Protein AF-0000000073174068 (afdb_homodimer)

Organism: Brettanomyces naardenensis (NCBI:txid13370)

Foldseek 3Di:
DFWAWEWEAAPLDLLRQLVVLLCVLLVGNYYYHHLPPPVNVVLDVVSDPGKIATPVGDIGDDSVGVVVVSCVSCVPDPAAQQDDDDVSNVQLVVLVCLCPPQQSVLLCCLVPVQDDPVSNVVSVVSNVVSVVVVLVCLVPEVESRHPDDHNSLSSNLSCLLSSVPPNAPVNVVVRVSVVVSSQCCCCPPSRRVVPRPCSNVD/DFWAWEWEAAPLDLLRQLVVLLCVLLVGNYYYHHLPPPVNVVLDVVSDPGKIATPVGDIGDDSVGVVVVSVVSCVPDPAAQQDDDDVSNVQLVVLVCLCPPQQSVLLCCLPPVQDDPVSNVVSVVSNVVSVVVVLVCLVPEVESRHPDDHNSLSSNLSCLLSSVPPNAPVNVVVRVSVVVSSQCCCCPPSRRVVPRPCSNVD

Structure (mmCIF, N/CA/C/O backbone):
data_AF-0000000073174068-model_v1
#
loop_
_entity.id
_entity.type
_entity.pdbx_description
1 polymer DEKNAAC101394
#
loop_
_atom_site.group_PDB
_atom_site.id
_atom_site.type_symbol
_atom_site.label_atom_id
_atom_site.label_alt_id
_atom_site.label_comp_id
_atom_site.label_asym_id
_atom_site.label_entity_id
_atom_site.label_seq_id
_atom_site.pdbx_PDB_ins_code
_atom_site.Cartn_x
_atom_site.Cartn_y
_atom_site.Cartn_z
_atom_site.occupancy
_atom_site.B_iso_or_equiv
_atom_site.auth_seq_id
_atom_site.auth_comp_id
_atom_site.auth_asym_id
_atom_site.auth_atom_id
_atom_site.pdbx_PDB_model_num
ATOM 1 N N . MET A 1 1 ? -21.906 7.762 -16.938 1 58.53 1 MET A N 1
ATOM 2 C CA . MET A 1 1 ? -22.75 7.707 -15.742 1 58.53 1 MET A CA 1
ATOM 3 C C . MET A 1 1 ? -21.906 7.715 -14.477 1 58.53 1 MET A C 1
ATOM 5 O O . MET A 1 1 ? -20.781 7.207 -14.477 1 58.53 1 MET A O 1
ATOM 9 N N . SER A 1 2 ? -22.234 8.461 -13.414 1 84.38 2 SER A N 1
ATOM 10 C CA . SER A 1 2 ? -21.469 8.664 -12.188 1 84.38 2 SER A CA 1
ATOM 11 C C . SER A 1 2 ? -21.438 7.402 -11.336 1 84.38 2 SER A C 1
ATOM 13 O O . SER A 1 2 ? -22.406 6.645 -11.305 1 84.38 2 SER A O 1
ATOM 15 N N . GLU A 1 3 ? -20.312 6.879 -10.906 1 90.19 3 GLU A N 1
ATOM 16 C CA . GLU A 1 3 ? -20.172 5.727 -10.023 1 90.19 3 GLU A CA 1
ATOM 17 C C . GLU A 1 3 ? -21.047 5.875 -8.773 1 90.19 3 GLU A C 1
ATOM 19 O O . GLU A 1 3 ? -21.016 6.918 -8.109 1 90.19 3 GLU A O 1
ATOM 24 N N . GLU A 1 4 ? -21.953 4.934 -8.625 1 96.69 4 GLU A N 1
ATOM 25 C CA . GLU A 1 4 ? -22.766 4.891 -7.418 1 96.69 4 GLU A CA 1
ATOM 26 C C . GLU A 1 4 ? -22.375 3.713 -6.527 1 96.69 4 GLU A C 1
ATOM 28 O O . GLU A 1 4 ? -22.016 2.643 -7.027 1 96.69 4 GLU A O 1
ATOM 33 N N . GLY A 1 5 ? -22.484 3.934 -5.168 1 97.56 5 GLY A N 1
ATOM 34 C CA . GLY A 1 5 ? -22.172 2.859 -4.238 1 97.56 5 GLY A CA 1
ATOM 35 C C . GLY A 1 5 ? -22.016 3.332 -2.807 1 97.56 5 GLY A C 1
ATOM 36 O O . GLY A 1 5 ? -22.578 4.367 -2.428 1 97.56 5 GLY A O 1
ATOM 37 N N . THR A 1 6 ? -21.391 2.453 -2.018 1 98.06 6 THR A N 1
ATOM 38 C CA . THR A 1 6 ? -21.234 2.725 -0.593 1 98.06 6 THR A CA 1
ATOM 39 C C . THR A 1 6 ? -19.797 2.418 -0.14 1 98.06 6 THR A C 1
ATOM 41 O O . THR A 1 6 ? -19.234 1.392 -0.517 1 98.06 6 THR A O 1
ATOM 44 N N . ILE A 1 7 ? -19.234 3.354 0.553 1 98.25 7 ILE A N 1
ATOM 45 C CA . ILE A 1 7 ? -17.984 3.086 1.275 1 98.25 7 ILE A CA 1
ATOM 46 C C . ILE A 1 7 ? -18.297 2.779 2.738 1 98.25 7 ILE A C 1
ATOM 48 O O . ILE A 1 7 ? -19.016 3.533 3.398 1 98.25 7 ILE A O 1
ATOM 52 N N . TYR A 1 8 ? -17.828 1.646 3.197 1 98 8 TYR A N 1
ATOM 53 C CA . TYR A 1 8 ? -17.922 1.289 4.609 1 98 8 TYR A CA 1
ATOM 54 C C . TYR A 1 8 ? -16.641 1.655 5.352 1 98 8 TYR A C 1
ATOM 56 O O . TYR A 1 8 ? -15.547 1.259 4.941 1 98 8 TYR A O 1
ATOM 64 N N . ILE A 1 9 ? -16.75 2.426 6.398 1 96.75 9 ILE A N 1
ATOM 65 C CA . ILE A 1 9 ? -15.578 2.9 7.133 1 96.75 9 ILE A CA 1
ATOM 66 C C . ILE A 1 9 ? -15.648 2.428 8.578 1 96.75 9 ILE A C 1
ATOM 68 O O . ILE A 1 9 ? -16.688 1.95 9.031 1 96.75 9 ILE A O 1
ATOM 72 N N . TYR A 1 10 ? -14.578 2.379 9.258 1 92.31 10 TYR A N 1
ATOM 73 C CA . TYR A 1 10 ? -14.477 2.221 10.703 1 92.31 10 TYR A CA 1
ATOM 74 C C . TYR A 1 10 ? -14.297 3.572 11.391 1 92.31 10 TYR A C 1
ATOM 76 O O . TYR A 1 10 ? -13.211 4.156 11.344 1 92.31 10 TYR A O 1
ATOM 84 N N . PRO A 1 11 ? -15.375 3.939 12.055 1 84 11 PRO A N 1
ATOM 85 C CA . PRO A 1 11 ? -15.273 5.258 12.688 1 84 11 PRO A CA 1
ATOM 86 C C . PRO A 1 11 ? -14.102 5.359 13.664 1 84 11 PRO A C 1
ATOM 88 O O . PRO A 1 11 ? -13.898 4.457 14.484 1 84 11 PRO A O 1
ATOM 91 N N . GLY A 1 12 ? -13.312 6.398 13.578 1 82.25 12 GLY A N 1
ATOM 92 C CA . GLY A 1 12 ? -12.164 6.609 14.445 1 82.25 12 GLY A CA 1
ATOM 93 C C . GLY A 1 12 ? -10.875 6.055 13.883 1 82.25 12 GLY A C 1
ATOM 94 O O . GLY A 1 12 ? -9.789 6.336 14.398 1 82.25 12 GLY A O 1
ATOM 95 N N . SER A 1 13 ? -10.977 5.219 12.898 1 88.19 13 SER A N 1
ATOM 96 C CA . SER A 1 13 ? -9.773 4.672 12.281 1 88.19 13 SER A CA 1
ATOM 97 C C . SER A 1 13 ? -9.102 5.699 11.367 1 88.19 13 SER A C 1
ATOM 99 O O . SER A 1 13 ? -9.742 6.254 10.477 1 88.19 13 SER A O 1
ATOM 101 N N . PRO A 1 14 ? -7.867 5.895 11.641 1 89.5 14 PRO A N 1
ATOM 102 C CA . PRO A 1 14 ? -7.148 6.824 10.766 1 89.5 14 PRO A CA 1
ATOM 103 C C . PRO A 1 14 ? -7.141 6.379 9.312 1 89.5 14 PRO A C 1
ATOM 105 O O . PRO A 1 14 ? -7.051 7.215 8.406 1 89.5 14 PRO A O 1
ATOM 108 N N . ARG A 1 15 ? -7.27 5.109 8.977 1 91.69 15 ARG A N 1
ATOM 109 C CA . ARG A 1 15 ? -7.277 4.605 7.605 1 91.69 15 ARG A CA 1
ATOM 110 C C . ARG A 1 15 ? -8.539 5.047 6.867 1 91.69 15 ARG A C 1
ATOM 112 O O . ARG A 1 15 ? -8.531 5.184 5.645 1 91.69 15 ARG A O 1
ATOM 119 N N . SER A 1 16 ? -9.539 5.309 7.613 1 93.31 16 SER A N 1
ATOM 120 C CA . SER A 1 16 ? -10.844 5.594 7.016 1 93.31 16 SER A CA 1
ATOM 121 C C . SER A 1 16 ? -11.117 7.094 6.977 1 93.31 16 SER A C 1
ATOM 123 O O . SER A 1 16 ? -11.992 7.551 6.242 1 93.31 16 SER A O 1
ATOM 125 N N . ALA A 1 17 ? -10.43 7.824 7.734 1 91.69 17 ALA A N 1
ATOM 126 C CA . ALA A 1 17 ? -10.828 9.18 8.094 1 91.69 17 ALA A CA 1
ATOM 127 C C . ALA A 1 17 ? -10.812 10.102 6.875 1 91.69 17 ALA A C 1
ATOM 129 O O . ALA A 1 17 ? -11.57 11.07 6.809 1 91.69 17 ALA A O 1
ATOM 130 N N . LEU A 1 18 ? -10.008 9.789 5.902 1 95.81 18 LEU A N 1
ATOM 131 C CA . LEU A 1 18 ? -9.875 10.664 4.738 1 95.81 18 LEU A CA 1
ATOM 132 C C . LEU A 1 18 ? -11.031 10.445 3.762 1 95.81 18 LEU A C 1
ATOM 134 O O . LEU A 1 18 ? -11.289 11.289 2.9 1 95.81 18 LEU A O 1
ATOM 138 N N . LEU A 1 19 ? -11.719 9.367 3.824 1 97.38 19 LEU A N 1
ATOM 139 C CA . LEU A 1 19 ? -12.633 8.953 2.768 1 97.38 19 LEU A CA 1
ATOM 140 C C . LEU A 1 19 ? -13.852 9.867 2.709 1 97.38 19 LEU A C 1
ATOM 142 O O . LEU A 1 19 ? -14.273 10.273 1.625 1 97.38 19 LEU A O 1
ATOM 146 N N . GLU A 1 20 ? -14.375 10.258 3.863 1 96.12 20 GLU A N 1
ATOM 147 C CA . GLU A 1 20 ? -15.57 11.094 3.877 1 96.12 20 GLU A CA 1
ATOM 148 C C . GLU A 1 20 ? -15.281 12.477 3.295 1 96.12 20 GLU A C 1
ATOM 150 O O . GLU A 1 20 ? -15.969 12.93 2.377 1 96.12 20 GLU A O 1
ATOM 155 N N . PRO A 1 21 ? -14.273 13.203 3.801 1 96.81 21 PRO A N 1
ATOM 156 C CA . PRO A 1 21 ? -14 14.508 3.201 1 96.81 21 PRO A CA 1
ATOM 157 C C . PRO A 1 21 ? -13.617 14.414 1.727 1 96.81 21 PRO A C 1
ATOM 159 O O . PRO A 1 21 ? -13.914 15.32 0.947 1 96.81 21 PRO A O 1
ATOM 162 N N . LEU A 1 22 ? -12.977 13.352 1.272 1 97.94 22 LEU A N 1
ATOM 163 C CA . LEU A 1 22 ? -12.594 13.18 -0.126 1 97.94 22 LEU A CA 1
ATOM 164 C C . LEU A 1 22 ? -13.82 12.992 -1.007 1 97.94 22 LEU A C 1
ATOM 166 O O . LEU A 1 22 ? -13.93 13.609 -2.07 1 97.94 22 LEU A O 1
ATOM 170 N N . VAL A 1 23 ? -14.766 12.148 -0.569 1 98 23 VAL A N 1
ATOM 171 C CA . VAL A 1 23 ? -16 11.914 -1.303 1 98 23 VAL A CA 1
ATOM 172 C C . VAL A 1 23 ? -16.781 13.227 -1.444 1 98 23 VAL A C 1
ATOM 174 O O . VAL A 1 23 ? -17.297 13.531 -2.52 1 98 23 VAL A O 1
ATOM 177 N N . LYS A 1 24 ? -16.828 14 -0.391 1 97.62 24 LYS A N 1
ATOM 178 C CA . LYS A 1 24 ? -17.516 15.281 -0.4 1 97.62 24 LYS A CA 1
ATOM 179 C C . LYS A 1 24 ? -16.844 16.266 -1.354 1 97.62 24 LYS A C 1
ATOM 181 O O . LYS A 1 24 ? -17.5 16.891 -2.178 1 97.62 24 LYS A O 1
ATOM 186 N N . TYR A 1 25 ? -15.555 16.375 -1.271 1 98.06 25 TYR A N 1
ATOM 187 C CA . TYR A 1 25 ? -14.805 17.297 -2.117 1 98.06 25 TYR A CA 1
ATOM 188 C C . TYR A 1 25 ? -15.008 16.969 -3.592 1 98.06 25 TYR A C 1
ATOM 190 O O . TYR A 1 25 ? -15.195 17.875 -4.414 1 98.06 25 TYR A O 1
ATOM 198 N N . LEU A 1 26 ? -14.953 15.672 -3.912 1 97.75 26 LEU A N 1
ATOM 199 C CA . LEU A 1 26 ? -15.055 15.227 -5.297 1 97.75 26 LEU A CA 1
ATOM 200 C C . LEU A 1 26 ? -16.5 15.195 -5.758 1 97.75 26 LEU A C 1
ATOM 202 O O . LEU A 1 26 ? -16.781 14.93 -6.93 1 97.75 26 LEU A O 1
ATOM 206 N N . ASN A 1 27 ? -17.422 15.391 -4.816 1 97.06 27 ASN A N 1
ATOM 207 C CA . ASN A 1 27 ? -18.859 15.391 -5.102 1 97.06 27 ASN A CA 1
ATOM 208 C C . ASN A 1 27 ? -19.297 14.086 -5.758 1 97.06 27 ASN A C 1
ATOM 210 O O . ASN A 1 27 ? -19.922 14.094 -6.816 1 97.06 27 ASN A O 1
ATOM 214 N N . LEU A 1 28 ? -18.906 13.016 -5.18 1 97.62 28 LEU A N 1
ATOM 215 C CA . LEU A 1 28 ? -19.234 11.695 -5.707 1 97.62 28 LEU A CA 1
ATOM 216 C C . LEU A 1 28 ? -20.578 11.219 -5.188 1 97.62 28 LEU A C 1
ATOM 218 O O . LEU A 1 28 ? -20.953 11.523 -4.051 1 97.62 28 LEU A O 1
ATOM 222 N N . ASP A 1 29 ? -21.266 10.492 -5.984 1 97.19 29 ASP A N 1
ATOM 223 C CA . ASP A 1 29 ? -22.516 9.859 -5.582 1 97.19 29 ASP A CA 1
ATOM 224 C C . ASP A 1 29 ? -22.266 8.555 -4.832 1 97.19 29 ASP A C 1
ATOM 226 O O . ASP A 1 29 ? -22.734 7.496 -5.242 1 97.19 29 ASP A O 1
ATOM 230 N N . ILE A 1 30 ? -21.547 8.602 -3.777 1 98 30 ILE A N 1
ATOM 231 C CA . ILE A 1 30 ? -21.141 7.473 -2.939 1 98 30 ILE A CA 1
ATOM 232 C C . ILE A 1 30 ? -21.516 7.754 -1.486 1 98 30 ILE A C 1
ATOM 234 O O . ILE A 1 30 ? -21.219 8.828 -0.96 1 98 30 ILE A O 1
ATOM 238 N N . GLU A 1 31 ? -22.203 6.891 -0.864 1 97.38 31 GLU A N 1
ATOM 239 C CA . GLU A 1 31 ? -22.531 7.008 0.553 1 97.38 31 GLU A CA 1
ATOM 240 C C . GLU A 1 31 ? -21.406 6.473 1.428 1 97.38 31 GLU A C 1
ATOM 242 O O . GLU A 1 31 ? -20.734 5.496 1.07 1 97.38 31 GLU A O 1
ATOM 247 N N . VAL A 1 32 ? -21.188 7.094 2.5 1 97.06 32 VAL A N 1
ATOM 248 C CA . VAL A 1 32 ? -20.234 6.621 3.492 1 97.06 32 VAL A CA 1
ATOM 249 C C . VAL A 1 32 ? -20.969 6.156 4.746 1 97.06 32 VAL A C 1
ATOM 251 O O . VAL A 1 32 ? -21.656 6.945 5.395 1 97.06 32 VAL A O 1
ATOM 254 N N . LEU A 1 33 ? -20.828 4.848 5.016 1 96.38 33 LEU A N 1
ATOM 255 C CA . LEU A 1 33 ? -21.516 4.262 6.152 1 96.38 33 LEU A CA 1
ATOM 256 C C . LEU A 1 33 ? -20.547 3.59 7.109 1 96.38 33 LEU A C 1
ATOM 258 O O . LEU A 1 33 ? -19.391 3.344 6.746 1 96.38 33 LEU A O 1
ATOM 262 N N . ASP A 1 34 ? -21.062 3.375 8.305 1 93.12 34 ASP A N 1
ATOM 263 C CA . ASP A 1 34 ? -20.312 2.646 9.312 1 93.12 34 ASP A CA 1
ATOM 264 C C . ASP A 1 34 ? -20.219 1.163 8.969 1 93.12 34 ASP A C 1
ATOM 266 O O . ASP A 1 34 ? -21.141 0.59 8.406 1 93.12 34 ASP A O 1
ATOM 270 N N . LYS A 1 35 ? -19.109 0.526 9.359 1 87.56 35 LYS A N 1
ATOM 271 C CA . LYS A 1 35 ? -18.875 -0.883 9.047 1 87.56 35 LYS A CA 1
ATOM 272 C C . LYS A 1 35 ? -19.891 -1.772 9.758 1 87.56 35 LYS A C 1
ATOM 274 O O . LYS A 1 35 ? -19.969 -2.975 9.484 1 87.56 35 LYS A O 1
ATOM 279 N N . ASN A 1 36 ? -20.656 -1.237 10.656 1 88.44 36 ASN A N 1
ATOM 280 C CA . ASN A 1 36 ? -21.672 -2.004 11.367 1 88.44 36 ASN A CA 1
ATOM 281 C C . ASN A 1 36 ? -22.906 -2.262 10.492 1 88.44 36 ASN A C 1
ATOM 283 O O . ASN A 1 36 ? -23.781 -3.037 10.867 1 88.44 36 ASN A O 1
ATOM 287 N N . ASP A 1 37 ? -22.891 -1.671 9.352 1 90.06 37 ASP A N 1
ATOM 288 C CA . ASP A 1 37 ? -23.953 -1.95 8.398 1 90.06 37 ASP A CA 1
ATOM 289 C C . ASP A 1 37 ? -23.984 -3.43 8.023 1 90.06 37 ASP A C 1
ATOM 291 O O . ASP A 1 37 ? -22.953 -4.012 7.691 1 90.06 37 ASP A O 1
ATOM 295 N N . PRO A 1 38 ? -25.141 -4.07 8.086 1 90.5 38 PRO A N 1
ATOM 296 C CA . PRO A 1 38 ? -25.25 -5.504 7.816 1 90.5 38 PRO A CA 1
ATOM 297 C C . PRO A 1 38 ? -24.766 -5.879 6.414 1 90.5 38 PRO A C 1
ATOM 299 O O . PRO A 1 38 ? -24.297 -6.996 6.199 1 90.5 38 PRO A O 1
ATOM 302 N N . ASN A 1 39 ? -24.938 -5.027 5.508 1 92.25 39 ASN A N 1
ATOM 303 C CA . ASN A 1 39 ? -24.484 -5.312 4.148 1 92.25 39 ASN A CA 1
ATOM 304 C C . ASN A 1 39 ? -22.969 -5.418 4.066 1 92.25 39 ASN A C 1
ATOM 306 O O . ASN A 1 39 ? -22.438 -6.094 3.188 1 92.25 39 ASN A O 1
ATOM 310 N N . PHE A 1 40 ? -22.25 -4.754 4.98 1 94.5 40 PHE A N 1
ATOM 311 C CA . PHE A 1 40 ? -20.781 -4.777 5 1 94.5 40 PHE A CA 1
ATOM 312 C C . PHE A 1 40 ? -20.266 -6.184 5.277 1 94.5 40 PHE A C 1
ATOM 314 O O . PHE A 1 40 ? -19.438 -6.707 4.523 1 94.5 40 PHE A O 1
ATOM 321 N N . LEU A 1 41 ? -20.812 -6.789 6.273 1 90.38 41 LEU A N 1
ATOM 322 C CA . LEU A 1 41 ? -20.344 -8.102 6.691 1 90.38 41 LEU A CA 1
ATOM 323 C C . LEU A 1 41 ? -20.609 -9.148 5.613 1 90.38 41 LEU A C 1
ATOM 325 O O . LEU A 1 41 ? -19.781 -10.039 5.387 1 90.38 41 LEU A O 1
ATOM 329 N N . LYS A 1 42 ? -21.719 -9.008 4.984 1 91.19 42 LYS A N 1
ATOM 330 C CA . LYS A 1 42 ? -22.094 -9.938 3.928 1 91.19 42 LYS A CA 1
ATOM 331 C C . LYS A 1 42 ? -21.203 -9.758 2.695 1 91.19 42 LYS A C 1
ATOM 333 O O . LYS A 1 42 ? -20.797 -10.742 2.064 1 91.19 42 LYS A O 1
ATOM 338 N N . ALA A 1 43 ? -20.875 -8.523 2.404 1 93.88 43 ALA A N 1
ATOM 339 C CA . ALA A 1 43 ? -20.172 -8.195 1.166 1 93.88 43 ALA A CA 1
ATOM 340 C C . ALA A 1 43 ? -18.672 -8.445 1.302 1 93.88 43 ALA A C 1
ATOM 342 O O . ALA A 1 43 ? -18 -8.773 0.321 1 93.88 43 ALA A O 1
ATOM 343 N N . PHE A 1 44 ? -18.156 -8.328 2.512 1 95.12 44 PHE A N 1
ATOM 344 C CA . PHE A 1 44 ? -16.719 -8.383 2.703 1 95.12 44 PHE A CA 1
ATOM 345 C C . PHE A 1 44 ? -16.344 -9.383 3.793 1 95.12 44 PHE A C 1
ATOM 347 O O . PHE A 1 44 ? -16.219 -9.016 4.965 1 95.12 44 PHE A O 1
ATOM 354 N N . PRO A 1 45 ? -15.984 -10.516 3.424 1 90.5 45 PRO A N 1
ATOM 355 C CA . PRO A 1 45 ? -15.727 -11.594 4.379 1 90.5 45 PRO A CA 1
ATOM 356 C C . PRO A 1 45 ? -14.531 -11.305 5.289 1 90.5 45 PRO A C 1
ATOM 358 O O . PRO A 1 45 ? -14.461 -11.828 6.406 1 90.5 45 PRO A O 1
ATOM 361 N N . LEU A 1 46 ? -13.57 -10.492 4.836 1 92.19 46 LEU A N 1
ATOM 362 C CA . LEU A 1 46 ? -12.422 -10.133 5.66 1 92.19 46 LEU A CA 1
ATOM 363 C C . LEU A 1 46 ? -12.836 -9.172 6.773 1 92.19 46 LEU A C 1
ATOM 365 O O . LEU A 1 46 ? -12.086 -8.977 7.734 1 92.19 46 LEU A O 1
ATOM 369 N N . HIS A 1 47 ? -13.961 -8.5 6.527 1 91.75 47 HIS A N 1
ATOM 370 C CA . HIS A 1 47 ? -14.492 -7.52 7.465 1 91.75 47 HIS A CA 1
ATOM 371 C C . HIS A 1 47 ? -13.492 -6.395 7.715 1 91.75 47 HIS A C 1
ATOM 373 O O . HIS A 1 47 ? -13.328 -5.945 8.852 1 91.75 47 HIS A O 1
ATOM 379 N N . LYS A 1 48 ? -12.828 -6.07 6.66 1 91.69 48 LYS A N 1
ATOM 380 C CA . LYS A 1 48 ? -11.875 -4.965 6.742 1 91.69 48 LYS A CA 1
ATOM 381 C C . LYS A 1 48 ? -12.477 -3.68 6.18 1 91.69 48 LYS A C 1
ATOM 383 O O . LYS A 1 48 ? -13.102 -3.693 5.117 1 91.69 48 LYS A O 1
ATOM 388 N N . ALA A 1 49 ? -12.367 -2.607 6.848 1 94.5 49 ALA A N 1
ATOM 389 C CA . ALA A 1 49 ? -12.727 -1.264 6.398 1 94.5 49 ALA A CA 1
ATOM 390 C C . ALA A 1 49 ? -11.492 -0.369 6.305 1 94.5 49 ALA A C 1
ATOM 392 O O . ALA A 1 49 ? -10.539 -0.537 7.07 1 94.5 49 ALA A O 1
ATOM 393 N N . PRO A 1 50 ? -11.406 0.51 5.324 1 96.88 50 PRO A N 1
ATOM 394 C CA . PRO A 1 50 ? -12.523 0.865 4.449 1 96.88 50 PRO A CA 1
ATOM 395 C C . PRO A 1 50 ? -12.695 -0.104 3.281 1 96.88 50 PRO A C 1
ATOM 397 O O . PRO A 1 50 ? -11.719 -0.728 2.848 1 96.88 50 PRO A O 1
ATOM 400 N N . SER A 1 51 ? -13.906 -0.24 2.814 1 98.06 51 SER A N 1
ATOM 401 C CA . SER A 1 51 ? -14.266 -1.04 1.648 1 98.06 51 SER A CA 1
ATOM 402 C C . SER A 1 51 ? -15.375 -0.37 0.841 1 98.06 51 SER A C 1
ATOM 404 O O . SER A 1 51 ? -16.234 0.317 1.401 1 98.06 51 SER A O 1
ATOM 406 N N . PHE A 1 52 ? -15.312 -0.508 -0.429 1 98.31 52 PHE A N 1
ATOM 407 C CA . PHE A 1 52 ? -16.281 0.089 -1.335 1 98.31 52 PHE A CA 1
ATOM 408 C C . PHE A 1 52 ? -17.125 -0.987 -2.02 1 98.31 52 PHE A C 1
ATOM 410 O O . PHE A 1 52 ? -16.578 -1.982 -2.506 1 98.31 52 PHE A O 1
ATOM 417 N N . LEU A 1 53 ? -18.406 -0.831 -1.975 1 97.94 53 LEU A N 1
ATOM 418 C CA . LEU A 1 53 ? -19.375 -1.664 -2.691 1 97.94 53 LEU A CA 1
ATOM 419 C C . LEU A 1 53 ? -20.141 -0.843 -3.719 1 97.94 53 LEU A C 1
ATOM 421 O O . LEU A 1 53 ? -20.922 0.045 -3.357 1 97.94 53 LEU A O 1
ATOM 425 N N . SER A 1 54 ? -19.922 -1.126 -5.008 1 97.81 54 SER A N 1
ATOM 426 C CA . SER A 1 54 ? -20.641 -0.415 -6.059 1 97.81 54 SER A CA 1
ATOM 427 C C . SER A 1 54 ? -22.094 -0.886 -6.148 1 97.81 54 SER A C 1
ATOM 429 O O . SER A 1 54 ? -22.422 -1.959 -5.648 1 97.81 54 SER A O 1
ATOM 431 N N . LYS A 1 55 ? -22.875 -0.116 -6.773 1 96.69 55 LYS A N 1
ATOM 432 C CA . LYS A 1 55 ? -24.281 -0.455 -6.945 1 96.69 55 LYS A CA 1
ATOM 433 C C . LYS A 1 55 ? -24.453 -1.745 -7.746 1 96.69 55 LYS A C 1
ATOM 435 O O . LYS A 1 55 ? -25.359 -2.527 -7.488 1 96.69 55 LYS A O 1
ATOM 440 N N . ASP A 1 56 ? -23.594 -1.991 -8.641 1 96.69 56 ASP A N 1
ATOM 441 C CA . ASP A 1 56 ? -23.719 -3.168 -9.5 1 96.69 56 ASP A CA 1
ATOM 442 C C . ASP A 1 56 ? -23.031 -4.375 -8.867 1 96.69 56 ASP A C 1
ATOM 444 O O . ASP A 1 56 ? -22.812 -5.395 -9.523 1 96.69 56 ASP A O 1
ATOM 448 N N . GLY A 1 57 ? -22.5 -4.246 -7.664 1 96.38 57 GLY A N 1
ATOM 449 C CA . GLY A 1 57 ? -22.031 -5.387 -6.898 1 96.38 57 GLY A CA 1
ATOM 450 C C . GLY A 1 57 ? -20.516 -5.535 -6.922 1 96.38 57 GLY A C 1
ATOM 451 O O . GLY A 1 57 ? -19.969 -6.449 -6.297 1 96.38 57 GLY A O 1
ATOM 452 N N . TRP A 1 58 ? -19.859 -4.641 -7.609 1 96.75 58 TRP A N 1
ATOM 453 C CA . TRP A 1 58 ? -18.391 -4.66 -7.625 1 96.75 58 TRP A CA 1
ATOM 454 C C . TRP A 1 58 ? -17.828 -4.25 -6.266 1 96.75 58 TRP A C 1
ATOM 456 O O . TRP A 1 58 ? -18.328 -3.299 -5.648 1 96.75 58 TRP A O 1
ATOM 466 N N . LYS A 1 59 ? -16.828 -5.012 -5.801 1 97.5 59 LYS A N 1
ATOM 467 C CA . LYS A 1 59 ? -16.297 -4.828 -4.461 1 97.5 59 LYS A CA 1
ATOM 468 C C . LYS A 1 59 ? -14.82 -4.422 -4.512 1 97.5 59 LYS A C 1
ATOM 470 O O . LYS A 1 59 ? -14.07 -4.914 -5.355 1 97.5 59 LYS A O 1
ATOM 475 N N . LEU A 1 60 ? -14.477 -3.559 -3.641 1 98.19 60 LEU A N 1
ATOM 476 C CA . LEU A 1 60 ? -13.109 -3.07 -3.512 1 98.19 60 LEU A CA 1
ATOM 477 C C . LEU A 1 60 ? -12.75 -2.83 -2.049 1 98.19 60 LEU A C 1
ATOM 479 O O . LEU A 1 60 ? -13.523 -2.205 -1.313 1 98.19 60 LEU A O 1
ATOM 483 N N . HIS A 1 61 ? -11.602 -3.443 -1.65 1 97.25 61 HIS A N 1
ATOM 484 C CA . HIS A 1 61 ? -11.109 -3.168 -0.304 1 97.25 61 HIS A CA 1
ATOM 485 C C . HIS A 1 61 ? -9.664 -2.684 -0.33 1 97.25 61 HIS A C 1
ATOM 487 O O . HIS A 1 61 ? -9.102 -2.453 -1.403 1 97.25 61 HIS A O 1
ATOM 493 N N . GLU A 1 62 ? -9.055 -2.424 0.83 1 97.62 62 GLU A N 1
ATOM 494 C CA . GLU A 1 62 ? -7.75 -1.793 1.002 1 97.62 62 GLU A CA 1
ATOM 495 C C . GLU A 1 62 ? -7.836 -0.284 0.795 1 97.62 62 GLU A C 1
ATOM 497 O O . GLU A 1 62 ? -8.258 0.18 -0.265 1 97.62 62 GLU A O 1
ATOM 502 N N . VAL A 1 63 ? -7.32 0.442 1.706 1 97.62 63 VAL A N 1
ATOM 503 C CA . VAL A 1 63 ? -7.496 1.891 1.705 1 97.62 63 VAL A CA 1
ATOM 504 C C . VAL A 1 63 ? -6.773 2.498 0.505 1 97.62 63 VAL A C 1
ATOM 506 O O . VAL A 1 63 ? -7.289 3.418 -0.136 1 97.62 63 VAL A O 1
ATOM 509 N N . LEU A 1 64 ? -5.621 2.002 0.104 1 98 64 LEU A N 1
ATOM 510 C CA . LEU A 1 64 ? -4.879 2.562 -1.021 1 98 64 LEU A CA 1
ATOM 511 C C . LEU A 1 64 ? -5.648 2.381 -2.324 1 98 64 LEU A C 1
ATOM 513 O O . LEU A 1 64 ? -5.66 3.275 -3.174 1 98 64 LEU A O 1
ATOM 517 N N . ALA A 1 65 ? -6.27 1.235 -2.49 1 98.56 65 ALA A N 1
ATOM 518 C CA . ALA A 1 65 ? -7.066 0.951 -3.682 1 98.56 65 ALA A CA 1
ATOM 519 C C . ALA A 1 65 ? -8.305 1.837 -3.74 1 98.56 65 ALA A C 1
ATOM 521 O O . ALA A 1 65 ? -8.641 2.375 -4.797 1 98.56 65 ALA A O 1
ATOM 522 N N . VAL A 1 66 ? -8.961 1.977 -2.598 1 98.62 66 VAL A N 1
ATOM 523 C CA . VAL A 1 66 ? -10.18 2.775 -2.533 1 98.62 66 VAL A CA 1
ATOM 524 C C . VAL A 1 66 ? -9.859 4.234 -2.852 1 98.62 66 VAL A C 1
ATOM 526 O O . VAL A 1 66 ? -10.57 4.875 -3.629 1 98.62 66 VAL A O 1
ATOM 529 N N . LEU A 1 67 ? -8.766 4.734 -2.273 1 98.25 67 LEU A N 1
ATOM 530 C CA . LEU A 1 67 ? -8.352 6.105 -2.539 1 98.25 67 LEU A CA 1
ATOM 531 C C . LEU A 1 67 ? -8.016 6.297 -4.016 1 98.25 67 LEU A C 1
ATOM 533 O O . LEU A 1 67 ? -8.461 7.266 -4.637 1 98.25 67 LEU A O 1
ATOM 537 N N . GLU A 1 68 ? -7.223 5.379 -4.547 1 97.69 68 GLU A N 1
ATOM 538 C CA . GLU A 1 68 ? -6.863 5.43 -5.961 1 97.69 68 GLU A CA 1
ATOM 539 C C . GLU A 1 68 ? -8.109 5.457 -6.844 1 97.69 68 GLU A C 1
ATOM 541 O O . GLU A 1 68 ? -8.156 6.195 -7.832 1 97.69 68 GLU A O 1
ATOM 546 N N . TYR A 1 69 ? -9.07 4.707 -6.52 1 98.56 69 TYR A N 1
ATOM 547 C CA . TYR A 1 69 ? -10.289 4.598 -7.312 1 98.56 69 TYR A CA 1
ATOM 548 C C . TYR A 1 69 ? -11.094 5.891 -7.254 1 98.56 69 TYR A C 1
ATOM 550 O O . TYR A 1 69 ? -11.516 6.418 -8.289 1 98.56 69 TYR A O 1
ATOM 558 N N . LEU A 1 70 ? -11.312 6.414 -6.07 1 98.31 70 LEU A N 1
ATOM 559 C CA . LEU A 1 70 ? -12.133 7.609 -5.895 1 98.31 70 LEU A CA 1
ATOM 560 C C . LEU A 1 70 ? -11.555 8.781 -6.688 1 98.31 70 LEU A C 1
ATOM 562 O O . LEU A 1 70 ? -12.289 9.469 -7.402 1 98.31 70 LEU A O 1
ATOM 566 N N . VAL A 1 71 ? -10.273 8.938 -6.543 1 97.69 71 VAL A N 1
ATOM 567 C CA . VAL A 1 71 ? -9.602 10.031 -7.23 1 97.69 71 VAL A CA 1
ATOM 568 C C . VAL A 1 71 ? -9.711 9.836 -8.742 1 97.69 71 VAL A C 1
ATOM 570 O O . VAL A 1 71 ? -9.852 10.797 -9.492 1 97.69 71 VAL A O 1
ATOM 573 N N . SER A 1 72 ? -9.656 8.609 -9.227 1 97.44 72 SER A N 1
ATOM 574 C CA . SER A 1 72 ? -9.688 8.297 -10.656 1 97.44 72 SER A CA 1
ATOM 575 C C . SER A 1 72 ? -11.039 8.648 -11.266 1 97.44 72 SER A C 1
ATOM 577 O O . SER A 1 72 ? -11.156 8.773 -12.484 1 97.44 72 SER A O 1
ATOM 579 N N . LEU A 1 73 ? -12.055 8.812 -10.484 1 97.56 73 LEU A N 1
ATOM 580 C CA . LEU A 1 73 ? -13.398 9.102 -10.961 1 97.56 73 LEU A CA 1
ATOM 581 C C . LEU A 1 73 ? -13.516 10.555 -11.406 1 97.56 73 LEU A C 1
ATOM 583 O O . LEU A 1 73 ? -14.469 10.922 -12.094 1 97.56 73 LEU A O 1
ATOM 587 N N . LYS A 1 74 ? -12.516 11.375 -10.977 1 96 74 LYS A N 1
ATOM 588 C CA . LYS A 1 74 ? -12.469 12.781 -11.359 1 96 74 LYS A CA 1
ATOM 589 C C . LYS A 1 74 ? -11.109 13.141 -11.953 1 96 74 LYS A C 1
ATOM 591 O O . LYS A 1 74 ? -10.383 13.961 -11.383 1 96 74 LYS A O 1
ATOM 596 N N . PRO A 1 75 ? -10.867 12.648 -13.141 1 89.31 75 PRO A N 1
ATOM 597 C CA . PRO A 1 75 ? -9.531 12.805 -13.711 1 89.31 75 PRO A CA 1
ATOM 598 C C . PRO A 1 75 ? -9.195 14.258 -14.039 1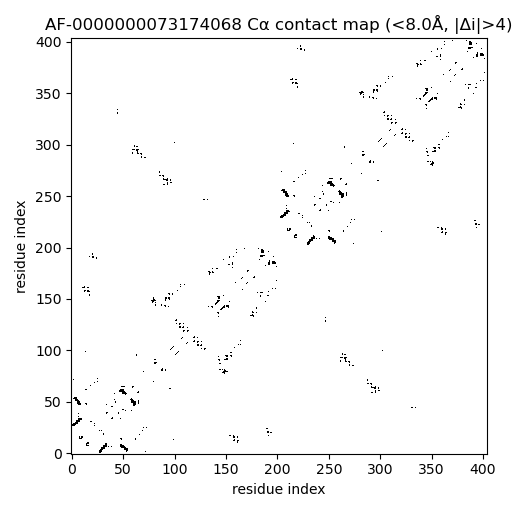 89.31 75 PRO A C 1
ATOM 600 O O . PRO A 1 75 ? -8.023 14.625 -14.125 1 89.31 75 PRO A O 1
ATOM 603 N N . ASP A 1 76 ? -10.172 15.086 -14.172 1 92.19 76 ASP A N 1
ATOM 604 C CA . ASP A 1 76 ? -9.938 16.469 -14.586 1 92.19 76 ASP A CA 1
ATOM 605 C C . ASP A 1 76 ? -9.961 17.406 -13.383 1 92.19 76 ASP A C 1
ATOM 607 O O . ASP A 1 76 ? -10.016 18.625 -13.547 1 92.19 76 ASP A O 1
ATOM 611 N N . ASP A 1 77 ? -9.898 16.875 -12.25 1 92.69 77 ASP A N 1
ATOM 612 C CA . ASP A 1 77 ? -9.867 17.719 -11.062 1 92.69 77 ASP A CA 1
ATOM 613 C C . ASP A 1 77 ? -8.578 18.531 -11.008 1 92.69 77 ASP A C 1
ATOM 615 O O . ASP A 1 77 ? -7.531 18.094 -11.484 1 92.69 77 ASP A O 1
ATOM 619 N N . LYS A 1 78 ? -8.68 19.75 -10.461 1 94.19 78 LYS A N 1
ATOM 620 C CA . LYS A 1 78 ? -7.535 20.656 -10.367 1 94.19 78 LYS A CA 1
ATOM 621 C C . LYS A 1 78 ? -6.535 20.156 -9.328 1 94.19 78 LYS A C 1
ATOM 623 O O . LYS A 1 78 ? -5.344 20.484 -9.406 1 94.19 78 LYS A O 1
ATOM 628 N N . TYR A 1 79 ? -7.074 19.5 -8.344 1 97.19 79 TYR A N 1
ATOM 629 C CA . TYR A 1 79 ? -6.191 18.938 -7.328 1 97.19 79 TYR A CA 1
ATOM 630 C C . TYR A 1 79 ? -5.301 17.844 -7.926 1 97.19 79 TYR A C 1
ATOM 632 O O . TYR A 1 79 ? -5.797 16.812 -8.391 1 97.19 79 TYR A O 1
ATOM 640 N N . LYS A 1 80 ? -4.043 18.031 -7.969 1 96.56 80 LYS A N 1
ATOM 641 C CA . LYS A 1 80 ? -3.105 17.062 -8.516 1 96.56 80 LYS A CA 1
ATOM 642 C C . LYS A 1 80 ? -2.803 15.961 -7.504 1 96.56 80 LYS A C 1
ATOM 644 O O . LYS A 1 80 ? -1.672 15.836 -7.027 1 96.56 80 LYS A O 1
ATOM 649 N N . PHE A 1 81 ? -3.717 15.102 -7.336 1 98.38 81 PHE A N 1
ATOM 650 C CA . PHE A 1 81 ? -3.695 14.102 -6.27 1 98.38 81 PHE A CA 1
ATOM 651 C C . PHE A 1 81 ? -2.443 13.242 -6.363 1 98.38 81 PHE A C 1
ATOM 653 O O . PHE A 1 81 ? -1.936 12.758 -5.348 1 98.38 81 PHE A O 1
ATOM 660 N N . PHE A 1 82 ? -1.964 12.984 -7.594 1 97.69 82 PHE A N 1
ATOM 661 C CA . PHE A 1 82 ? -0.831 12.078 -7.766 1 97.69 82 PHE A CA 1
ATOM 662 C C . PHE A 1 82 ? 0.403 12.844 -8.234 1 97.69 82 PHE A C 1
ATOM 664 O O . PHE A 1 82 ? 1.352 12.25 -8.75 1 97.69 82 PHE A O 1
ATOM 671 N N . GLY A 1 83 ? 0.406 14.164 -8.047 1 96.88 83 GLY A N 1
ATOM 672 C CA . GLY A 1 83 ? 1.532 14.984 -8.477 1 96.88 83 GLY A CA 1
ATOM 673 C C . GLY A 1 83 ? 1.688 15.047 -9.984 1 96.88 83 GLY A C 1
ATOM 674 O O . GLY A 1 83 ? 0.712 14.891 -10.719 1 96.88 83 GLY A O 1
ATOM 675 N N . GLU A 1 84 ? 2.895 15.492 -10.375 1 95.19 84 GLU A N 1
ATOM 676 C CA . GLU A 1 84 ? 3.203 15.648 -11.789 1 95.19 84 GLU A CA 1
ATOM 677 C C . GLU A 1 84 ? 4.309 14.68 -12.219 1 95.19 84 GLU A C 1
ATOM 679 O O . GLU A 1 84 ? 5.383 14.648 -11.617 1 95.19 84 GLU A O 1
ATOM 684 N N . GLY A 1 85 ? 3.988 13.875 -13.203 1 95.62 85 GLY A N 1
ATOM 685 C CA . GLY A 1 85 ? 5.012 13.008 -13.773 1 95.62 85 GLY A CA 1
ATOM 686 C C . GLY A 1 85 ? 5.16 11.695 -13.023 1 95.62 85 GLY A C 1
ATOM 687 O O . GLY A 1 85 ? 4.516 11.484 -12 1 95.62 85 GLY A O 1
ATOM 688 N N . LYS A 1 86 ? 6 10.844 -13.586 1 97.25 86 LYS A N 1
ATOM 689 C CA . LYS A 1 86 ? 6.168 9.469 -13.109 1 97.25 86 LYS A CA 1
ATOM 690 C C . LYS A 1 86 ? 6.82 9.445 -11.727 1 97.25 86 LYS A C 1
ATOM 692 O O . LYS A 1 86 ? 6.422 8.672 -10.859 1 97.25 86 LYS A O 1
ATOM 697 N N . ARG A 1 87 ? 7.836 10.32 -11.523 1 98 87 ARG A N 1
ATOM 698 C CA . ARG A 1 87 ? 8.562 10.32 -10.258 1 98 87 ARG A CA 1
ATOM 699 C C . ARG A 1 87 ? 7.668 10.797 -9.109 1 98 87 ARG A C 1
ATOM 701 O O . ARG A 1 87 ? 7.629 10.18 -8.047 1 98 87 ARG A O 1
ATOM 708 N N . GLU A 1 88 ? 6.91 11.867 -9.312 1 98.31 88 GLU A N 1
ATOM 709 C CA . GLU A 1 88 ? 6.039 12.359 -8.25 1 98.31 88 GLU A CA 1
ATOM 710 C C . GLU A 1 88 ? 4.93 11.359 -7.934 1 98.31 88 GLU A C 1
ATOM 712 O O . GLU A 1 88 ? 4.59 11.148 -6.766 1 98.31 88 GLU A O 1
ATOM 717 N N . ARG A 1 89 ? 4.395 10.766 -8.961 1 98.06 89 ARG A N 1
ATOM 718 C CA . ARG A 1 89 ? 3.373 9.75 -8.734 1 98.06 89 ARG A CA 1
ATOM 719 C C . ARG A 1 89 ? 3.922 8.609 -7.887 1 98.06 89 ARG A C 1
ATOM 721 O O . ARG A 1 89 ? 3.27 8.156 -6.941 1 98.06 89 ARG A O 1
ATOM 728 N N . ALA A 1 90 ? 5.078 8.164 -8.219 1 98.5 90 ALA A N 1
ATOM 729 C CA . ALA A 1 90 ? 5.711 7.094 -7.449 1 98.5 90 ALA A CA 1
ATOM 730 C C . ALA A 1 90 ? 5.941 7.52 -6.004 1 98.5 90 ALA A C 1
ATOM 732 O O . ALA A 1 90 ? 5.73 6.73 -5.078 1 98.5 90 ALA A O 1
ATOM 733 N N . GLN A 1 91 ? 6.332 8.727 -5.785 1 98.56 91 GLN A N 1
ATOM 734 C CA . GLN A 1 91 ? 6.562 9.227 -4.43 1 98.56 91 GLN A CA 1
ATOM 735 C C . GLN A 1 91 ? 5.258 9.312 -3.646 1 98.56 91 GLN A C 1
ATOM 737 O O . GLN A 1 91 ? 5.238 9.094 -2.434 1 98.56 91 GLN A O 1
ATOM 742 N N . VAL A 1 92 ? 4.223 9.703 -4.336 1 98.75 92 VAL A N 1
ATOM 743 C CA . VAL A 1 92 ? 2.926 9.703 -3.668 1 98.75 92 VAL A CA 1
ATOM 744 C C . VAL A 1 92 ? 2.621 8.305 -3.129 1 98.75 92 VAL A C 1
ATOM 746 O O . VAL A 1 92 ? 2.264 8.148 -1.96 1 98.75 92 VAL A O 1
ATOM 749 N N . PHE A 1 93 ? 2.842 7.309 -3.943 1 98.56 93 PHE A N 1
ATOM 750 C CA . PHE A 1 93 ? 2.564 5.945 -3.512 1 98.56 93 PHE A CA 1
ATOM 751 C C . PHE A 1 93 ? 3.543 5.512 -2.428 1 98.56 93 PHE A C 1
ATOM 753 O O . PHE A 1 93 ? 3.184 4.746 -1.529 1 98.56 93 PHE A O 1
ATOM 760 N N . GLN A 1 94 ? 4.766 6.043 -2.471 1 98.62 94 GLN A N 1
ATOM 761 C CA . GLN A 1 94 ? 5.711 5.789 -1.388 1 98.62 94 GLN A CA 1
ATOM 762 C C . GLN A 1 94 ? 5.145 6.242 -0.045 1 98.62 94 GLN A C 1
ATOM 764 O O . GLN A 1 94 ? 5.117 5.469 0.915 1 98.62 94 GLN A O 1
ATOM 769 N N . TRP A 1 95 ? 4.676 7.41 0.004 1 98.69 95 TRP A N 1
ATOM 770 C CA . TRP A 1 95 ? 4.211 7.977 1.267 1 98.69 95 TRP A CA 1
ATOM 771 C C . TRP A 1 95 ? 2.891 7.348 1.694 1 98.69 95 TRP A C 1
ATOM 773 O O . TRP A 1 95 ? 2.645 7.156 2.889 1 98.69 95 TRP A O 1
ATOM 783 N N . LEU A 1 96 ? 2.018 7.059 0.68 1 98.44 96 LEU A N 1
ATOM 784 C CA . LEU A 1 96 ? 0.792 6.336 1 1 98.44 96 LEU A CA 1
ATOM 785 C C . LEU A 1 96 ? 1.108 4.984 1.633 1 98.44 96 LEU A C 1
ATOM 787 O O . LEU A 1 96 ? 0.557 4.641 2.682 1 98.44 96 LEU A O 1
ATOM 791 N N . SER A 1 97 ? 1.978 4.266 0.987 1 98.19 97 SER A N 1
ATOM 792 C CA . SER A 1 97 ? 2.355 2.939 1.468 1 98.19 97 SER A CA 1
ATOM 793 C C . SER A 1 97 ? 3.045 3.02 2.824 1 98.19 97 SER A C 1
ATOM 795 O O . SER A 1 97 ? 2.699 2.277 3.748 1 98.19 97 SER A O 1
ATOM 797 N N . PHE A 1 98 ? 4.008 3.943 2.986 1 98 98 PHE A N 1
ATOM 798 C CA . PHE A 1 98 ? 4.758 4.113 4.227 1 98 98 PHE A CA 1
ATOM 799 C C . PHE A 1 98 ? 3.822 4.465 5.379 1 98 98 PHE A C 1
ATOM 801 O O . PHE A 1 98 ? 3.934 3.902 6.469 1 98 98 PHE A O 1
ATOM 808 N N . THR A 1 99 ? 2.924 5.387 5.133 1 97.69 99 THR A N 1
ATOM 809 C CA . THR A 1 99 ? 1.971 5.805 6.156 1 97.69 99 THR A CA 1
ATOM 810 C C . THR A 1 99 ? 1.072 4.641 6.562 1 97.69 99 THR A C 1
ATOM 812 O O . THR A 1 99 ? 0.877 4.387 7.754 1 97.69 99 THR A O 1
ATOM 815 N N . ASN A 1 100 ? 0.625 3.91 5.598 1 96.56 100 ASN A N 1
ATOM 816 C CA . ASN A 1 100 ? -0.329 2.83 5.828 1 96.56 100 ASN A CA 1
ATOM 817 C C . ASN A 1 100 ? 0.34 1.621 6.48 1 96.56 100 ASN A C 1
ATOM 819 O O . ASN A 1 100 ? -0.188 1.056 7.438 1 96.56 100 ASN A O 1
ATOM 823 N N . THR A 1 101 ? 1.49 1.239 6.012 1 94.44 101 THR A N 1
ATOM 824 C CA . THR A 1 101 ? 2.062 -0.055 6.367 1 94.44 101 THR A CA 1
ATOM 825 C C . THR A 1 101 ? 3.02 0.081 7.547 1 94.44 101 THR A C 1
ATOM 827 O O . THR A 1 101 ? 3.098 -0.809 8.398 1 94.44 101 THR A O 1
ATOM 830 N N . ASP A 1 102 ? 3.777 1.139 7.617 1 94.75 102 ASP A N 1
ATOM 831 C CA . ASP A 1 102 ? 4.797 1.295 8.656 1 94.75 102 ASP A CA 1
ATOM 832 C C . ASP A 1 102 ? 4.301 2.199 9.781 1 94.75 102 ASP A C 1
ATOM 834 O O . ASP A 1 102 ? 4.293 1.799 10.945 1 94.75 102 ASP A O 1
ATOM 838 N N . PHE A 1 103 ? 3.881 3.342 9.406 1 95.38 103 PHE A N 1
ATOM 839 C CA . PHE A 1 103 ? 3.584 4.371 10.391 1 95.38 103 PHE A CA 1
ATOM 840 C C . PHE A 1 103 ? 2.365 3.986 11.227 1 95.38 103 PHE A C 1
ATOM 842 O O . PHE A 1 103 ? 2.418 4 12.453 1 95.38 103 PHE A O 1
ATOM 849 N N . LEU A 1 104 ? 1.305 3.625 10.547 1 92.38 104 LEU A N 1
ATOM 850 C CA . LEU A 1 104 ? 0.074 3.273 11.25 1 92.38 104 LEU A CA 1
ATOM 851 C C . LEU A 1 104 ? 0.275 2.033 12.109 1 92.38 104 LEU A C 1
ATOM 853 O O . LEU A 1 104 ? -0.211 1.974 13.242 1 92.38 104 LEU A O 1
ATOM 857 N N . THR A 1 105 ? 0.928 1.078 11.578 1 90.56 105 THR A N 1
ATOM 858 C CA . THR A 1 105 ? 1.167 -0.155 12.32 1 90.56 105 THR A CA 1
ATOM 859 C C . THR A 1 105 ? 1.997 0.118 13.57 1 90.56 105 THR A C 1
ATOM 861 O O . THR A 1 105 ? 1.673 -0.37 14.656 1 90.56 105 THR A O 1
ATOM 864 N N . ALA A 1 106 ? 3.076 0.9 13.438 1 93.62 106 ALA A N 1
ATOM 865 C CA . ALA A 1 106 ? 3.926 1.243 14.578 1 93.62 106 ALA A CA 1
ATOM 866 C C . ALA A 1 106 ? 3.141 2.016 15.633 1 93.62 106 ALA A C 1
ATOM 868 O O . ALA A 1 106 ? 3.26 1.74 16.828 1 93.62 106 ALA A O 1
ATOM 869 N N . THR A 1 107 ? 2.365 2.92 15.227 1 94.31 107 THR A N 1
ATOM 870 C CA . THR A 1 107 ? 1.576 3.732 16.141 1 94.31 107 THR A CA 1
ATOM 871 C C . THR A 1 107 ? 0.502 2.891 16.828 1 94.31 107 THR A C 1
ATOM 873 O O . THR A 1 107 ? 0.228 3.068 18.016 1 94.31 107 THR A O 1
ATOM 876 N N . GLY A 1 108 ? -0.131 1.987 16.047 1 91.38 108 GLY A N 1
ATOM 877 C CA . GLY A 1 108 ? -1.091 1.065 16.641 1 91.38 108 GLY A CA 1
ATOM 878 C C . GLY A 1 108 ? -0.481 0.158 17.688 1 91.38 108 GLY A C 1
ATOM 879 O O . GLY A 1 108 ? -1.097 -0.099 18.719 1 91.38 108 GLY A O 1
ATOM 880 N N . THR A 1 109 ? 0.704 -0.348 17.375 1 92 109 THR A N 1
ATOM 881 C CA . THR A 1 109 ? 1.416 -1.18 18.328 1 92 109 THR A CA 1
ATOM 882 C C . THR A 1 109 ? 1.683 -0.407 19.625 1 92 109 THR A C 1
ATOM 884 O O . THR A 1 109 ? 1.438 -0.914 20.719 1 92 109 THR A O 1
ATOM 887 N N . TYR A 1 110 ? 2.123 0.808 19.516 1 94.12 110 TYR A N 1
ATOM 888 C CA . TYR A 1 110 ? 2.395 1.663 20.656 1 94.12 110 TYR A CA 1
ATOM 889 C C . TYR A 1 110 ? 1.128 1.904 21.469 1 94.12 110 TYR A C 1
ATOM 891 O O . TYR A 1 110 ? 1.131 1.757 22.688 1 94.12 110 TYR A O 1
ATOM 899 N N . ALA A 1 111 ? 0.083 2.125 20.812 1 91.62 111 ALA A N 1
ATOM 900 C CA . ALA A 1 111 ? -1.139 2.584 21.469 1 91.62 111 ALA A CA 1
ATOM 901 C C . ALA A 1 111 ? -1.933 1.411 22.031 1 91.62 111 ALA A C 1
ATOM 903 O O . ALA A 1 111 ? -2.557 1.527 23.094 1 91.62 111 ALA A O 1
ATOM 904 N N . PHE A 1 112 ? -1.899 0.211 21.344 1 89.44 112 PHE A N 1
ATOM 905 C CA . PHE A 1 112 ? -2.908 -0.785 21.688 1 89.44 112 PHE A CA 1
ATOM 906 C C . PHE A 1 112 ? -2.264 -2.141 21.953 1 89.44 112 PHE A C 1
ATOM 908 O O . PHE A 1 112 ? -2.887 -3.025 22.531 1 89.44 112 PHE A O 1
ATOM 915 N N . ARG A 1 113 ? -1.035 -2.402 21.547 1 88.06 113 ARG A N 1
ATOM 916 C CA . ARG A 1 113 ? -0.516 -3.766 21.562 1 88.06 113 ARG A CA 1
ATOM 917 C C . ARG A 1 113 ? 0.717 -3.871 22.453 1 88.06 113 ARG A C 1
ATOM 919 O O . ARG A 1 113 ? 1.471 -4.844 22.359 1 88.06 113 ARG A O 1
ATOM 926 N N . SER A 1 114 ? 1.052 -2.857 23.109 1 92 114 SER A N 1
ATOM 927 C CA . SER A 1 114 ? 2.193 -2.852 24.016 1 92 114 SER A CA 1
ATOM 928 C C . SER A 1 114 ? 1.738 -2.822 25.469 1 92 114 SER A C 1
ATOM 930 O O . SER A 1 114 ? 1.492 -1.75 26.031 1 92 114 SER A O 1
ATOM 932 N N . PRO A 1 115 ? 1.841 -3.945 26.125 1 91.31 115 PRO A N 1
ATOM 933 C CA . PRO A 1 115 ? 1.213 -4.055 27.438 1 91.31 115 PRO A CA 1
ATOM 934 C C . PRO A 1 115 ? 2.135 -3.611 28.578 1 91.31 115 PRO A C 1
ATOM 936 O O . PRO A 1 115 ? 1.67 -3.342 29.688 1 91.31 115 PRO A O 1
ATOM 939 N N . THR A 1 116 ? 3.402 -3.613 28.375 1 95.31 116 THR A N 1
ATOM 940 C CA . THR A 1 116 ? 4.348 -3.236 29.422 1 95.31 116 THR A CA 1
ATOM 941 C C . THR A 1 116 ? 5.02 -1.907 29.078 1 95.31 116 THR A C 1
ATOM 943 O O . THR A 1 116 ? 5.066 -1.503 27.922 1 95.31 116 THR A O 1
ATOM 946 N N . PRO A 1 117 ? 5.453 -1.296 30.094 1 95.5 117 PRO A N 1
ATOM 947 C CA . PRO A 1 117 ? 6.199 -0.06 29.844 1 95.5 117 PRO A CA 1
ATOM 948 C C . PRO A 1 117 ? 7.395 -0.271 28.922 1 95.5 117 PRO A C 1
ATOM 950 O O . PRO A 1 117 ? 7.695 0.587 28.094 1 95.5 117 PRO A O 1
ATOM 953 N N . GLU A 1 118 ? 8.047 -1.34 29.078 1 96.12 118 GLU A N 1
ATOM 954 C CA . GLU A 1 118 ? 9.203 -1.656 28.25 1 96.12 118 GLU A CA 1
ATOM 955 C C . GLU A 1 118 ? 8.789 -1.839 26.781 1 96.12 118 GLU A C 1
ATOM 957 O O . GLU A 1 118 ? 9.453 -1.338 25.875 1 96.12 118 GLU A O 1
ATOM 962 N N . ALA A 1 119 ? 7.695 -2.551 26.609 1 93.69 119 ALA A N 1
ATOM 963 C CA . ALA A 1 119 ? 7.176 -2.76 25.25 1 93.69 119 ALA A CA 1
ATOM 964 C C . ALA A 1 119 ? 6.723 -1.442 24.625 1 93.69 119 ALA A C 1
ATOM 966 O O . ALA A 1 119 ? 6.922 -1.21 23.438 1 93.69 119 ALA A O 1
ATOM 967 N N . LYS A 1 120 ? 6.141 -0.62 25.406 1 95.19 120 LYS A N 1
ATOM 968 C CA . LYS A 1 120 ? 5.684 0.683 24.938 1 95.19 120 LYS A CA 1
ATOM 969 C C . LYS A 1 120 ? 6.863 1.563 24.531 1 95.19 120 LYS A C 1
ATOM 971 O O . LYS A 1 120 ? 6.812 2.238 23.5 1 95.19 120 LYS A O 1
ATOM 976 N N . ALA A 1 121 ? 7.855 1.564 25.375 1 96.19 121 ALA A N 1
ATOM 977 C CA . ALA A 1 121 ? 9.055 2.338 25.062 1 96.19 121 ALA A CA 1
ATOM 978 C C . ALA A 1 121 ? 9.695 1.865 23.75 1 96.19 121 ALA A C 1
ATOM 980 O O . ALA A 1 121 ? 10.133 2.68 22.938 1 96.19 121 ALA A O 1
ATOM 981 N N . ALA A 1 122 ? 9.734 0.583 23.578 1 95.69 122 ALA A N 1
ATOM 982 C CA . ALA A 1 122 ? 10.289 0.02 22.359 1 95.69 122 ALA A CA 1
ATOM 983 C C . ALA A 1 122 ? 9.453 0.405 21.141 1 95.69 122 ALA A C 1
ATOM 985 O O . ALA A 1 122 ? 9.992 0.743 20.094 1 95.69 122 ALA A O 1
ATOM 986 N N . ALA A 1 123 ? 8.18 0.369 21.312 1 94.75 123 ALA A N 1
ATOM 987 C CA . ALA A 1 123 ? 7.27 0.739 20.234 1 94.75 123 ALA A CA 1
ATOM 988 C C . ALA A 1 123 ? 7.398 2.219 19.891 1 94.75 123 ALA A C 1
ATOM 990 O O . ALA A 1 123 ? 7.324 2.6 18.719 1 94.75 123 ALA A O 1
ATOM 991 N N . LEU A 1 124 ? 7.566 3.006 20.859 1 95.75 124 LEU A N 1
ATOM 992 C CA . LEU A 1 124 ? 7.688 4.445 20.656 1 95.75 124 LEU A CA 1
ATOM 993 C C . LEU A 1 124 ? 8.93 4.777 19.844 1 95.75 124 LEU A C 1
ATOM 995 O O . LEU A 1 124 ? 8.922 5.707 19.047 1 95.75 124 LEU A O 1
ATOM 999 N N . VAL A 1 125 ? 9.992 4.066 20.031 1 96.38 125 VAL A N 1
ATOM 1000 C CA . VAL A 1 125 ? 11.227 4.266 19.281 1 96.38 125 VAL A CA 1
ATOM 1001 C C . VAL A 1 125 ? 10.961 4.074 17.797 1 96.38 125 VAL A C 1
ATOM 1003 O O . VAL A 1 125 ? 11.453 4.84 16.969 1 96.38 125 VAL A O 1
ATOM 1006 N N . VAL A 1 126 ? 10.125 3.107 17.484 1 95.44 126 VAL A N 1
ATOM 1007 C CA . VAL A 1 126 ? 9.797 2.824 16.094 1 95.44 126 VAL A CA 1
ATOM 1008 C C . VAL A 1 126 ? 8.922 3.939 15.531 1 95.44 126 VAL A C 1
ATOM 1010 O O . VAL A 1 126 ? 9.133 4.398 14.406 1 95.44 126 VAL A O 1
ATOM 1013 N N . VAL A 1 127 ? 7.992 4.363 16.312 1 95.94 127 VAL A N 1
ATOM 1014 C CA . VAL A 1 127 ? 7.125 5.465 15.906 1 95.94 127 VAL A CA 1
ATOM 1015 C C . VAL A 1 127 ? 7.973 6.703 15.609 1 95.94 127 VAL A C 1
ATOM 1017 O O . VAL A 1 127 ? 7.805 7.344 14.57 1 95.94 127 VAL A O 1
ATOM 1020 N N . GLU A 1 128 ? 8.883 6.984 16.484 1 95.5 128 GLU A N 1
ATOM 1021 C CA . GLU A 1 128 ? 9.719 8.18 16.344 1 95.5 128 GLU A CA 1
ATOM 1022 C C . GLU A 1 128 ? 10.609 8.094 15.109 1 95.5 128 GLU A C 1
ATOM 1024 O O . GLU A 1 128 ? 10.828 9.094 14.43 1 95.5 128 GLU A O 1
ATOM 1029 N N . ARG A 1 129 ? 11.117 6.953 14.867 1 95.81 129 ARG A N 1
ATOM 1030 C CA . ARG A 1 129 ? 11.914 6.75 13.664 1 95.81 129 ARG A CA 1
ATOM 1031 C C . ARG A 1 129 ? 11.094 7.031 12.406 1 95.81 129 ARG A C 1
ATOM 1033 O O . ARG A 1 129 ? 11.578 7.684 11.477 1 95.81 129 ARG A O 1
ATOM 1040 N N . ASN A 1 130 ? 9.898 6.523 12.391 1 96.25 130 ASN A N 1
ATOM 1041 C CA . ASN A 1 130 ? 9.023 6.754 11.242 1 96.25 130 ASN A CA 1
ATOM 1042 C C . ASN A 1 130 ? 8.656 8.227 11.109 1 96.25 130 ASN A C 1
ATOM 1044 O O . ASN A 1 130 ? 8.609 8.758 9.992 1 96.25 130 ASN A O 1
ATOM 1048 N N . VAL A 1 131 ? 8.43 8.898 12.234 1 96.25 131 VAL A N 1
ATOM 1049 C CA . VAL A 1 131 ? 8.086 10.32 12.227 1 96.25 131 VAL A CA 1
ATOM 1050 C C . VAL A 1 131 ? 9.266 11.133 11.703 1 96.25 131 VAL A C 1
ATOM 1052 O O . VAL A 1 131 ? 9.078 12.125 10.992 1 96.25 131 VAL A O 1
ATOM 1055 N N . ASP A 1 132 ? 10.398 10.703 12.055 1 96.38 132 ASP A N 1
ATOM 1056 C CA . ASP A 1 132 ? 11.602 11.398 11.602 1 96.38 132 ASP A CA 1
ATOM 1057 C C . ASP A 1 132 ? 11.703 11.391 10.078 1 96.38 132 ASP A C 1
ATOM 1059 O O . ASP A 1 132 ? 12.211 12.336 9.477 1 96.38 132 ASP A O 1
ATOM 1063 N N . GLU A 1 133 ? 11.227 10.352 9.438 1 96.5 133 GLU A N 1
ATOM 1064 C CA . GLU A 1 133 ? 11.203 10.289 7.977 1 96.5 133 GLU A CA 1
ATOM 1065 C C . GLU A 1 133 ? 10.344 11.406 7.391 1 96.5 133 GLU A C 1
ATOM 1067 O O . GLU A 1 133 ? 10.734 12.047 6.418 1 96.5 133 GLU A O 1
ATOM 1072 N N . PHE A 1 134 ? 9.203 11.672 7.988 1 97.69 134 PHE A N 1
ATOM 1073 C CA . PHE A 1 134 ? 8.344 12.766 7.562 1 97.69 134 PHE A CA 1
ATOM 1074 C C . PHE A 1 134 ? 9.016 14.109 7.797 1 97.69 134 PHE A C 1
ATOM 1076 O O . PHE A 1 134 ? 9.047 14.961 6.902 1 97.69 134 PHE A O 1
ATOM 1083 N N . GLU A 1 135 ? 9.555 14.242 9 1 97.94 135 GLU A N 1
ATOM 1084 C CA . GLU A 1 135 ? 10.188 15.5 9.391 1 97.94 135 GLU A CA 1
ATOM 1085 C C . GLU A 1 135 ? 11.32 15.859 8.438 1 97.94 135 GLU A C 1
ATOM 1087 O O . GLU A 1 135 ? 11.422 17 7.992 1 97.94 135 GLU A O 1
ATOM 1092 N N . GLN A 1 136 ? 12.133 14.891 8.148 1 96.88 136 GLN A N 1
ATOM 1093 C CA . GLN A 1 136 ? 13.281 15.141 7.289 1 96.88 136 GLN A CA 1
ATOM 1094 C C . GLN A 1 136 ? 12.844 15.492 5.871 1 96.88 136 GLN A C 1
ATOM 1096 O O . GLN A 1 136 ? 13.438 16.359 5.23 1 96.88 136 GLN A O 1
ATOM 1101 N N . GLN A 1 137 ? 11.828 14.852 5.352 1 97.56 137 GLN A N 1
ATOM 1102 C CA . GLN A 1 137 ? 11.305 15.18 4.031 1 97.56 137 GLN A CA 1
ATOM 1103 C C . GLN A 1 137 ? 10.734 16.594 4 1 97.56 137 GLN A C 1
ATOM 1105 O O . GLN A 1 137 ? 10.969 17.344 3.051 1 97.56 137 GLN A O 1
ATOM 1110 N N . LEU A 1 138 ? 10.062 16.969 5.031 1 98.25 138 LEU A N 1
ATOM 1111 C CA . LEU A 1 138 ? 9.344 18.234 5.078 1 98.25 138 LEU A CA 1
ATOM 1112 C C . LEU A 1 138 ? 10.297 19.391 5.352 1 98.25 138 LEU A C 1
ATOM 1114 O O . LEU A 1 138 ? 9.914 20.562 5.219 1 98.25 138 LEU A O 1
ATOM 1118 N N . LYS A 1 139 ? 11.508 19.078 5.684 1 97.38 139 LYS A N 1
ATOM 1119 C CA . LYS A 1 139 ? 12.555 20.094 5.727 1 97.38 139 LYS A CA 1
ATOM 1120 C C . LYS A 1 139 ? 13.062 20.422 4.324 1 97.38 139 LYS A C 1
ATOM 1122 O O . LYS A 1 139 ? 13.648 21.484 4.105 1 97.38 139 LYS A O 1
ATOM 1127 N N . LYS A 1 140 ? 12.82 19.531 3.389 1 96.06 140 LYS A N 1
ATOM 1128 C CA . LYS A 1 140 ? 13.359 19.672 2.039 1 96.06 140 LYS A CA 1
ATOM 1129 C C . LYS A 1 140 ? 12.32 20.25 1.085 1 96.06 140 LYS A C 1
ATOM 1131 O O . LYS A 1 140 ? 12.664 20.984 0.157 1 96.06 140 LYS A O 1
ATOM 1136 N N . THR A 1 141 ? 11.117 19.875 1.208 1 96.88 141 THR A N 1
ATOM 1137 C CA . THR A 1 141 ? 10.023 20.281 0.329 1 96.88 141 THR A CA 1
ATOM 1138 C C . THR A 1 141 ? 8.828 20.766 1.143 1 96.88 141 THR A C 1
ATOM 1140 O O . THR A 1 141 ? 8.602 20.297 2.262 1 96.88 141 THR A O 1
ATOM 1143 N N . PRO A 1 142 ? 8.055 21.656 0.619 1 97.31 142 PRO A N 1
ATOM 1144 C CA . PRO A 1 142 ? 6.91 22.188 1.361 1 97.31 142 PRO A CA 1
ATOM 1145 C C . PRO A 1 142 ? 5.844 21.141 1.642 1 97.31 142 PRO A C 1
ATOM 1147 O O . PRO A 1 142 ? 5.09 21.266 2.611 1 97.31 142 PRO A O 1
ATOM 1150 N N . TYR A 1 143 ? 5.742 20.141 0.762 1 98.62 143 TYR A N 1
ATOM 1151 C CA . TYR A 1 143 ? 4.852 19 0.935 1 98.62 143 TYR A CA 1
ATOM 1152 C C . TYR A 1 143 ? 5.613 17.688 0.796 1 98.62 143 TYR A C 1
ATOM 1154 O O . TYR A 1 143 ? 6.816 17.688 0.518 1 98.62 143 TYR A O 1
ATOM 1162 N N . LEU A 1 144 ? 4.934 16.625 1.047 1 98.56 144 LEU A N 1
ATOM 1163 C CA . LEU A 1 144 ? 5.613 15.328 1.056 1 98.56 144 LEU A CA 1
ATOM 1164 C C . LEU A 1 144 ? 6.145 14.984 -0.332 1 98.56 144 LEU A C 1
ATOM 1166 O O . LEU A 1 144 ? 7.152 14.281 -0.459 1 98.56 144 LEU A O 1
ATOM 1170 N N . VAL A 1 145 ? 5.301 15.422 -1.332 1 97.69 145 VAL A N 1
ATOM 1171 C CA . VAL A 1 145 ? 5.711 15.18 -2.711 1 97.69 145 VAL A CA 1
ATOM 1172 C C . VAL A 1 145 ? 5.812 16.516 -3.461 1 97.69 145 VAL A C 1
ATOM 1174 O O . VAL A 1 145 ? 4.793 17.109 -3.807 1 97.69 145 VAL A O 1
ATOM 1177 N N . GLY A 1 146 ? 6.852 17.172 -3.49 1 92 146 GLY A N 1
ATOM 1178 C CA . GLY A 1 146 ? 7.078 18.344 -4.324 1 92 146 GLY A CA 1
ATOM 1179 C C . GLY A 1 146 ? 6.535 19.625 -3.713 1 92 146 GLY A C 1
ATOM 1180 O O . GLY A 1 146 ? 6.629 19.828 -2.502 1 92 146 GLY A O 1
ATOM 1181 N N . SER A 1 147 ? 5.918 20.5 -4.605 1 96 147 SER A N 1
ATOM 1182 C CA . SER A 1 147 ? 5.621 21.875 -4.195 1 96 147 SER A CA 1
ATOM 1183 C C . SER A 1 147 ? 4.129 22.062 -3.955 1 96 147 SER A C 1
ATOM 1185 O O . SER A 1 147 ? 3.693 23.141 -3.555 1 96 147 SER A O 1
ATOM 1187 N N . GLN A 1 148 ? 3.363 21.031 -4.172 1 96.62 148 GLN A N 1
ATOM 1188 C CA . GLN A 1 148 ? 1.925 21.078 -3.928 1 96.62 148 GLN A CA 1
ATOM 1189 C C . GLN A 1 148 ? 1.459 19.859 -3.143 1 96.62 148 GLN A C 1
ATOM 1191 O O . GLN A 1 148 ? 2.109 18.812 -3.168 1 96.62 148 GLN A O 1
ATOM 1196 N N . ALA A 1 149 ? 0.316 20.062 -2.471 1 98.25 149 ALA A N 1
ATOM 1197 C CA . ALA A 1 149 ? -0.243 18.938 -1.723 1 98.25 149 ALA A CA 1
ATOM 1198 C C . ALA A 1 149 ? -0.74 17.844 -2.664 1 98.25 149 ALA A C 1
ATOM 1200 O O . ALA A 1 149 ? -1.299 18.141 -3.725 1 98.25 149 ALA A O 1
ATOM 1201 N N . THR A 1 150 ? -0.521 16.688 -2.318 1 98.5 150 THR A N 1
ATOM 1202 C CA . THR A 1 150 ? -1.006 15.516 -3.043 1 98.5 150 THR A CA 1
ATOM 1203 C C . THR A 1 150 ? -1.795 14.594 -2.117 1 98.5 150 THR A C 1
ATOM 1205 O O . THR A 1 150 ? -2.016 14.922 -0.949 1 98.5 150 THR A O 1
ATOM 1208 N N . LEU A 1 151 ? -2.201 13.492 -2.584 1 98.56 151 LEU A N 1
ATOM 1209 C CA . LEU A 1 151 ? -2.898 12.477 -1.797 1 98.56 151 LEU A CA 1
ATOM 1210 C C . LEU A 1 151 ? -2.033 12 -0.637 1 98.56 151 LEU A C 1
ATOM 1212 O O . LEU A 1 151 ? -2.553 11.609 0.412 1 98.56 151 LEU A O 1
ATOM 1216 N N . ALA A 1 152 ? -0.671 12.016 -0.826 1 98.69 152 ALA A N 1
ATOM 1217 C CA . ALA A 1 152 ? 0.267 11.664 0.234 1 98.69 152 ALA A CA 1
ATOM 1218 C C . ALA A 1 152 ? 0.077 12.555 1.459 1 98.69 152 ALA A C 1
ATOM 1220 O O . ALA A 1 152 ? 0.024 12.062 2.59 1 98.69 152 ALA A O 1
ATOM 1221 N N . ASP A 1 153 ? -0.055 13.828 1.205 1 98.62 153 ASP A N 1
ATOM 1222 C CA . ASP A 1 153 ? -0.223 14.797 2.287 1 98.62 153 ASP A CA 1
ATOM 1223 C C . ASP A 1 153 ? -1.572 14.617 2.979 1 98.62 153 ASP A C 1
ATOM 1225 O O . ASP A 1 153 ? -1.654 14.648 4.207 1 98.62 153 ASP A O 1
ATOM 1229 N N . LEU A 1 154 ? -2.576 14.445 2.188 1 98.19 154 LEU A N 1
ATOM 1230 C CA . LEU A 1 154 ? -3.918 14.289 2.736 1 98.19 154 LEU A CA 1
ATOM 1231 C C . LEU A 1 154 ? -3.992 13.078 3.658 1 98.19 154 LEU A C 1
ATOM 1233 O O . LEU A 1 154 ? -4.504 13.172 4.777 1 98.19 154 LEU A O 1
ATOM 1237 N N . PHE A 1 155 ? -3.482 11.992 3.225 1 98 155 PHE A N 1
ATOM 1238 C CA . PHE A 1 155 ? -3.57 10.742 3.971 1 98 155 PHE A CA 1
ATOM 1239 C C . PHE A 1 155 ? -2.748 10.82 5.254 1 98 155 PHE A C 1
ATOM 1241 O O . PHE A 1 155 ? -3.23 10.461 6.328 1 98 155 PHE A O 1
ATOM 1248 N N . ALA A 1 156 ? -1.521 11.328 5.141 1 97.19 156 ALA A N 1
ATOM 1249 C CA . ALA A 1 156 ? -0.637 11.43 6.301 1 97.19 156 ALA A CA 1
ATOM 1250 C C . ALA A 1 156 ? -1.183 12.422 7.32 1 97.19 156 ALA A C 1
ATOM 1252 O O . ALA A 1 156 ? -1.195 12.141 8.523 1 97.19 156 ALA A O 1
ATOM 1253 N N . ALA A 1 157 ? -1.633 13.578 6.859 1 95.38 157 ALA A N 1
ATOM 1254 C CA . ALA A 1 157 ? -2.156 14.594 7.77 1 95.38 157 ALA A CA 1
ATOM 1255 C C . ALA A 1 157 ? -3.375 14.078 8.523 1 95.38 157 ALA A C 1
ATOM 1257 O O . ALA A 1 157 ? -3.527 14.344 9.719 1 95.38 157 ALA A O 1
ATOM 1258 N N . ASN A 1 158 ? -4.145 13.398 7.812 1 92.62 158 ASN A N 1
ATOM 1259 C CA . ASN A 1 158 ? -5.312 12.805 8.453 1 92.62 158 ASN A CA 1
ATOM 1260 C C . ASN A 1 158 ? -4.914 11.812 9.539 1 92.62 158 ASN A C 1
ATOM 1262 O O . ASN A 1 158 ? -5.57 11.727 10.578 1 92.62 158 ASN A O 1
ATOM 1266 N N . PHE A 1 159 ? -3.945 11.047 9.312 1 91.94 159 PHE A N 1
ATOM 1267 C CA . PHE A 1 159 ? -3.443 10.117 10.312 1 91.94 159 PHE A CA 1
ATOM 1268 C C . PHE A 1 159 ? -2.98 10.867 11.562 1 91.94 159 PHE A C 1
ATOM 1270 O O . PHE A 1 159 ? -3.361 10.516 12.68 1 91.94 159 PHE A O 1
ATOM 1277 N N . PHE A 1 160 ? -2.164 11.914 11.383 1 92.56 160 PHE A N 1
ATOM 1278 C CA . PHE A 1 160 ? -1.664 12.688 12.516 1 92.56 160 PHE A CA 1
ATOM 1279 C C . PHE A 1 160 ? -2.814 13.312 13.297 1 92.56 160 PHE A C 1
ATOM 1281 O O . PHE A 1 160 ? -2.742 13.445 14.516 1 92.56 160 PHE A O 1
ATOM 1288 N N . ALA A 1 161 ? -3.844 13.633 12.609 1 90.12 161 ALA A N 1
ATOM 1289 C CA . ALA A 1 161 ? -4.996 14.266 13.25 1 90.12 161 ALA A CA 1
ATOM 1290 C C . ALA A 1 161 ? -5.793 13.25 14.07 1 90.12 161 ALA A C 1
ATOM 1292 O O . ALA A 1 161 ? -6.352 13.594 15.117 1 90.12 161 ALA A O 1
ATOM 1293 N N . LYS A 1 162 ? -5.824 12.023 13.641 1 84.56 162 LYS A N 1
ATOM 1294 C CA . LYS A 1 162 ? -6.738 11.047 14.219 1 84.56 162 LYS A CA 1
ATOM 1295 C C . LYS A 1 162 ? -6.012 10.117 15.188 1 84.56 162 LYS A C 1
ATOM 1297 O O . LYS A 1 162 ? -6.637 9.508 16.062 1 84.56 162 LYS A O 1
ATOM 1302 N N . ALA A 1 163 ? -4.668 10.078 14.938 1 78.81 163 ALA A N 1
ATOM 1303 C CA . ALA A 1 163 ? -3.891 9.281 15.883 1 78.81 163 ALA A CA 1
ATOM 1304 C C . ALA A 1 163 ? -3.695 10.016 17.203 1 78.81 163 ALA A C 1
ATOM 1306 O O . ALA A 1 163 ? -3.371 11.203 17.219 1 78.81 163 ALA A O 1
ATOM 1307 N N . ARG A 1 164 ? -4.273 9.797 18.297 1 69.81 164 ARG A N 1
ATOM 1308 C CA . ARG A 1 164 ? -4.273 10.477 19.594 1 69.81 164 ARG A CA 1
ATOM 1309 C C . ARG A 1 164 ? -2.9 10.398 20.25 1 69.81 164 ARG A C 1
ATOM 1311 O O . ARG A 1 164 ? -2.348 11.414 20.672 1 69.81 164 ARG A O 1
ATOM 1318 N N . ALA A 1 165 ? -2.369 9.344 20.5 1 75.62 165 ALA A N 1
ATOM 1319 C CA . ALA A 1 165 ? -1.061 9.18 21.125 1 75.62 165 ALA A CA 1
ATOM 1320 C C . ALA A 1 165 ? -0.044 8.625 20.141 1 75.62 165 ALA A C 1
ATOM 1322 O O . ALA A 1 165 ? -0.37 7.762 19.312 1 75.62 165 ALA A O 1
ATOM 1323 N N . PRO A 1 166 ? 1.035 9.273 20.188 1 79.44 166 PRO A N 1
ATOM 1324 C CA . PRO A 1 166 ? 1.617 10.234 21.125 1 79.44 166 PRO A CA 1
ATOM 1325 C C . PRO A 1 166 ? 1.629 11.664 20.594 1 79.44 166 PRO A C 1
ATOM 1327 O O . PRO A 1 166 ? 2.328 12.523 21.125 1 79.44 166 PRO A O 1
ATOM 1330 N N . PHE A 1 167 ? 0.857 11.906 19.594 1 86.69 167 PHE A N 1
ATOM 1331 C CA . PHE A 1 167 ? 0.998 13.141 18.828 1 86.69 167 PHE A CA 1
ATOM 1332 C C . PHE A 1 167 ? 0.225 14.281 19.469 1 86.69 167 PHE A C 1
ATOM 1334 O O . PHE A 1 167 ? -0.761 14.766 18.922 1 86.69 167 PHE A O 1
ATOM 1341 N N . ASP A 1 168 ? 0.789 14.828 20.578 1 86.62 168 ASP A N 1
ATOM 1342 C CA . ASP A 1 168 ? 0.201 15.977 21.25 1 86.62 168 ASP A CA 1
ATOM 1343 C C . ASP A 1 168 ? 0.994 17.25 20.953 1 86.62 168 ASP A C 1
ATOM 1345 O O . ASP A 1 168 ? 1.929 17.234 20.141 1 86.62 168 ASP A O 1
ATOM 1349 N N . LYS A 1 169 ? 0.559 18.328 21.547 1 86.94 169 LYS A N 1
ATOM 1350 C CA . LYS A 1 169 ? 1.173 19.625 21.297 1 86.94 169 LYS A CA 1
ATOM 1351 C C . LYS A 1 169 ? 2.666 19.594 21.609 1 86.94 169 LYS A C 1
ATOM 1353 O O . LYS A 1 169 ? 3.477 20.125 20.844 1 86.94 169 LYS A O 1
ATOM 1358 N N . ALA A 1 170 ? 2.984 19.031 22.688 1 88.69 170 ALA A N 1
ATOM 1359 C CA . ALA A 1 170 ? 4.383 18.953 23.109 1 88.69 170 ALA A CA 1
ATOM 1360 C C . ALA A 1 170 ? 5.203 18.125 22.125 1 88.69 170 ALA A C 1
ATOM 1362 O O . ALA A 1 170 ? 6.363 18.438 21.844 1 88.69 170 ALA A O 1
ATOM 1363 N N . TRP A 1 171 ? 4.559 17.094 21.609 1 89.94 171 TRP A N 1
ATOM 1364 C CA . TRP A 1 171 ? 5.23 16.25 20.641 1 89.94 171 TRP A CA 1
ATOM 1365 C C . TRP A 1 171 ? 5.508 17.016 19.344 1 89.94 171 TRP A C 1
ATOM 1367 O O . TRP A 1 171 ? 6.617 16.953 18.812 1 89.94 171 TRP A O 1
ATOM 1377 N N . PHE A 1 172 ? 4.516 17.781 18.859 1 91.25 172 PHE A N 1
ATOM 1378 C CA . PHE A 1 172 ? 4.66 18.547 17.625 1 91.25 172 PHE A CA 1
ATOM 1379 C C . PHE A 1 172 ? 5.734 19.609 17.781 1 91.25 172 PHE A C 1
ATOM 1381 O O . PHE A 1 172 ? 6.461 19.906 16.828 1 91.25 172 PHE A O 1
ATOM 1388 N N . ALA A 1 173 ? 5.883 20.188 18.953 1 92.31 173 ALA A N 1
ATOM 1389 C CA . ALA A 1 173 ? 6.875 21.234 19.203 1 92.31 173 ALA A CA 1
ATOM 1390 C C . ALA A 1 173 ? 8.289 20.719 18.953 1 92.31 173 ALA A C 1
ATOM 1392 O O . ALA A 1 173 ? 9.18 21.484 18.594 1 92.31 173 ALA A O 1
ATOM 1393 N N . LYS A 1 174 ? 8.445 19.438 19.031 1 94.5 174 LYS A N 1
ATOM 1394 C CA . LYS A 1 174 ? 9.742 18.812 18.812 1 94.5 174 LYS A CA 1
ATOM 1395 C C . LYS A 1 174 ? 9.953 18.469 17.328 1 94.5 174 LYS A C 1
ATOM 1397 O O . LYS A 1 174 ? 11.039 18.031 16.938 1 94.5 174 LYS A O 1
ATOM 1402 N N . HIS A 1 175 ? 8.945 18.672 16.516 1 96.06 175 HIS A N 1
ATOM 1403 C CA . HIS A 1 175 ? 8.961 18.391 15.078 1 96.06 175 HIS A CA 1
ATOM 1404 C C . HIS A 1 175 ? 8.414 19.562 14.281 1 96.06 175 HIS A C 1
ATOM 1406 O O . HIS A 1 175 ? 7.375 19.453 13.633 1 96.06 175 HIS A O 1
ATOM 1412 N N . PRO A 1 176 ? 9.188 20.609 14.188 1 97.12 176 PRO A N 1
ATOM 1413 C CA . PRO A 1 176 ? 8.672 21.891 13.711 1 97.12 176 PRO A CA 1
ATOM 1414 C C . PRO A 1 176 ? 8.273 21.859 12.234 1 97.12 176 PRO A C 1
ATOM 1416 O O . PRO A 1 176 ? 7.312 22.516 11.836 1 97.12 176 PRO A O 1
ATOM 1419 N N . ALA A 1 177 ? 9.078 21.141 11.422 1 97.88 177 ALA A N 1
ATOM 1420 C CA . ALA A 1 177 ? 8.703 21.062 10.016 1 97.88 177 ALA A CA 1
ATOM 1421 C C . ALA A 1 177 ? 7.367 20.344 9.836 1 97.88 177 ALA A C 1
ATOM 1423 O O . ALA A 1 177 ? 6.527 20.766 9.039 1 97.88 177 ALA A O 1
ATOM 1424 N N . LEU A 1 178 ? 7.234 19.328 10.586 1 96.88 178 LEU A N 1
ATOM 1425 C CA . LEU A 1 178 ? 5.988 18.578 10.555 1 96.88 178 LEU A CA 1
ATOM 1426 C C . LEU A 1 178 ? 4.824 19.422 11.062 1 96.88 178 LEU A C 1
ATOM 1428 O O . LEU A 1 178 ? 3.734 19.391 10.492 1 96.88 178 LEU A O 1
ATOM 1432 N N . GLU A 1 179 ? 5.07 20.094 12.148 1 95.5 179 GLU A N 1
ATOM 1433 C CA . GLU A 1 179 ? 4.031 20.953 12.711 1 95.5 179 GLU A CA 1
ATOM 1434 C C . GLU A 1 179 ? 3.572 22 11.703 1 95.5 179 GLU A C 1
ATOM 1436 O O . GLU A 1 179 ? 2.371 22.188 11.5 1 95.5 179 GLU A O 1
ATOM 1441 N N . LYS A 1 180 ? 4.516 22.672 11.102 1 96.44 180 LYS A N 1
ATOM 1442 C CA . LYS A 1 180 ? 4.211 23.703 10.117 1 96.44 180 LYS A CA 1
ATOM 1443 C C . LYS A 1 180 ? 3.41 23.125 8.953 1 96.44 180 LYS A C 1
ATOM 1445 O O . LYS A 1 180 ? 2.406 23.703 8.531 1 96.44 180 LYS A O 1
ATOM 1450 N N . TRP A 1 181 ? 3.857 21.984 8.445 1 97.31 181 TRP A N 1
ATOM 1451 C CA . TRP A 1 181 ? 3.193 21.297 7.348 1 97.31 181 TRP A CA 1
ATOM 1452 C C . TRP A 1 181 ? 1.768 20.906 7.73 1 97.31 181 TRP A C 1
ATOM 1454 O O . TRP A 1 181 ? 0.826 21.172 6.977 1 97.31 181 TRP A O 1
ATOM 1464 N N . PHE A 1 182 ? 1.618 20.328 8.906 1 95.94 182 PHE A N 1
ATOM 1465 C CA . PHE A 1 182 ? 0.314 19.859 9.359 1 95.94 182 PHE A CA 1
ATOM 1466 C C . PHE A 1 182 ? -0.658 21.031 9.5 1 95.94 182 PHE A C 1
ATOM 1468 O O . PHE A 1 182 ? -1.794 20.953 9.023 1 95.94 182 PHE A O 1
ATOM 1475 N N . LYS A 1 183 ? -0.222 22.062 10.109 1 94.5 183 LYS A N 1
ATOM 1476 C CA . LYS A 1 183 ? -1.06 23.25 10.281 1 94.5 183 LYS A CA 1
ATOM 1477 C C . LYS A 1 183 ? -1.496 23.828 8.938 1 94.5 183 LYS A C 1
ATOM 1479 O O . LYS A 1 183 ? -2.656 24.203 8.766 1 94.5 183 LYS A O 1
ATOM 1484 N N . LYS A 1 184 ? -0.553 23.906 8.039 1 95.44 184 LYS A N 1
ATOM 1485 C CA . LYS A 1 184 ? -0.865 24.406 6.699 1 95.44 184 LYS A CA 1
ATOM 1486 C C . LYS A 1 184 ? -1.952 23.562 6.039 1 95.44 184 LYS A C 1
ATOM 1488 O O . LYS A 1 184 ? -2.91 24.109 5.48 1 95.44 184 LYS A O 1
ATOM 1493 N N . ILE A 1 185 ? -1.816 22.281 6.074 1 96.31 185 ILE A N 1
ATOM 1494 C CA . ILE A 1 185 ? -2.789 21.375 5.469 1 96.31 185 ILE A CA 1
ATOM 1495 C C . ILE A 1 185 ? -4.137 21.531 6.172 1 96.31 185 ILE A C 1
ATOM 1497 O O . ILE A 1 185 ? -5.172 21.672 5.516 1 96.31 185 ILE A O 1
ATOM 1501 N N . ALA A 1 186 ? -4.109 21.516 7.5 1 94.38 186 ALA A N 1
ATOM 1502 C CA . ALA A 1 186 ? -5.332 21.578 8.297 1 94.38 186 ALA A CA 1
ATOM 1503 C C . ALA A 1 186 ? -6.082 22.891 8.062 1 94.38 186 ALA A C 1
ATOM 1505 O O . ALA A 1 186 ? -7.312 22.906 8.039 1 94.38 186 ALA A O 1
ATOM 1506 N N . ASP A 1 187 ? -5.391 23.906 7.809 1 93.88 187 ASP A N 1
ATOM 1507 C CA . ASP A 1 187 ? -6 25.234 7.777 1 93.88 187 ASP A CA 1
ATOM 1508 C C . ASP A 1 187 ? -6.414 25.609 6.355 1 93.88 187 ASP A C 1
ATOM 1510 O O . ASP A 1 187 ? -7.375 26.359 6.16 1 93.88 187 ASP A O 1
ATOM 1514 N N . THR A 1 188 ? -5.746 25.062 5.352 1 95.06 188 THR A N 1
ATOM 1515 C CA . THR A 1 188 ? -5.918 25.703 4.055 1 95.06 188 THR A CA 1
ATOM 1516 C C . THR A 1 188 ? -6.324 24.688 2.996 1 95.06 188 THR A C 1
ATOM 1518 O O . THR A 1 188 ? -6.848 25.062 1.94 1 95.06 188 THR A O 1
ATOM 1521 N N . ASP A 1 189 ? -6.027 23.422 3.129 1 97 189 ASP A N 1
ATOM 1522 C CA . ASP A 1 189 ? -6.27 22.438 2.08 1 97 189 ASP A CA 1
ATOM 1523 C C . ASP A 1 189 ? -7.766 22.281 1.81 1 97 189 ASP A C 1
ATOM 1525 O O . ASP A 1 189 ? -8.555 22.125 2.742 1 97 189 ASP A O 1
ATOM 1529 N N . PRO A 1 190 ? -8.156 22.312 0.623 1 97.38 190 PRO A N 1
ATOM 1530 C CA . PRO A 1 190 ? -9.586 22.328 0.328 1 97.38 190 PRO A CA 1
ATOM 1531 C C . PRO A 1 190 ? -10.289 21.016 0.69 1 97.38 190 PRO A C 1
ATOM 1533 O O . PRO A 1 190 ? -11.508 21 0.87 1 97.38 190 PRO A O 1
ATOM 1536 N N . VAL A 1 191 ? -9.578 19.938 0.792 1 97.62 191 VAL A N 1
ATOM 1537 C CA . VAL A 1 191 ? -10.18 18.641 1.109 1 97.62 191 VAL A CA 1
ATOM 1538 C C . VAL A 1 191 ? -10.297 18.484 2.623 1 97.62 191 VAL A C 1
ATOM 1540 O O . VAL A 1 191 ? -11.336 18.047 3.133 1 97.62 191 VAL A O 1
ATOM 1543 N N . LEU A 1 192 ? -9.25 18.906 3.33 1 96.62 192 LEU A N 1
ATOM 1544 C CA . LEU A 1 192 ? -9.156 18.516 4.73 1 96.62 192 LEU A CA 1
ATOM 1545 C C . LEU A 1 192 ? -9.508 19.688 5.648 1 96.62 192 LEU A C 1
ATOM 1547 O O . LEU A 1 192 ? -9.906 19.484 6.797 1 96.62 192 LEU A O 1
ATOM 1551 N N . SER A 1 193 ? -9.359 20.906 5.277 1 95.38 193 SER A N 1
ATOM 1552 C CA . SER A 1 193 ? -9.586 22.062 6.145 1 95.38 193 SER A CA 1
ATOM 1553 C C . SER A 1 193 ? -11 22.062 6.707 1 95.38 193 SER A C 1
ATOM 1555 O O . SER A 1 193 ? -11.219 22.453 7.855 1 95.38 193 SER A O 1
ATOM 1557 N N . PRO A 1 194 ? -11.969 21.625 5.969 1 94.31 194 PRO A N 1
ATOM 1558 C CA . PRO A 1 194 ? -13.328 21.625 6.508 1 94.31 194 PRO A CA 1
ATOM 1559 C C . PRO A 1 194 ? -13.484 20.703 7.719 1 94.31 194 PRO A C 1
ATOM 1561 O O . PRO A 1 194 ? -14.383 20.906 8.539 1 94.31 194 PRO A O 1
ATOM 1564 N N . VAL A 1 195 ? -12.641 19.688 7.863 1 92.31 195 VAL A N 1
ATOM 1565 C CA . VAL A 1 195 ? -12.852 18.719 8.938 1 92.31 195 VAL A CA 1
ATOM 1566 C C . VAL A 1 195 ? -11.727 18.828 9.961 1 92.31 195 VAL A C 1
ATOM 1568 O O . VAL A 1 195 ? -11.836 18.297 11.07 1 92.31 195 VAL A O 1
ATOM 1571 N N . LEU A 1 196 ? -10.648 19.453 9.609 1 90.62 196 LEU A N 1
ATOM 1572 C CA . LEU A 1 196 ? -9.508 19.484 10.516 1 90.62 196 LEU A CA 1
ATOM 1573 C C . LEU A 1 196 ? -9.312 20.891 11.094 1 90.62 196 LEU A C 1
ATOM 1575 O O . LEU A 1 196 ? -8.508 21.078 12.008 1 90.62 196 LEU A O 1
ATOM 1579 N N . LYS A 1 197 ? -9.992 21.734 10.562 1 85.38 197 LYS A N 1
ATOM 1580 C CA . LYS A 1 197 ? -9.797 23.094 11.062 1 85.38 197 LYS A CA 1
ATOM 1581 C C . LYS A 1 197 ? -10.008 23.172 12.57 1 85.38 197 LYS A C 1
ATOM 1583 O O . LYS A 1 197 ? -10.977 22.625 13.094 1 85.38 197 LYS A O 1
ATOM 1588 N N . GLY A 1 198 ? -9.07 23.688 13.312 1 73.56 198 GLY A N 1
ATOM 1589 C CA . GLY A 1 198 ? -9.141 23.891 14.75 1 73.56 198 GLY A CA 1
ATOM 1590 C C . GLY A 1 198 ? -8.578 22.734 15.547 1 73.56 198 GLY A C 1
ATOM 1591 O O . GLY A 1 198 ? -8.5 22.781 16.781 1 73.56 198 GLY A O 1
ATOM 1592 N N . THR A 1 199 ? -8.281 21.547 14.914 1 67.5 199 THR A N 1
ATOM 1593 C CA . THR A 1 199 ? -7.734 20.375 15.594 1 67.5 199 THR A CA 1
ATOM 1594 C C . THR A 1 199 ? -6.473 20.734 16.375 1 67.5 199 THR A C 1
ATOM 1596 O O . THR A 1 199 ? -6.199 20.156 17.422 1 67.5 199 THR A O 1
ATOM 1599 N N . PHE A 1 200 ? -5.531 21.5 15.969 1 63.75 200 PHE A N 1
ATOM 1600 C CA . PHE A 1 200 ? -4.293 21.828 16.672 1 63.75 200 PHE A CA 1
ATOM 1601 C C . PHE A 1 200 ? -4.539 22.906 17.734 1 63.75 200 PHE A C 1
ATOM 1603 O O . PHE A 1 200 ? -3.672 23.172 18.562 1 63.75 200 PHE A O 1
ATOM 1610 N N . GLN A 1 201 ? -5.602 23.625 17.719 1 53.75 201 GLN A N 1
ATOM 1611 C CA . GLN A 1 201 ? -5.812 24.688 18.672 1 53.75 201 GLN A CA 1
ATOM 1612 C C . GLN A 1 201 ? -6.027 24.141 20.078 1 53.75 201 GLN A C 1
ATOM 1614 O O . GLN A 1 201 ? -5.785 24.828 21.078 1 53.75 201 GLN A O 1
ATOM 1619 N N . ASN A 1 202 ? -6.383 22.812 20.156 1 45.59 202 ASN A N 1
ATOM 1620 C CA . ASN A 1 202 ? -6.691 22.391 21.531 1 45.59 202 ASN A CA 1
ATOM 1621 C C . ASN A 1 202 ? -5.555 21.578 22.125 1 45.59 202 ASN A C 1
ATOM 1623 O O . ASN A 1 202 ? -4.934 20.766 21.438 1 45.59 202 ASN A O 1
ATOM 1627 N N . MET B 1 1 ? 15.625 10.039 -22.328 1 58.72 1 MET B N 1
ATOM 1628 C CA . MET B 1 1 ? 16.766 9.289 -21.812 1 58.72 1 MET B CA 1
ATOM 1629 C C . MET B 1 1 ? 16.312 8.227 -20.812 1 58.72 1 MET B C 1
ATOM 1631 O O . MET B 1 1 ? 15.312 8.406 -20.125 1 58.72 1 MET B O 1
ATOM 1635 N N . SER B 1 2 ? 16.828 6.988 -20.844 1 84.69 2 SER B N 1
ATOM 1636 C CA . SER B 1 2 ? 16.422 5.84 -20.047 1 84.69 2 SER B CA 1
ATOM 1637 C C . SER B 1 2 ? 16.797 6.016 -18.578 1 84.69 2 SER B C 1
ATOM 1639 O O . SER B 1 2 ? 17.828 6.609 -18.266 1 84.69 2 SER B O 1
ATOM 1641 N N . GLU B 1 3 ? 15.914 5.898 -17.609 1 90.38 3 GLU B N 1
ATOM 1642 C CA . GLU B 1 3 ? 16.188 5.969 -16.172 1 90.38 3 GLU B CA 1
ATOM 1643 C C . GLU B 1 3 ? 17.328 5.047 -15.781 1 90.38 3 GLU B C 1
ATOM 1645 O O . GLU B 1 3 ? 17.359 3.877 -16.156 1 90.38 3 GLU B O 1
ATOM 1650 N N . GLU B 1 4 ? 18.359 5.664 -15.219 1 96.69 4 GLU B N 1
ATOM 1651 C CA . GLU B 1 4 ? 19.469 4.891 -14.68 1 96.69 4 GLU B CA 1
ATOM 1652 C C . GLU B 1 4 ? 19.5 4.945 -13.156 1 96.69 4 GLU B C 1
ATOM 1654 O O . GLU B 1 4 ? 19.156 5.969 -12.562 1 96.69 4 GLU B O 1
ATOM 1659 N N . GLY B 1 5 ? 19.953 3.799 -12.531 1 97.56 5 GLY B N 1
ATOM 1660 C CA . GLY B 1 5 ? 20.062 3.768 -11.078 1 97.56 5 GLY B CA 1
ATOM 1661 C C . GLY B 1 5 ? 20.25 2.369 -10.523 1 97.56 5 GLY B C 1
ATOM 1662 O O . GLY B 1 5 ? 20.734 1.479 -11.219 1 97.56 5 GLY B O 1
ATOM 1663 N N . THR B 1 6 ? 19.969 2.281 -9.211 1 98.06 6 THR B N 1
ATOM 1664 C CA . THR B 1 6 ? 20.172 1.021 -8.508 1 98.06 6 THR B CA 1
ATOM 1665 C C . THR B 1 6 ? 18.984 0.703 -7.605 1 98.06 6 THR B C 1
ATOM 1667 O O . THR B 1 6 ? 18.469 1.582 -6.91 1 98.06 6 THR B O 1
ATOM 1670 N N . ILE B 1 7 ? 18.516 -0.499 -7.727 1 98.31 7 ILE B N 1
ATOM 1671 C CA . ILE B 1 7 ? 17.562 -1.022 -6.746 1 98.31 7 ILE B CA 1
ATOM 1672 C C . ILE B 1 7 ? 18.312 -1.87 -5.715 1 98.31 7 ILE B C 1
ATOM 1674 O O . ILE B 1 7 ? 19.078 -2.764 -6.074 1 98.31 7 ILE B O 1
ATOM 1678 N N . TYR B 1 8 ? 18.141 -1.519 -4.461 1 98.06 8 TYR B N 1
ATOM 1679 C CA . TYR B 1 8 ? 18.672 -2.322 -3.361 1 98.06 8 TYR B CA 1
ATOM 1680 C C . TYR B 1 8 ? 17.609 -3.279 -2.83 1 98.06 8 TYR B C 1
ATOM 1682 O O . TYR B 1 8 ? 16.5 -2.859 -2.477 1 98.06 8 TYR B O 1
ATOM 1690 N N . ILE B 1 9 ? 17.891 -4.574 -2.803 1 96.75 9 ILE B N 1
ATOM 1691 C CA . ILE B 1 9 ? 16.922 -5.578 -2.389 1 96.75 9 ILE B CA 1
ATOM 1692 C C . ILE B 1 9 ? 17.453 -6.336 -1.174 1 96.75 9 ILE B C 1
ATOM 1694 O O . ILE B 1 9 ? 18.641 -6.227 -0.832 1 96.75 9 ILE B O 1
ATOM 1698 N N . TYR B 1 10 ? 16.625 -6.945 -0.424 1 92.56 10 TYR B N 1
ATOM 1699 C CA . TYR B 1 10 ? 16.938 -7.93 0.6 1 92.56 10 TYR B CA 1
ATOM 1700 C C . TYR B 1 10 ? 16.781 -9.344 0.061 1 92.56 10 TYR B C 1
ATOM 1702 O O . TYR B 1 10 ? 15.664 -9.836 -0.102 1 92.56 10 TYR B O 1
ATOM 1710 N N . PRO B 1 11 ? 17.953 -9.961 -0.1 1 84.62 11 PRO B N 1
ATOM 1711 C CA . PRO B 1 11 ? 17.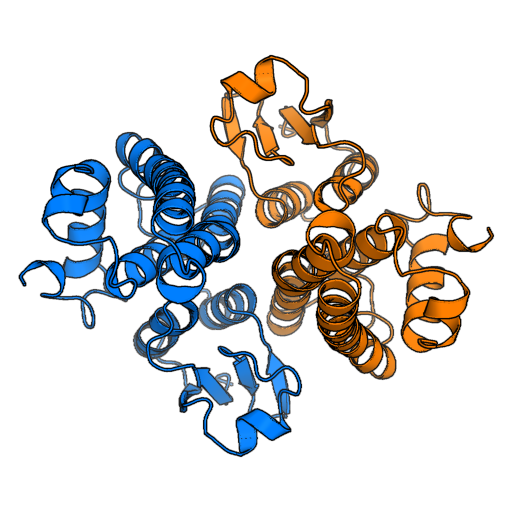859 -11.305 -0.67 1 84.62 11 PRO B CA 1
ATOM 1712 C C . PRO B 1 11 ? 17 -12.242 0.168 1 84.62 11 PRO B C 1
ATOM 1714 O O . PRO B 1 11 ? 17.141 -12.281 1.394 1 84.62 11 PRO B O 1
ATOM 1717 N N . GLY B 1 12 ? 16.094 -12.961 -0.446 1 82.44 12 GLY B N 1
ATOM 1718 C CA . GLY B 1 12 ? 15.219 -13.891 0.242 1 82.44 12 GLY B CA 1
ATOM 1719 C C . GLY B 1 12 ? 13.898 -13.273 0.661 1 82.44 12 GLY B C 1
ATOM 1720 O O . GLY B 1 12 ? 12.969 -13.984 1.062 1 82.44 12 GLY B O 1
ATOM 17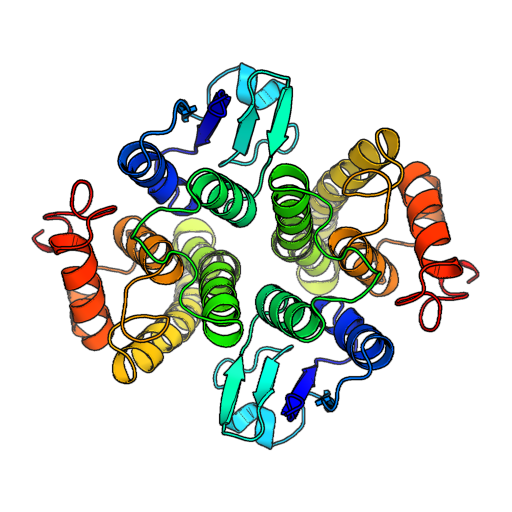21 N N . SER B 1 13 ? 13.82 -11.992 0.661 1 88.25 13 SER B N 1
ATOM 1722 C CA . SER B 1 13 ? 12.57 -11.328 1.02 1 88.25 13 SER B CA 1
ATOM 1723 C C . SER B 1 13 ? 11.562 -11.406 -0.116 1 88.25 13 SER B C 1
ATOM 1725 O O . SER B 1 13 ? 11.852 -11.016 -1.248 1 88.25 13 SER B O 1
ATOM 1727 N N . PRO B 1 14 ? 10.43 -11.891 0.245 1 89.56 14 PRO B N 1
ATOM 1728 C CA . PRO B 1 14 ? 9.391 -11.938 -0.784 1 89.56 14 PRO B CA 1
ATOM 1729 C C . PRO B 1 14 ? 9.039 -10.562 -1.335 1 89.56 14 PRO B C 1
ATOM 1731 O O . PRO B 1 14 ? 8.602 -10.445 -2.484 1 89.56 14 PRO B O 1
ATOM 1734 N N . ARG B 1 15 ? 9.227 -9.477 -0.634 1 91.69 15 ARG B N 1
ATOM 1735 C CA . ARG B 1 15 ? 8.922 -8.125 -1.091 1 91.69 15 ARG B CA 1
ATOM 1736 C C . ARG B 1 15 ? 9.867 -7.703 -2.215 1 91.69 15 ARG B C 1
ATOM 1738 O O . ARG B 1 15 ? 9.508 -6.875 -3.057 1 91.69 15 ARG B O 1
ATOM 1745 N N . SER B 1 16 ? 10.992 -8.297 -2.229 1 93.44 16 SER B N 1
ATOM 1746 C CA . SER B 1 16 ? 12.031 -7.867 -3.164 1 93.44 16 SER B CA 1
ATOM 1747 C C . SER B 1 16 ? 12.086 -8.789 -4.379 1 93.44 16 SER B C 1
ATOM 1749 O O . SER B 1 16 ? 12.672 -8.43 -5.406 1 93.44 16 SER B O 1
ATOM 1751 N N . ALA B 1 17 ? 11.539 -9.922 -4.277 1 91.62 17 ALA B N 1
ATOM 1752 C CA . ALA B 1 17 ? 11.844 -11.023 -5.18 1 91.62 17 ALA B CA 1
ATOM 1753 C C . ALA B 1 17 ? 11.375 -10.719 -6.598 1 91.62 17 ALA B C 1
ATOM 1755 O O . ALA B 1 17 ? 11.953 -11.211 -7.57 1 91.62 17 ALA B O 1
ATOM 1756 N N . LEU B 1 18 ? 10.391 -9.883 -6.75 1 95.88 18 LEU B N 1
ATOM 1757 C CA . LEU B 1 18 ? 9.828 -9.602 -8.07 1 95.88 18 LEU B CA 1
ATOM 1758 C C . LEU B 1 18 ? 10.688 -8.578 -8.812 1 95.88 18 LEU B C 1
ATOM 1760 O O . LEU B 1 18 ? 10.586 -8.453 -10.039 1 95.88 18 LEU B O 1
ATOM 1764 N N . LEU B 1 19 ? 11.508 -7.844 -8.156 1 97.44 19 LEU B N 1
ATOM 1765 C CA . LEU B 1 19 ? 12.141 -6.668 -8.734 1 97.44 19 LEU B CA 1
ATOM 1766 C C . LEU B 1 19 ? 13.164 -7.066 -9.797 1 97.44 19 LEU B C 1
ATOM 1768 O O . LEU B 1 19 ? 13.211 -6.473 -10.875 1 97.44 19 LEU B O 1
ATOM 1772 N N . GLU B 1 20 ? 13.93 -8.117 -9.539 1 96.19 20 GLU B N 1
ATOM 1773 C CA . GLU B 1 20 ? 14.961 -8.523 -10.492 1 96.19 20 GLU B CA 1
ATOM 1774 C C . GLU B 1 20 ? 14.344 -9.023 -11.789 1 96.19 20 GLU B C 1
ATOM 1776 O O . GLU B 1 20 ? 14.688 -8.547 -12.875 1 96.19 20 GLU B O 1
ATOM 1781 N N . PRO B 1 21 ? 13.438 -10 -11.742 1 96.88 21 PRO B N 1
ATOM 1782 C CA . PRO B 1 21 ? 12.836 -10.445 -13 1 96.88 21 PRO B CA 1
ATOM 1783 C C . PRO B 1 21 ? 12.078 -9.328 -13.719 1 96.88 21 PRO B C 1
ATOM 1785 O O . PRO B 1 21 ? 12.031 -9.305 -14.953 1 96.88 21 PRO B O 1
ATOM 1788 N N . LEU B 1 22 ? 11.469 -8.383 -13.031 1 98 22 LEU B N 1
ATOM 1789 C CA . LEU B 1 22 ? 10.742 -7.277 -13.648 1 98 22 LEU B CA 1
ATOM 1790 C C . LEU B 1 22 ? 11.703 -6.34 -14.383 1 98 22 LEU B C 1
ATOM 1792 O O . LEU B 1 22 ? 11.43 -5.934 -15.516 1 98 22 LEU B O 1
ATOM 1796 N N . VAL B 1 23 ? 12.82 -5.992 -13.75 1 98.06 23 VAL B N 1
ATOM 1797 C CA . VAL B 1 23 ? 13.828 -5.137 -14.359 1 98.06 23 VAL B CA 1
ATOM 1798 C C . VAL B 1 23 ? 14.352 -5.785 -15.641 1 98.06 23 VAL B C 1
ATOM 1800 O O . VAL B 1 23 ? 14.516 -5.117 -16.656 1 98.06 23 VAL B O 1
ATOM 1803 N N . LYS B 1 24 ? 14.602 -7.066 -15.586 1 97.62 24 LYS B N 1
ATOM 1804 C CA . LYS B 1 24 ? 15.086 -7.809 -16.734 1 97.62 24 LYS B CA 1
ATOM 1805 C C . LYS B 1 24 ? 14.055 -7.828 -17.859 1 97.62 24 LYS B C 1
ATOM 1807 O O . LYS B 1 24 ? 14.383 -7.539 -19.016 1 97.62 24 LYS B O 1
ATOM 1812 N N . TYR B 1 25 ? 12.836 -8.133 -17.547 1 98.06 25 TYR B N 1
ATOM 1813 C CA . TYR B 1 25 ? 11.773 -8.195 -18.531 1 98.06 25 TYR B CA 1
ATOM 1814 C C . TYR B 1 25 ? 11.602 -6.859 -19.234 1 98.06 25 TYR B C 1
ATOM 1816 O O . TYR B 1 25 ? 11.43 -6.812 -20.453 1 98.06 25 TYR B O 1
ATOM 1824 N N . LEU B 1 26 ? 11.633 -5.773 -18.453 1 97.81 26 LEU B N 1
ATOM 1825 C CA . LEU B 1 26 ? 11.398 -4.441 -18.984 1 97.81 26 LEU B CA 1
ATOM 1826 C C . LEU B 1 26 ? 12.664 -3.891 -19.641 1 97.81 26 LEU B C 1
ATOM 1828 O O . LEU B 1 26 ? 12.641 -2.805 -20.234 1 97.81 26 LEU B O 1
ATOM 1832 N N . ASN B 1 27 ? 13.766 -4.605 -19.484 1 97.06 27 ASN B N 1
ATOM 1833 C CA . ASN B 1 27 ? 15.047 -4.207 -20.047 1 97.06 27 ASN B CA 1
ATOM 1834 C C . ASN B 1 27 ? 15.453 -2.809 -19.594 1 97.06 27 ASN B C 1
ATOM 1836 O O . ASN B 1 27 ? 15.758 -1.943 -20.406 1 97.06 27 ASN B O 1
ATOM 1840 N N . LEU B 1 28 ? 15.375 -2.584 -18.328 1 97.69 28 LEU B N 1
ATOM 1841 C CA . LEU B 1 28 ? 15.703 -1.285 -17.766 1 97.69 28 LEU B CA 1
ATOM 1842 C C . LEU B 1 28 ? 17.203 -1.187 -17.469 1 97.69 28 LEU B C 1
ATOM 1844 O O . LEU B 1 28 ? 17.828 -2.184 -17.109 1 97.69 28 LEU B O 1
ATOM 1848 N N . ASP B 1 29 ? 17.719 -0.026 -17.594 1 97.25 29 ASP B N 1
ATOM 1849 C CA . ASP B 1 29 ? 19.109 0.251 -17.219 1 97.25 29 ASP B CA 1
ATOM 1850 C C . ASP B 1 29 ? 19.234 0.508 -15.727 1 97.25 29 ASP B C 1
ATOM 1852 O O . ASP B 1 29 ? 19.719 1.566 -15.305 1 97.25 29 ASP B O 1
ATOM 1856 N N . ILE B 1 30 ? 18.844 -0.399 -14.914 1 98 30 ILE B N 1
ATOM 1857 C CA . ILE B 1 30 ? 18.828 -0.34 -13.453 1 98 30 ILE B CA 1
ATOM 1858 C C . ILE B 1 30 ? 19.547 -1.562 -12.891 1 98 30 ILE B C 1
ATOM 1860 O O . ILE B 1 30 ? 19.281 -2.693 -13.297 1 98 30 ILE B O 1
ATOM 1864 N N . GLU B 1 31 ? 20.484 -1.376 -12.055 1 97.38 31 GLU B N 1
ATOM 1865 C CA . GLU B 1 31 ? 21.172 -2.469 -11.367 1 97.38 31 GLU B CA 1
ATOM 1866 C C . GLU B 1 31 ? 20.406 -2.914 -10.125 1 97.38 31 GLU B C 1
ATOM 1868 O O . GLU B 1 31 ? 19.812 -2.09 -9.438 1 97.38 31 GLU B O 1
ATOM 1873 N N . VAL B 1 32 ? 20.438 -4.152 -9.883 1 97.12 32 VAL B N 1
ATOM 1874 C CA . VAL B 1 32 ? 19.844 -4.703 -8.656 1 97.12 32 VAL B CA 1
ATOM 1875 C C . VAL B 1 32 ? 20.953 -5.238 -7.758 1 97.12 32 VAL B C 1
ATOM 1877 O O . VAL B 1 32 ? 21.688 -6.152 -8.141 1 97.12 32 VAL B O 1
ATOM 1880 N N . LEU B 1 33 ? 21.078 -4.602 -6.57 1 96.44 33 LEU B N 1
ATOM 1881 C CA . LEU B 1 33 ? 22.125 -4.977 -5.637 1 96.44 33 LEU B CA 1
ATOM 1882 C C . LEU B 1 33 ? 21.547 -5.371 -4.285 1 96.44 33 LEU B C 1
ATOM 1884 O O . LEU B 1 33 ? 20.375 -5.074 -3.996 1 96.44 33 LEU B O 1
ATOM 1888 N N . ASP B 1 34 ? 22.406 -6.062 -3.559 1 93.06 34 ASP B N 1
ATOM 1889 C CA . ASP B 1 34 ? 22.047 -6.43 -2.189 1 93.06 34 ASP B CA 1
ATOM 1890 C C . ASP B 1 34 ? 22.062 -5.211 -1.271 1 93.06 34 ASP B C 1
ATOM 1892 O O . ASP B 1 34 ? 22.875 -4.297 -1.455 1 93.06 34 ASP B O 1
ATOM 1896 N N . LYS B 1 35 ? 21.203 -5.227 -0.245 1 87.56 35 LYS B N 1
ATOM 1897 C CA . LYS B 1 35 ? 21.078 -4.102 0.678 1 87.56 35 LYS B CA 1
ATOM 1898 C C . LYS B 1 35 ? 22.359 -3.922 1.488 1 87.56 35 LYS B C 1
ATOM 1900 O O . LYS B 1 35 ? 22.516 -2.934 2.211 1 87.56 35 LYS B O 1
ATOM 1905 N N . ASN B 1 36 ? 23.266 -4.844 1.416 1 88.56 36 ASN B N 1
ATOM 1906 C CA . ASN B 1 36 ? 24.531 -4.75 2.135 1 88.56 36 ASN B CA 1
ATOM 1907 C C . ASN B 1 36 ? 25.5 -3.773 1.457 1 88.56 36 ASN B C 1
ATOM 1909 O O . ASN B 1 36 ? 26.547 -3.432 2.016 1 88.56 36 ASN B O 1
ATOM 1913 N N . ASP B 1 37 ? 25.078 -3.318 0.329 1 90.19 37 ASP B N 1
ATOM 1914 C CA . ASP B 1 37 ? 25.875 -2.289 -0.339 1 90.19 37 ASP B CA 1
ATOM 1915 C C . ASP B 1 37 ? 25.984 -1.036 0.527 1 90.19 37 ASP B C 1
ATOM 1917 O O . ASP B 1 37 ? 24.984 -0.544 1.053 1 90.19 37 ASP B O 1
ATOM 1921 N N . PRO B 1 38 ? 27.188 -0.515 0.718 1 90.5 38 PRO B N 1
ATOM 1922 C CA . PRO B 1 38 ? 27.406 0.638 1.595 1 90.5 38 PRO B CA 1
ATOM 1923 C C . PRO B 1 38 ? 26.609 1.865 1.166 1 90.5 38 PRO B C 1
ATOM 1925 O O . PRO B 1 38 ? 26.25 2.695 2.004 1 90.5 38 PRO B O 1
ATOM 1928 N N . ASN B 1 39 ? 26.391 2.008 -0.057 1 92.31 39 ASN B N 1
ATOM 1929 C CA . ASN B 1 39 ? 25.625 3.154 -0.538 1 92.31 39 ASN B CA 1
ATOM 1930 C C . ASN B 1 39 ? 24.172 3.086 -0.086 1 92.31 39 ASN B C 1
ATOM 1932 O O . ASN B 1 39 ? 23.5 4.117 0.024 1 92.31 39 ASN B O 1
ATOM 1936 N N . PHE B 1 40 ? 23.656 1.883 0.175 1 94.5 40 PHE B N 1
ATOM 1937 C CA . PHE B 1 40 ? 22.266 1.697 0.602 1 94.5 40 PHE B CA 1
ATOM 1938 C C . PHE B 1 40 ? 22.031 2.35 1.957 1 94.5 40 PHE B C 1
ATOM 1940 O O . PHE B 1 40 ? 21.094 3.148 2.111 1 94.5 40 PHE B O 1
ATOM 1947 N N . LEU B 1 41 ? 22.906 2.076 2.873 1 90.25 41 LEU B N 1
ATOM 1948 C CA . LEU B 1 41 ? 22.734 2.568 4.234 1 90.25 41 LEU B CA 1
ATOM 1949 C C . LEU B 1 41 ? 22.828 4.09 4.277 1 90.25 41 LEU B C 1
ATOM 1951 O O . LEU B 1 41 ? 22.078 4.742 5.02 1 90.25 41 LEU B O 1
ATOM 1955 N N . LYS B 1 42 ? 23.688 4.609 3.486 1 91.25 42 LYS B N 1
ATOM 1956 C CA . LYS B 1 42 ? 23.891 6.055 3.436 1 91.25 42 LYS B CA 1
ATOM 1957 C C . LYS B 1 42 ? 22.688 6.746 2.795 1 91.25 42 LYS B C 1
ATOM 1959 O O . LYS B 1 42 ? 22.25 7.805 3.25 1 91.25 42 LYS B O 1
ATOM 1964 N N . ALA B 1 43 ? 22.125 6.117 1.795 1 94 43 ALA B N 1
ATOM 1965 C CA . ALA B 1 43 ? 21.062 6.738 0.992 1 94 43 ALA B CA 1
ATOM 1966 C C . ALA B 1 43 ? 19.703 6.609 1.673 1 94 43 ALA B C 1
ATOM 1968 O O . ALA B 1 43 ? 18.844 7.465 1.502 1 94 43 ALA B O 1
ATOM 1969 N N . PHE B 1 44 ? 19.547 5.551 2.457 1 95.12 44 PHE B N 1
ATOM 1970 C CA . PHE B 1 44 ? 18.234 5.266 3.012 1 95.12 44 PHE B CA 1
ATOM 1971 C C . PHE B 1 44 ? 18.312 5.066 4.52 1 95.12 44 PHE B C 1
ATOM 1973 O O . PHE B 1 44 ? 18.469 3.938 4.996 1 95.12 44 PHE B O 1
ATOM 1980 N N . PRO B 1 45 ? 18 6.035 5.23 1 90.31 45 PRO B N 1
ATOM 1981 C CA . PRO B 1 45 ? 18.156 6 6.688 1 90.31 45 PRO B CA 1
ATOM 1982 C C . PRO B 1 45 ? 17.234 4.977 7.352 1 90.31 45 PRO B C 1
ATOM 1984 O O . PRO B 1 45 ? 17.531 4.48 8.438 1 90.31 45 PRO B O 1
ATOM 1987 N N . LEU B 1 46 ? 16.094 4.652 6.738 1 92.19 46 LEU B N 1
ATOM 1988 C CA . LEU B 1 46 ? 15.18 3.656 7.293 1 92.19 46 LEU B CA 1
ATOM 1989 C C . LEU B 1 46 ? 15.75 2.252 7.145 1 92.19 46 LEU B C 1
ATOM 1991 O O . LEU B 1 46 ? 15.289 1.314 7.797 1 92.19 46 LEU B O 1
ATOM 1995 N N . HIS B 1 47 ? 16.672 2.135 6.18 1 91.75 47 HIS B N 1
ATOM 1996 C CA . HIS B 1 47 ? 17.312 0.863 5.875 1 91.75 47 HIS B CA 1
ATOM 1997 C C . HIS B 1 47 ? 16.281 -0.189 5.465 1 91.75 47 HIS B C 1
ATOM 1999 O O . HIS B 1 47 ? 16.391 -1.35 5.867 1 91.75 47 HIS B O 1
ATOM 2005 N N . LYS B 1 48 ? 15.32 0.299 4.754 1 91.75 48 LYS B N 1
ATOM 2006 C CA . LYS B 1 48 ? 14.297 -0.608 4.246 1 91.75 48 LYS B CA 1
ATOM 2007 C C . LYS B 1 48 ? 14.547 -0.959 2.785 1 91.75 48 LYS B C 1
ATOM 2009 O O . LYS B 1 48 ? 14.859 -0.083 1.974 1 91.75 48 LYS B O 1
ATOM 2014 N N . ALA B 1 49 ? 14.492 -2.18 2.441 1 94.5 49 ALA B N 1
ATOM 2015 C CA . ALA B 1 49 ? 14.539 -2.68 1.07 1 94.5 49 ALA B CA 1
ATOM 2016 C C . ALA B 1 49 ? 13.219 -3.35 0.689 1 94.5 49 ALA B C 1
ATOM 2018 O O . ALA B 1 49 ? 12.539 -3.932 1.54 1 94.5 49 ALA B O 1
ATOM 2019 N N . PRO B 1 50 ? 12.758 -3.195 -0.544 1 96.88 50 PRO B N 1
ATOM 2020 C CA . PRO B 1 50 ? 13.531 -2.631 -1.65 1 96.88 50 PRO B CA 1
ATOM 2021 C C . PRO B 1 50 ? 13.492 -1.104 -1.682 1 96.88 50 PRO B C 1
ATOM 2023 O O . PRO B 1 50 ? 12.523 -0.501 -1.208 1 96.88 50 PRO B O 1
ATOM 2026 N N . SER B 1 51 ? 14.523 -0.514 -2.201 1 98.06 51 SER B N 1
ATOM 2027 C CA . SER B 1 51 ? 14.648 0.925 -2.412 1 98.06 51 SER B CA 1
ATOM 2028 C C . SER B 1 51 ? 15.398 1.23 -3.705 1 98.06 51 SER B C 1
ATOM 2030 O O . SER B 1 51 ? 16.281 0.477 -4.109 1 98.06 51 SER B O 1
ATOM 2032 N N . PHE B 1 52 ? 15.008 2.264 -4.359 1 98.31 52 PHE B N 1
ATOM 2033 C CA . PHE B 1 52 ? 15.609 2.672 -5.625 1 98.31 52 PHE B CA 1
ATOM 2034 C C . PHE B 1 52 ? 16.359 3.992 -5.469 1 98.31 52 PHE B C 1
ATOM 2036 O O . PHE B 1 52 ? 15.828 4.938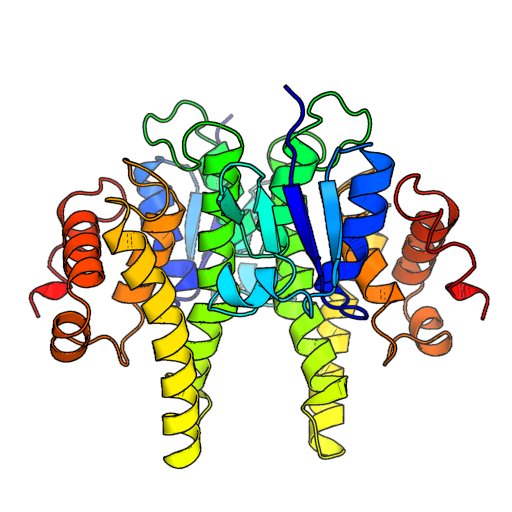 -4.879 1 98.31 52 PHE B O 1
ATOM 2043 N N . LEU B 1 53 ? 17.578 4.02 -5.914 1 97.94 53 LEU B N 1
ATOM 2044 C CA . LEU B 1 53 ? 18.391 5.219 -5.996 1 97.94 53 LEU B CA 1
ATOM 2045 C C . LEU B 1 53 ? 18.734 5.547 -7.445 1 97.94 53 LEU B C 1
ATOM 2047 O O . LEU B 1 53 ? 19.469 4.793 -8.102 1 97.94 53 LEU B O 1
ATOM 2051 N N . SER B 1 54 ? 18.203 6.656 -7.949 1 97.81 54 SER B N 1
ATOM 2052 C CA . SER B 1 54 ? 18.516 7.066 -9.312 1 97.81 54 SER B CA 1
ATOM 2053 C C . SER B 1 54 ? 19.922 7.629 -9.422 1 97.81 54 SER B C 1
ATOM 2055 O O . SER B 1 54 ? 20.531 7.992 -8.414 1 97.81 54 SER B O 1
ATOM 2057 N N . LYS B 1 55 ? 20.406 7.699 -10.594 1 96.69 55 LYS B N 1
ATOM 2058 C CA . LYS B 1 55 ? 21.734 8.227 -10.836 1 96.69 55 LYS B CA 1
ATOM 2059 C C . LYS B 1 55 ? 21.844 9.688 -10.406 1 96.69 55 LYS B C 1
ATOM 2061 O O . LYS B 1 55 ? 22.891 10.133 -9.93 1 96.69 55 LYS B O 1
ATOM 2066 N N . ASP B 1 56 ? 20.812 10.414 -10.539 1 96.69 56 ASP B N 1
ATOM 2067 C CA . ASP B 1 56 ? 20.828 11.836 -10.211 1 96.69 56 ASP B CA 1
ATOM 2068 C C . ASP B 1 56 ? 20.516 12.062 -8.734 1 96.69 56 ASP B C 1
ATOM 2070 O O . ASP B 1 56 ? 20.266 13.195 -8.32 1 96.69 56 ASP B O 1
ATOM 2074 N N . GLY B 1 57 ? 20.328 11.016 -7.961 1 96.38 57 GLY B N 1
ATOM 2075 C CA . GLY B 1 57 ? 20.234 11.133 -6.516 1 96.38 57 GLY B CA 1
ATOM 2076 C C . GLY B 1 57 ? 18.812 11.062 -6 1 96.38 57 GLY B C 1
ATOM 2077 O O . GLY B 1 57 ? 18.578 11.133 -4.789 1 96.38 57 GLY B O 1
ATOM 2078 N N . TRP B 1 58 ? 17.875 10.891 -6.902 1 96.75 58 TRP B N 1
ATOM 2079 C CA . TRP B 1 58 ? 16.484 10.727 -6.488 1 96.75 58 TRP B CA 1
ATOM 2080 C C . TRP B 1 58 ? 16.281 9.375 -5.816 1 96.75 58 TRP B C 1
ATOM 2082 O O . TRP B 1 58 ? 16.797 8.359 -6.281 1 96.75 58 TRP B O 1
ATOM 2092 N N . LYS B 1 59 ? 15.547 9.406 -4.688 1 97.5 59 LYS B N 1
ATOM 2093 C CA . LYS B 1 59 ? 15.375 8.211 -3.861 1 97.5 59 LYS B CA 1
ATOM 2094 C C . LYS B 1 59 ? 13.906 7.797 -3.789 1 97.5 59 LYS B C 1
ATOM 2096 O O . LYS B 1 59 ? 13.016 8.648 -3.723 1 97.5 59 LYS B O 1
ATOM 2101 N N . LEU B 1 60 ? 13.711 6.543 -3.811 1 98.19 60 LEU B N 1
ATOM 2102 C CA . LEU B 1 60 ? 12.375 5.953 -3.717 1 98.19 60 LEU B CA 1
ATOM 2103 C C . LEU B 1 60 ? 12.414 4.656 -2.912 1 98.19 60 LEU B C 1
ATOM 2105 O O . LEU B 1 60 ? 13.258 3.795 -3.152 1 98.19 60 LEU B O 1
ATOM 2109 N N . HIS B 1 61 ? 11.516 4.625 -1.886 1 97.19 61 HIS B N 1
ATOM 2110 C CA . HIS B 1 61 ? 11.383 3.379 -1.138 1 97.19 61 HIS B CA 1
ATOM 2111 C C . HIS B 1 61 ? 9.938 2.896 -1.116 1 97.19 61 HIS B C 1
ATOM 2113 O O . HIS B 1 61 ? 9.07 3.486 -1.767 1 97.19 61 HIS B O 1
ATOM 2119 N N . GLU B 1 62 ? 9.648 1.758 -0.466 1 97.56 62 GLU B N 1
ATOM 2120 C CA . GLU B 1 62 ? 8.367 1.046 -0.47 1 97.56 62 GLU B CA 1
ATOM 2121 C C . GLU B 1 62 ? 8.203 0.222 -1.744 1 97.56 62 GLU B C 1
ATOM 2123 O O . GLU B 1 62 ? 8.258 0.762 -2.852 1 97.56 62 GLU B O 1
ATOM 2128 N N . VAL B 1 63 ? 7.875 -0.989 -1.586 1 97.69 63 VAL B N 1
ATOM 2129 C CA . VAL B 1 63 ? 7.855 -1.913 -2.715 1 97.69 63 VAL B CA 1
ATOM 2130 C C . VAL B 1 63 ? 6.758 -1.508 -3.695 1 97.69 63 VAL B C 1
ATOM 2132 O O . VAL B 1 63 ? 6.949 -1.562 -4.91 1 97.69 63 V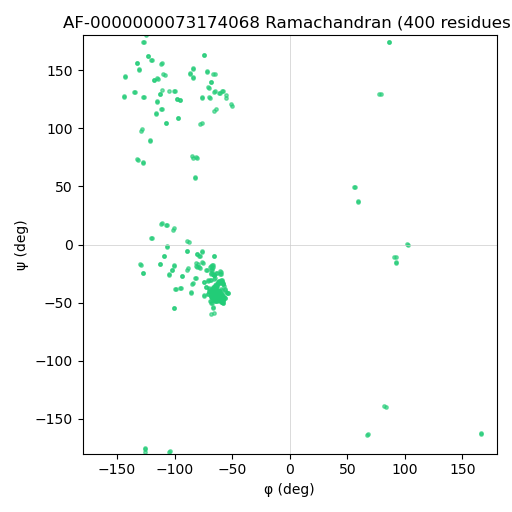AL B O 1
ATOM 2135 N N . LEU B 1 64 ? 5.613 -1.038 -3.248 1 97.94 64 LEU B N 1
ATOM 2136 C CA . LEU B 1 64 ? 4.52 -0.665 -4.141 1 97.94 64 LEU B CA 1
ATOM 2137 C C . LEU B 1 64 ? 4.91 0.528 -5.008 1 97.94 64 LEU B C 1
ATOM 2139 O O . LEU B 1 64 ? 4.566 0.581 -6.191 1 97.94 64 LEU B O 1
ATOM 2143 N N . ALA B 1 65 ? 5.602 1.484 -4.426 1 98.56 65 ALA B N 1
ATOM 2144 C CA . ALA B 1 65 ? 6.059 2.664 -5.156 1 98.56 65 ALA B CA 1
ATOM 2145 C C . ALA B 1 65 ? 7.109 2.291 -6.195 1 98.56 65 ALA B C 1
ATOM 2147 O O . ALA B 1 65 ? 7.066 2.771 -7.332 1 98.56 65 ALA B O 1
ATOM 2148 N N . VAL B 1 66 ? 8.031 1.433 -5.785 1 98.62 66 VAL B N 1
ATOM 2149 C CA . VAL B 1 66 ? 9.109 1.021 -6.68 1 98.62 66 VAL B CA 1
ATOM 2150 C C . VAL B 1 66 ? 8.531 0.266 -7.875 1 98.62 66 VAL B C 1
ATOM 2152 O O . VAL B 1 66 ? 8.906 0.521 -9.023 1 98.62 66 VAL B O 1
ATOM 2155 N N . LEU B 1 67 ? 7.594 -0.624 -7.602 1 98.25 67 LEU B N 1
ATOM 2156 C CA . LEU B 1 67 ? 6.945 -1.378 -8.672 1 98.25 67 LEU B CA 1
ATOM 2157 C C . LEU B 1 67 ? 6.191 -0.447 -9.617 1 98.25 67 LEU B C 1
ATOM 2159 O O . LEU B 1 67 ? 6.316 -0.56 -10.836 1 98.25 67 LEU B O 1
ATOM 2163 N N . GLU B 1 68 ? 5.402 0.438 -9.031 1 97.69 68 GLU B N 1
ATOM 2164 C CA . GLU B 1 68 ? 4.664 1.416 -9.82 1 97.69 68 GLU B CA 1
ATOM 2165 C C . GLU B 1 68 ? 5.598 2.217 -10.727 1 97.69 68 GLU B C 1
ATOM 2167 O O . GLU B 1 68 ? 5.285 2.465 -11.891 1 97.69 68 GLU B O 1
ATOM 2172 N N . TYR B 1 69 ? 6.699 2.586 -10.234 1 98.56 69 TYR B N 1
ATOM 2173 C CA . TYR B 1 69 ? 7.652 3.408 -10.969 1 98.56 69 TYR B CA 1
ATOM 2174 C C . TYR B 1 69 ? 8.273 2.625 -12.117 1 98.56 69 TYR B C 1
ATOM 2176 O O . TYR B 1 69 ? 8.32 3.105 -13.25 1 98.56 69 TYR B O 1
ATOM 2184 N N . LEU B 1 70 ? 8.75 1.427 -11.859 1 98.38 70 LEU B N 1
ATOM 2185 C CA . LEU B 1 70 ? 9.422 0.62 -12.867 1 98.38 70 LEU B CA 1
ATOM 2186 C C . LEU B 1 70 ? 8.508 0.372 -14.062 1 98.38 70 LEU B C 1
ATOM 2188 O O . LEU B 1 70 ? 8.914 0.551 -15.211 1 98.38 70 LEU B O 1
ATOM 2192 N N . VAL B 1 71 ? 7.309 -0.009 -13.742 1 97.69 71 VAL B N 1
ATOM 2193 C CA . VAL B 1 71 ? 6.336 -0.298 -14.789 1 97.69 71 VAL B CA 1
ATOM 2194 C C . VAL B 1 71 ? 6.039 0.973 -15.586 1 97.69 71 VAL B C 1
ATOM 2196 O O . VAL B 1 71 ? 5.848 0.92 -16.797 1 97.69 71 VAL B O 1
ATOM 2199 N N . SER B 1 72 ? 6.02 2.127 -14.953 1 97.44 72 SER B N 1
ATOM 2200 C CA . SER B 1 72 ? 5.691 3.396 -15.594 1 97.44 72 SER B CA 1
ATOM 2201 C C . SER B 1 72 ? 6.766 3.799 -16.594 1 97.44 72 SER B C 1
ATOM 2203 O O . SER B 1 72 ? 6.527 4.641 -17.469 1 97.44 72 SER B O 1
ATOM 2205 N N . LEU B 1 73 ? 7.922 3.244 -16.516 1 97.56 73 LEU B N 1
ATOM 2206 C CA . LEU B 1 73 ? 9.031 3.592 -17.391 1 97.56 73 LEU B CA 1
ATOM 2207 C C . LEU B 1 73 ? 8.844 2.986 -18.781 1 97.56 73 LEU B C 1
ATOM 2209 O O . LEU B 1 73 ? 9.516 3.379 -19.734 1 97.56 73 LEU B O 1
ATOM 2213 N N . LYS B 1 74 ? 7.898 2.004 -18.875 1 95.88 74 LYS B N 1
ATOM 2214 C CA . LYS B 1 74 ? 7.574 1.367 -20.141 1 95.88 74 LYS B CA 1
ATOM 2215 C C . LYS B 1 74 ? 6.07 1.404 -20.422 1 95.88 74 LYS B C 1
ATOM 2217 O O . LYS B 1 74 ? 5.422 0.359 -20.484 1 95.88 74 LYS B O 1
ATOM 2222 N N . PRO B 1 75 ? 5.598 2.574 -20.703 1 89.06 75 PRO B N 1
ATOM 2223 C CA . PRO B 1 75 ? 4.145 2.736 -20.828 1 89.06 75 PRO B CA 1
ATOM 2224 C C . PRO B 1 75 ? 3.568 1.978 -22.031 1 89.06 75 PRO B C 1
ATOM 2226 O O . PRO B 1 75 ? 2.373 1.667 -22.047 1 89.06 75 PRO B O 1
ATOM 2229 N N . ASP B 1 76 ? 4.367 1.637 -22.953 1 92.38 76 ASP B N 1
ATOM 2230 C CA . ASP B 1 76 ? 3.865 1.005 -24.172 1 92.38 76 ASP B CA 1
ATOM 2231 C C . ASP B 1 76 ? 4.078 -0.507 -24.141 1 92.38 76 ASP B C 1
ATOM 2233 O O . ASP B 1 76 ? 3.922 -1.188 -25.156 1 92.38 76 ASP B O 1
ATOM 2237 N N . ASP B 1 77 ? 4.41 -0.996 -23.031 1 92.94 77 ASP B N 1
ATOM 2238 C CA . ASP B 1 77 ? 4.586 -2.439 -22.922 1 92.94 77 ASP B CA 1
ATOM 2239 C C . ASP B 1 77 ? 3.268 -3.174 -23.141 1 92.94 77 ASP B C 1
ATOM 2241 O O . ASP B 1 77 ? 2.197 -2.654 -22.812 1 92.94 77 ASP B O 1
ATOM 2245 N N . LYS B 1 78 ? 3.355 -4.355 -23.734 1 94.44 78 LYS B N 1
ATOM 2246 C CA . LYS B 1 78 ? 2.172 -5.156 -24.031 1 94.44 78 LYS B CA 1
ATOM 2247 C C . LYS B 1 78 ? 1.561 -5.73 -22.75 1 94.44 78 LYS B C 1
ATOM 2249 O O . LYS B 1 78 ? 0.362 -6.016 -22.703 1 94.44 78 LYS B O 1
ATOM 2254 N N . TYR B 1 79 ? 2.416 -5.992 -21.812 1 97.19 79 TYR B N 1
ATOM 2255 C CA . TYR B 1 79 ? 1.919 -6.496 -20.531 1 97.19 79 TYR B CA 1
ATOM 2256 C C . TYR B 1 79 ? 1.046 -5.453 -19.844 1 97.19 79 TYR B C 1
ATOM 2258 O O . TYR B 1 79 ? 1.509 -4.355 -19.531 1 97.19 79 TYR B O 1
ATOM 2266 N N . LYS B 1 80 ? -0.182 -5.719 -19.641 1 96.56 80 LYS B N 1
ATOM 2267 C CA . LYS B 1 80 ? -1.105 -4.797 -18.984 1 96.56 80 LYS B CA 1
ATOM 2268 C C . LYS B 1 80 ? -0.97 -4.863 -17.469 1 96.56 80 LYS B C 1
ATOM 2270 O O . LYS B 1 80 ? -1.896 -5.289 -16.781 1 96.56 80 LYS B O 1
ATOM 2275 N N . PHE B 1 81 ? 0.047 -4.305 -17 1 98.38 81 PHE B N 1
ATOM 2276 C CA . PHE B 1 81 ? 0.45 -4.434 -15.602 1 98.38 81 PHE B CA 1
ATOM 2277 C C . PHE B 1 81 ? -0.661 -3.963 -14.672 1 98.38 81 PHE B C 1
ATOM 2279 O O . PHE B 1 81 ? -0.798 -4.469 -13.555 1 98.38 81 PHE B O 1
ATOM 2286 N N . PHE B 1 82 ? -1.436 -2.957 -15.094 1 97.62 82 PHE B N 1
ATOM 2287 C CA . PHE B 1 82 ? -2.445 -2.379 -14.219 1 97.62 82 PHE B CA 1
ATOM 2288 C C . PHE B 1 82 ? -3.848 -2.691 -14.727 1 97.62 82 PHE B C 1
ATOM 2290 O O . PHE B 1 82 ? -4.816 -2.043 -14.328 1 97.62 82 PHE B O 1
ATOM 2297 N N . GLY B 1 83 ? -3.965 -3.684 -15.602 1 96.88 83 GLY B N 1
ATOM 2298 C CA . GLY B 1 83 ? -5.258 -4.051 -16.156 1 96.88 83 GLY B CA 1
ATOM 2299 C C . GLY B 1 83 ? -5.836 -2.99 -17.078 1 96.88 83 GLY B C 1
ATOM 2300 O O . GLY B 1 83 ? -5.094 -2.219 -17.688 1 96.88 83 GLY B O 1
ATOM 2301 N N . GLU B 1 84 ? 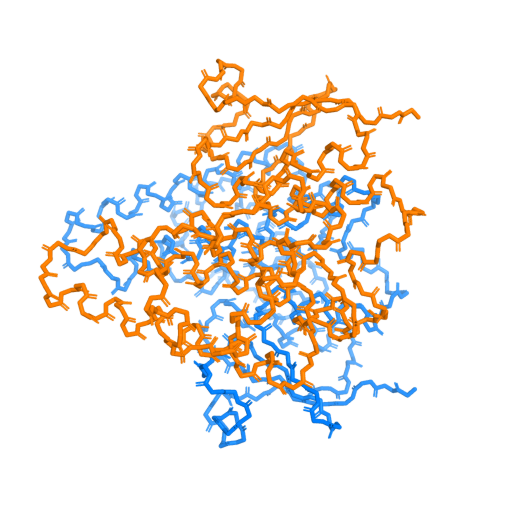-7.16 -3.143 -17.297 1 95.19 84 GLU B N 1
ATOM 2302 C CA . GLU B 1 84 ? -7.871 -2.225 -18.172 1 95.19 84 GLU B CA 1
ATOM 2303 C C . GLU B 1 84 ? -8.906 -1.41 -17.406 1 95.19 84 GLU B C 1
ATOM 2305 O O . GLU B 1 84 ? -9.758 -1.974 -16.719 1 95.19 84 GLU B O 1
ATOM 2310 N N . GLY B 1 85 ? -8.773 -0.107 -17.5 1 95.56 85 GLY B N 1
ATOM 2311 C CA . GLY B 1 85 ? -9.797 0.752 -16.922 1 95.56 85 GLY B CA 1
ATOM 2312 C C . GLY B 1 85 ? -9.555 1.042 -15.445 1 95.56 85 GLY B C 1
ATOM 2313 O O . GLY B 1 85 ? -8.617 0.507 -14.844 1 95.56 85 GLY B O 1
ATOM 2314 N N . LYS B 1 86 ? -10.398 1.909 -14.906 1 97.25 86 LYS B N 1
ATOM 2315 C CA . LYS B 1 86 ? -10.242 2.428 -13.547 1 97.25 86 LYS B CA 1
ATOM 2316 C C . LYS B 1 86 ? -10.484 1.333 -12.516 1 97.25 86 LYS B C 1
ATOM 2318 O O . LYS B 1 86 ? -9.758 1.242 -11.523 1 97.25 86 LYS B O 1
ATOM 2323 N N . ARG B 1 87 ? -11.508 0.481 -12.758 1 98 87 ARG B N 1
ATOM 2324 C CA . ARG B 1 87 ? -11.844 -0.559 -11.789 1 98 87 ARG B CA 1
ATOM 2325 C C . ARG B 1 87 ? -10.742 -1.604 -11.703 1 98 87 ARG B C 1
ATOM 2327 O O . ARG B 1 87 ? -10.328 -1.988 -10.602 1 98 87 ARG B O 1
ATOM 2334 N N . GLU B 1 88 ? -10.211 -2.064 -12.828 1 98.31 88 GLU B N 1
ATOM 2335 C CA . GLU B 1 88 ? -9.156 -3.068 -12.797 1 98.31 88 GLU B CA 1
ATOM 2336 C C . GLU B 1 88 ? -7.879 -2.508 -12.172 1 98.31 88 GLU B C 1
ATOM 2338 O O . GLU B 1 88 ? -7.207 -3.193 -11.398 1 98.31 88 GLU B O 1
ATOM 2343 N N . ARG B 1 89 ? -7.574 -1.281 -12.5 1 98.06 89 ARG B N 1
ATOM 2344 C CA . ARG B 1 89 ? -6.402 -0.662 -11.883 1 98.06 89 ARG B CA 1
ATOM 2345 C C . ARG B 1 89 ? -6.543 -0.614 -10.367 1 98.06 89 ARG B C 1
ATOM 2347 O O . ARG B 1 89 ? -5.602 -0.942 -9.641 1 98.06 89 ARG B O 1
ATOM 2354 N N . ALA B 1 90 ? -7.68 -0.226 -9.914 1 98.5 90 ALA B N 1
ATOM 2355 C CA . ALA B 1 90 ? -7.93 -0.179 -8.477 1 98.5 90 ALA B CA 1
ATOM 2356 C C . ALA B 1 90 ? -7.805 -1.566 -7.852 1 98.5 90 ALA B C 1
ATOM 2358 O O . ALA B 1 90 ? -7.242 -1.717 -6.766 1 98.5 90 ALA B O 1
ATOM 2359 N N . GLN B 1 91 ? -8.273 -2.562 -8.508 1 98.56 91 GLN B N 1
ATOM 2360 C CA . GLN B 1 91 ? -8.18 -3.926 -8 1 98.56 91 GLN B CA 1
ATOM 2361 C C . GLN B 1 91 ? -6.734 -4.402 -7.953 1 98.56 91 GLN B C 1
ATOM 2363 O O . GLN B 1 91 ? -6.352 -5.156 -7.059 1 98.56 91 GLN B O 1
ATOM 2368 N N . VAL B 1 92 ? -5.992 -4.012 -8.945 1 98.75 92 VAL B N 1
ATOM 2369 C CA . VAL B 1 92 ? -4.57 -4.344 -8.906 1 98.75 92 VAL B CA 1
ATOM 2370 C C . VAL B 1 92 ? -3.951 -3.791 -7.621 1 98.75 92 VAL B C 1
ATOM 2372 O O . VAL B 1 92 ? -3.266 -4.516 -6.895 1 98.75 92 VAL B O 1
ATOM 2375 N N . PHE B 1 93 ? -4.258 -2.564 -7.305 1 98.5 93 PHE B N 1
ATOM 2376 C CA . PHE B 1 93 ? -3.697 -1.957 -6.102 1 98.5 93 PHE B CA 1
ATOM 2377 C C . PHE B 1 93 ? -4.273 -2.607 -4.852 1 98.5 93 PHE B C 1
ATOM 2379 O O . PHE B 1 93 ? -3.582 -2.73 -3.834 1 98.5 93 PHE B O 1
ATOM 2386 N N . GLN B 1 94 ? -5.52 -3.082 -4.934 1 98.62 94 GLN B N 1
ATOM 2387 C CA . GLN B 1 94 ? -6.086 -3.842 -3.826 1 98.62 94 GLN B CA 1
ATOM 2388 C C . GLN B 1 94 ? -5.234 -5.066 -3.508 1 98.62 94 GLN B C 1
ATOM 2390 O O . GLN B 1 94 ? -4.844 -5.273 -2.357 1 98.62 94 GLN B O 1
ATOM 2395 N N . TRP B 1 95 ? -4.93 -5.805 -4.48 1 98.69 95 TRP B N 1
ATOM 2396 C CA . TRP B 1 95 ? -4.211 -7.059 -4.266 1 98.69 95 TRP B CA 1
ATOM 2397 C C . TRP B 1 95 ? -2.752 -6.797 -3.906 1 98.69 95 TRP B C 1
ATOM 2399 O O . TRP B 1 95 ? -2.164 -7.527 -3.107 1 98.69 95 TRP B O 1
ATOM 2409 N N . LEU B 1 96 ? -2.16 -5.738 -4.543 1 98.44 96 LEU B N 1
ATOM 2410 C CA . LEU B 1 96 ? -0.811 -5.348 -4.148 1 98.44 96 LEU B CA 1
ATOM 2411 C C . LEU B 1 96 ? -0.761 -4.98 -2.67 1 98.44 96 LEU B C 1
ATOM 2413 O O . LEU B 1 96 ? 0.099 -5.469 -1.933 1 98.44 96 LEU B O 1
ATOM 2417 N N . SER B 1 97 ? -1.676 -4.137 -2.289 1 98.19 97 SER B N 1
ATOM 2418 C CA . SER B 1 97 ? -1.729 -3.678 -0.905 1 98.19 97 SER B CA 1
ATOM 2419 C C . SER B 1 97 ? -2.027 -4.828 0.05 1 98.19 97 SER B C 1
ATOM 2421 O O . SER B 1 97 ? -1.352 -4.988 1.068 1 98.19 97 SER B O 1
ATOM 2423 N N . PHE B 1 98 ? -3.012 -5.672 -0.274 1 98 98 PHE B N 1
ATOM 2424 C CA . PHE B 1 98 ? -3.404 -6.805 0.559 1 98 98 PHE B CA 1
ATOM 2425 C C . PHE B 1 98 ? -2.244 -7.773 0.737 1 98 98 PHE B C 1
ATOM 2427 O O . PHE B 1 98 ? -1.979 -8.234 1.85 1 98 98 PHE B O 1
ATOM 2434 N N . THR B 1 99 ? -1.576 -8.086 -0.344 1 97.69 99 THR B N 1
ATOM 2435 C CA . THR B 1 99 ? -0.44 -9 -0.298 1 97.69 99 THR B CA 1
ATOM 2436 C C . THR B 1 99 ? 0.678 -8.43 0.57 1 97.69 99 THR B C 1
ATOM 2438 O O . THR B 1 99 ? 1.226 -9.133 1.425 1 97.69 99 THR B O 1
ATOM 2441 N N . ASN B 1 100 ? 0.937 -7.172 0.409 1 96.56 100 ASN B N 1
ATOM 2442 C CA . ASN B 1 100 ? 2.047 -6.52 1.092 1 96.56 100 ASN B CA 1
ATOM 2443 C C . ASN B 1 100 ? 1.745 -6.297 2.572 1 96.56 100 ASN B C 1
ATOM 2445 O O . ASN B 1 100 ? 2.584 -6.582 3.43 1 96.56 100 ASN B O 1
ATOM 2449 N N . THR B 1 101 ? 0.571 -5.852 2.885 1 94.44 101 THR B N 1
ATOM 2450 C CA . THR B 1 101 ? 0.288 -5.34 4.223 1 94.44 101 THR B CA 1
ATOM 2451 C C . THR B 1 101 ? -0.315 -6.43 5.102 1 94.44 101 THR B C 1
ATOM 2453 O O . THR B 1 101 ? -0.054 -6.48 6.305 1 94.44 101 THR B O 1
ATOM 2456 N N . ASP B 1 102 ? -1.146 -7.27 4.559 1 94.81 102 ASP B N 1
ATOM 2457 C CA . ASP B 1 102 ? -1.851 -8.273 5.352 1 94.81 102 ASP B CA 1
ATOM 2458 C C . ASP B 1 102 ? -1.188 -9.641 5.223 1 94.81 102 ASP B C 1
ATOM 2460 O O . ASP B 1 102 ? -0.802 -10.242 6.227 1 94.81 102 ASP B O 1
ATOM 2464 N N . PHE B 1 103 ? -1.037 -10.062 4.031 1 95.31 103 PHE B N 1
ATOM 2465 C CA . PHE B 1 103 ? -0.61 -11.438 3.783 1 95.31 103 PHE B CA 1
ATOM 2466 C C . PHE B 1 103 ? 0.828 -11.648 4.242 1 95.31 103 PHE B C 1
ATOM 2468 O O . PHE B 1 103 ? 1.116 -12.586 4.992 1 95.31 103 PHE B O 1
ATOM 2475 N N . LEU B 1 104 ? 1.706 -10.773 3.812 1 92.44 104 LEU B N 1
ATOM 2476 C CA . LEU B 1 104 ? 3.115 -10.906 4.164 1 92.44 104 LEU B CA 1
ATOM 2477 C C . LEU B 1 104 ? 3.314 -10.766 5.672 1 92.44 104 LEU B C 1
ATOM 2479 O O . LEU B 1 104 ? 4.102 -11.5 6.27 1 92.44 104 LEU B O 1
ATOM 2483 N N . THR B 1 105 ? 2.66 -9.82 6.23 1 90.44 105 THR B N 1
ATOM 2484 C CA . THR B 1 105 ? 2.789 -9.602 7.664 1 90.44 105 THR B CA 1
ATOM 2485 C C . THR B 1 105 ? 2.307 -10.82 8.445 1 90.44 105 THR B C 1
ATOM 2487 O O . THR B 1 105 ? 2.975 -11.266 9.383 1 90.44 105 THR B O 1
ATOM 2490 N N . ALA B 1 106 ? 1.144 -11.375 8.086 1 93.56 106 ALA B N 1
ATOM 2491 C CA . ALA B 1 106 ? 0.604 -12.555 8.75 1 93.56 106 ALA B CA 1
ATOM 2492 C C . ALA B 1 106 ? 1.545 -13.75 8.602 1 93.56 106 ALA B C 1
ATOM 2494 O O . ALA B 1 106 ? 1.794 -14.477 9.562 1 93.56 106 ALA B O 1
ATOM 2495 N N . THR B 1 107 ? 2.051 -13.93 7.465 1 94.25 107 THR B N 1
ATOM 2496 C CA . THR B 1 107 ? 2.955 -15.039 7.199 1 94.25 107 THR B CA 1
ATOM 2497 C C . THR B 1 107 ? 4.27 -14.859 7.949 1 94.25 107 THR B C 1
ATOM 2499 O O . THR B 1 107 ? 4.836 -15.828 8.461 1 94.25 107 THR B O 1
ATOM 2502 N N . GLY B 1 108 ? 4.777 -13.617 7.984 1 91.38 108 GLY B N 1
ATOM 2503 C CA . GLY B 1 108 ? 5.969 -13.32 8.766 1 91.38 108 GLY B CA 1
ATOM 2504 C C . GLY B 1 108 ? 5.789 -13.594 10.25 1 91.38 108 GLY B C 1
ATOM 2505 O O . GLY B 1 108 ? 6.695 -14.117 10.898 1 91.38 108 GLY B O 1
ATOM 2506 N N . THR B 1 109 ? 4.633 -13.188 10.758 1 91.94 109 THR B N 1
ATOM 2507 C CA . THR B 1 109 ? 4.32 -13.461 12.156 1 91.94 109 THR B CA 1
ATOM 2508 C C . THR B 1 109 ? 4.32 -14.961 12.43 1 91.94 109 THR B C 1
ATOM 2510 O O . THR B 1 109 ? 4.922 -15.422 13.406 1 91.94 109 THR B O 1
ATOM 2513 N N . TYR B 1 110 ? 3.721 -15.719 11.57 1 94.12 110 TYR B N 1
ATOM 2514 C CA . TYR B 1 110 ? 3.67 -17.172 11.703 1 94.12 110 TYR B CA 1
ATOM 2515 C C . TYR B 1 110 ? 5.07 -17.766 11.672 1 94.12 110 TYR B C 1
ATOM 2517 O O . TYR B 1 110 ? 5.422 -18.594 12.523 1 94.12 110 TYR B O 1
ATOM 2525 N N . ALA B 1 111 ? 5.863 -17.281 10.828 1 91.69 111 ALA B N 1
ATOM 2526 C CA . ALA B 1 111 ? 7.152 -17.922 10.547 1 91.69 111 ALA B CA 1
ATOM 2527 C C . ALA B 1 111 ? 8.211 -17.469 11.547 1 91.69 111 ALA B C 1
ATOM 2529 O O . ALA B 1 111 ? 9.078 -18.25 11.938 1 91.69 111 ALA B O 1
ATOM 2530 N N . PHE B 1 112 ? 8.148 -16.172 12.031 1 89.44 112 PHE B N 1
ATOM 2531 C CA . PHE B 1 112 ? 9.328 -15.641 12.703 1 89.44 112 PHE B CA 1
ATOM 2532 C C . PHE B 1 112 ? 8.953 -15.039 14.055 1 89.44 112 PHE B C 1
ATOM 2534 O O . PHE B 1 112 ? 9.82 -14.82 14.898 1 89.44 112 PHE B O 1
ATOM 2541 N N . ARG B 1 113 ? 7.703 -14.727 14.336 1 88.12 113 ARG B N 1
ATOM 2542 C CA . ARG B 1 113 ? 7.387 -13.922 15.508 1 88.12 113 ARG B CA 1
ATOM 2543 C C . ARG B 1 113 ? 6.469 -14.68 16.469 1 88.12 113 ARG B C 1
ATOM 2545 O O . ARG B 1 113 ? 5.844 -14.078 17.344 1 88.12 113 ARG B O 1
ATOM 2552 N N . SER B 1 114 ? 6.211 -15.875 16.188 1 92 114 SER B N 1
ATOM 2553 C CA . SER B 1 114 ? 5.379 -16.719 17.047 1 92 114 SER B CA 1
ATOM 2554 C C . SER B 1 114 ? 6.211 -17.766 17.781 1 92 114 SER B C 1
ATOM 2556 O O . SER B 1 114 ? 6.465 -18.844 17.234 1 92 114 SER B O 1
ATOM 2558 N N . PRO B 1 115 ? 6.43 -17.516 19.047 1 91.38 115 PRO B N 1
ATOM 2559 C CA . PRO B 1 115 ? 7.41 -18.359 19.75 1 91.38 115 PRO B CA 1
ATOM 2560 C C . PRO B 1 115 ? 6.785 -19.609 20.359 1 91.38 115 PRO B C 1
ATOM 2562 O O . PRO B 1 115 ? 7.496 -20.562 20.703 1 91.38 115 PRO B O 1
ATOM 2565 N N . THR B 1 116 ? 5.516 -19.641 20.578 1 95.38 116 THR B N 1
ATOM 2566 C CA . THR B 1 116 ? 4.855 -20.781 21.188 1 95.38 116 THR B CA 1
ATOM 2567 C C . THR B 1 116 ? 3.947 -21.484 20.188 1 95.38 116 THR B C 1
ATOM 2569 O O . THR B 1 116 ? 3.531 -20.875 19.188 1 95.38 116 THR B O 1
ATOM 2572 N N . PRO B 1 117 ? 3.736 -22.703 20.453 1 95.44 117 PRO B N 1
ATOM 2573 C CA . PRO B 1 117 ? 2.795 -23.406 19.578 1 95.44 117 PRO B CA 1
ATOM 2574 C C . PRO B 1 117 ? 1.429 -22.719 19.516 1 9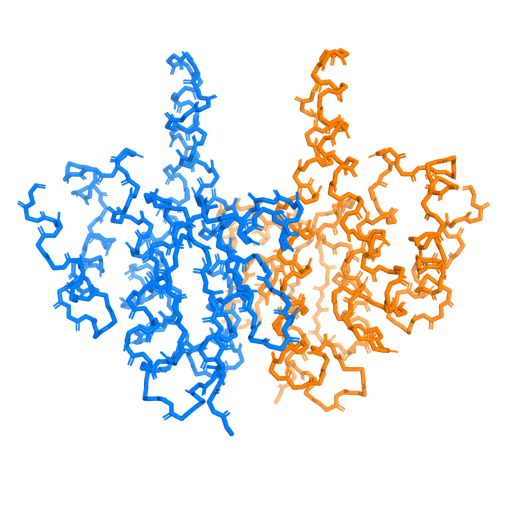5.44 117 PRO B C 1
ATOM 2576 O O . PRO B 1 117 ? 0.802 -22.703 18.453 1 95.44 117 PRO B O 1
ATOM 2579 N N . GLU B 1 118 ? 0.981 -22.234 20.594 1 96.12 118 GLU B N 1
ATOM 2580 C CA . GLU B 1 118 ? -0.304 -21.547 20.641 1 96.12 118 GLU B CA 1
ATOM 2581 C C . GLU B 1 118 ? -0.285 -20.297 19.781 1 96.12 118 GLU B C 1
ATOM 2583 O O . GLU B 1 118 ? -1.235 -20.016 19.047 1 96.12 118 GLU B O 1
ATOM 2588 N N . ALA B 1 119 ? 0.799 -19.547 19.906 1 93.69 119 ALA B N 1
ATOM 2589 C CA . ALA B 1 119 ? 0.954 -18.328 19.109 1 93.69 119 ALA B CA 1
ATOM 2590 C C . ALA B 1 119 ? 1.043 -18.672 17.625 1 93.69 119 ALA B C 1
ATOM 2592 O O . ALA B 1 119 ? 0.49 -17.953 16.781 1 93.69 119 ALA B O 1
ATOM 2593 N N . LYS B 1 120 ? 1.695 -19.719 17.312 1 95.19 120 LYS B N 1
ATOM 2594 C CA . LYS B 1 120 ? 1.829 -20.156 15.922 1 95.19 120 LYS B CA 1
ATOM 2595 C C . LYS B 1 120 ? 0.48 -20.562 15.344 1 95.19 120 LYS B C 1
ATOM 2597 O O . LYS B 1 120 ? 0.156 -20.234 14.203 1 95.19 120 LYS B O 1
ATOM 2602 N N . ALA B 1 121 ? -0.229 -21.328 16.125 1 96.19 121 ALA B N 1
ATOM 2603 C CA . ALA B 1 121 ? -1.558 -21.75 15.695 1 96.19 121 ALA B CA 1
ATOM 2604 C C . ALA B 1 121 ? -2.461 -20.547 15.43 1 96.19 121 ALA B C 1
ATOM 2606 O O . ALA B 1 121 ? -3.209 -20.531 14.453 1 96.19 121 ALA B O 1
ATOM 2607 N N . ALA B 1 122 ? -2.379 -19.594 16.297 1 95.62 122 ALA B N 1
ATOM 2608 C CA . ALA B 1 122 ? -3.174 -18.375 16.125 1 95.62 122 ALA B CA 1
ATOM 2609 C C . ALA B 1 122 ? -2.756 -17.609 14.875 1 95.62 122 ALA B C 1
ATOM 2611 O O . ALA B 1 122 ? -3.604 -17.109 14.133 1 95.62 122 ALA B O 1
ATOM 2612 N N . ALA B 1 123 ? -1.49 -17.547 14.648 1 94.81 123 ALA B N 1
ATOM 2613 C CA . ALA B 1 123 ? -0.968 -16.859 13.469 1 94.81 123 ALA B CA 1
ATOM 2614 C C . ALA B 1 123 ? -1.378 -17.594 12.195 1 94.81 123 ALA B C 1
ATOM 2616 O O . ALA B 1 123 ? -1.671 -16.953 11.172 1 94.81 123 ALA B O 1
ATOM 2617 N N . LEU B 1 124 ? -1.371 -18.859 12.242 1 95.75 124 LEU B N 1
ATOM 2618 C CA . LEU B 1 124 ? -1.729 -19.672 11.078 1 95.75 124 LEU B CA 1
ATOM 2619 C C . LEU B 1 124 ? -3.184 -19.438 10.688 1 95.75 124 LEU B C 1
ATOM 2621 O O . LEU B 1 124 ? -3.518 -19.438 9.5 1 95.75 124 LEU B O 1
ATOM 2625 N N . VAL B 1 125 ? -4.051 -19.25 11.625 1 96.31 125 VAL B N 1
ATOM 2626 C CA . VAL B 1 125 ? -5.457 -18.969 11.359 1 96.31 125 VAL B CA 1
ATOM 2627 C C . VAL B 1 125 ? -5.586 -17.703 10.531 1 96.31 125 VAL B C 1
ATOM 2629 O O . VAL B 1 125 ? -6.383 -17.641 9.586 1 96.31 125 VAL B O 1
ATOM 2632 N N . VAL B 1 126 ? -4.758 -16.734 10.836 1 95.38 126 VAL B N 1
ATOM 2633 C CA . VAL B 1 126 ? -4.789 -15.461 10.117 1 95.38 126 VAL B CA 1
ATOM 2634 C C . VAL B 1 126 ? -4.254 -15.656 8.695 1 95.38 126 VAL B C 1
ATOM 2636 O O . VAL B 1 126 ? -4.824 -15.141 7.734 1 95.38 126 VAL B O 1
ATOM 2639 N N . VAL B 1 127 ? -3.205 -16.406 8.602 1 95.88 127 VAL B N 1
ATOM 2640 C CA . VAL B 1 127 ? -2.637 -16.703 7.297 1 95.88 127 VAL B CA 1
ATOM 2641 C C . VAL B 1 127 ? -3.68 -17.406 6.426 1 95.88 127 VAL B C 1
ATOM 2643 O O . VAL B 1 127 ? -3.891 -17.016 5.273 1 95.88 127 VAL B O 1
ATOM 2646 N N . GLU B 1 128 ? -4.348 -18.359 6.988 1 95.5 128 GLU B N 1
ATOM 2647 C CA . GLU B 1 128 ? -5.332 -19.141 6.246 1 95.5 128 GLU B CA 1
ATOM 2648 C C . GLU B 1 128 ? -6.508 -18.266 5.809 1 95.5 128 GLU B C 1
ATOM 2650 O O . GLU B 1 128 ? -7.031 -18.438 4.703 1 95.5 128 GLU B O 1
ATOM 2655 N N . ARG B 1 129 ? -6.91 -17.406 6.652 1 95.81 129 ARG B N 1
ATOM 2656 C CA . ARG B 1 129 ? -7.977 -16.484 6.293 1 95.81 129 ARG B CA 1
ATOM 2657 C C . ARG B 1 129 ? -7.574 -15.625 5.098 1 95.81 129 ARG B C 1
ATOM 2659 O O . ARG B 1 129 ? -8.367 -15.422 4.176 1 95.81 129 ARG B O 1
ATOM 2666 N N . ASN B 1 130 ? -6.375 -15.117 5.133 1 96.31 130 ASN B N 1
ATOM 2667 C CA . ASN B 1 130 ? -5.883 -14.305 4.023 1 96.31 130 ASN B CA 1
ATOM 2668 C C . ASN B 1 130 ? -5.766 -15.125 2.742 1 96.31 130 ASN B C 1
ATOM 2670 O O . ASN B 1 130 ? -6.098 -14.641 1.659 1 96.31 130 ASN B O 1
ATOM 2674 N N . VAL B 1 131 ? -5.32 -16.375 2.857 1 96.31 131 VAL B N 1
ATOM 2675 C CA . VAL B 1 131 ? -5.176 -17.25 1.701 1 96.31 131 VAL B CA 1
ATOM 2676 C C . VAL B 1 131 ? -6.551 -17.547 1.104 1 96.31 131 VAL B C 1
ATOM 2678 O O . VAL B 1 131 ? -6.699 -17.641 -0.116 1 96.31 131 VAL B O 1
ATOM 2681 N N . ASP B 1 132 ? -7.48 -17.672 1.954 1 96.44 132 ASP B N 1
ATOM 2682 C CA . ASP B 1 132 ? -8.836 -17.938 1.492 1 96.44 132 ASP B CA 1
ATOM 2683 C C . ASP B 1 132 ? -9.352 -16.812 0.605 1 96.44 132 ASP B C 1
ATOM 2685 O O . ASP B 1 132 ? -10.125 -17.047 -0.329 1 96.44 132 ASP B O 1
ATOM 2689 N N . GLU B 1 133 ? -8.945 -15.594 0.858 1 96.56 133 GLU B N 1
ATOM 2690 C CA . GLU B 1 133 ? -9.312 -14.469 0.012 1 96.56 133 GLU B CA 1
ATOM 2691 C C . GLU B 1 133 ? -8.805 -14.648 -1.413 1 96.56 133 GLU B C 1
ATOM 2693 O O . GLU B 1 133 ? -9.531 -14.398 -2.377 1 96.56 133 GLU B O 1
ATOM 2698 N N . PHE B 1 134 ? -7.586 -15.117 -1.569 1 97.75 134 PHE B N 1
ATOM 2699 C CA . PHE B 1 134 ? -7.02 -15.414 -2.881 1 97.75 134 PHE B CA 1
ATOM 2700 C C . PHE B 1 134 ? -7.777 -16.547 -3.555 1 97.75 134 PHE B C 1
ATOM 2702 O O . PHE B 1 134 ? -8.164 -16.438 -4.723 1 97.75 134 PHE B O 1
ATOM 2709 N N . GLU B 1 135 ? -7.969 -17.609 -2.77 1 98 135 GLU B N 1
ATOM 2710 C CA . GLU B 1 135 ? -8.633 -18.797 -3.293 1 98 135 GLU B CA 1
ATOM 2711 C C . GLU B 1 135 ? -10.023 -18.469 -3.828 1 98 135 GLU B C 1
ATOM 2713 O O . GLU B 1 135 ? -10.391 -18.891 -4.926 1 98 135 GLU B O 1
ATOM 2718 N N . GLN B 1 136 ? -10.742 -17.719 -3.059 1 96.88 136 GLN B N 1
ATOM 2719 C CA . GLN B 1 136 ? -12.109 -17.391 -3.445 1 96.88 136 GLN B CA 1
ATOM 2720 C C . GLN B 1 136 ? -12.133 -16.5 -4.691 1 96.88 136 GLN B C 1
ATOM 2722 O O . GLN B 1 136 ? -12.984 -16.672 -5.562 1 96.88 136 GLN B O 1
ATOM 2727 N N . GLN B 1 137 ? -11.227 -15.562 -4.809 1 97.56 137 GLN B N 1
ATOM 2728 C CA . GLN B 1 137 ? -11.141 -14.734 -6.004 1 97.56 137 GLN B CA 1
ATOM 2729 C C . GLN B 1 137 ? -10.789 -15.57 -7.234 1 97.56 137 GLN B C 1
ATOM 2731 O O . GLN B 1 137 ? -11.367 -15.383 -8.305 1 97.56 137 GLN B O 1
ATOM 2736 N N . LEU B 1 138 ? -9.898 -16.5 -7.07 1 98.31 138 LEU B N 1
ATOM 2737 C CA . LEU B 1 138 ? -9.367 -17.266 -8.18 1 98.31 138 LEU B CA 1
ATOM 2738 C C . LEU B 1 138 ? -10.352 -18.344 -8.617 1 98.31 138 LEU B C 1
ATOM 2740 O O . LEU B 1 138 ? -10.18 -18.969 -9.672 1 98.31 138 LEU B O 1
ATOM 2744 N N . LYS B 1 139 ? -11.375 -18.547 -7.844 1 97.38 139 LYS B N 1
ATOM 2745 C CA . LYS B 1 139 ? -12.492 -19.391 -8.281 1 97.38 139 LYS B CA 1
ATOM 2746 C C . LYS B 1 139 ? -13.398 -18.625 -9.242 1 97.38 139 LYS B C 1
ATOM 2748 O O . LYS B 1 139 ? -14.156 -19.234 -10 1 97.38 139 LYS B O 1
ATOM 2753 N N . LYS B 1 140 ? -13.312 -17.312 -9.211 1 96.12 140 LYS B N 1
ATOM 2754 C CA . LYS B 1 140 ? -14.219 -16.469 -9.984 1 96.12 140 LYS B CA 1
ATOM 2755 C C . LYS B 1 140 ? -13.57 -15.992 -11.281 1 96.12 140 LYS B C 1
ATOM 2757 O O . LYS B 1 140 ? -14.242 -15.844 -12.297 1 96.12 140 LYS B O 1
ATOM 2762 N N . THR B 1 141 ? -12.344 -15.68 -11.25 1 96.88 141 THR B N 1
ATOM 2763 C CA . THR B 1 141 ? -11.602 -15.141 -12.391 1 96.88 141 THR B CA 1
ATOM 2764 C C . THR B 1 141 ? -10.297 -15.914 -12.586 1 96.88 141 THR B C 1
ATOM 2766 O O . THR B 1 141 ? -9.711 -16.406 -11.625 1 96.88 141 THR B O 1
ATOM 2769 N N . PRO B 1 142 ? -9.82 -16 -13.797 1 97.31 142 PRO B N 1
ATOM 2770 C CA . PRO B 1 142 ? -8.594 -16.766 -14.07 1 97.31 142 PRO B CA 1
ATOM 2771 C C . PRO B 1 142 ? -7.363 -16.141 -13.398 1 97.31 142 PRO B C 1
ATOM 2773 O O . PRO B 1 142 ? -6.395 -16.859 -13.109 1 97.31 142 PRO B O 1
ATOM 2776 N N . TYR B 1 143 ? -7.375 -14.836 -13.219 1 98.62 143 TYR B N 1
ATOM 2777 C CA . TYR B 1 143 ? -6.332 -14.109 -12.508 1 98.62 143 TYR B CA 1
ATOM 2778 C C . TYR B 1 143 ? -6.926 -13.242 -11.406 1 98.62 143 TYR B C 1
ATOM 2780 O O . TYR B 1 143 ? -8.148 -13.188 -11.242 1 98.62 143 TYR B O 1
ATOM 2788 N N . LEU B 1 144 ? -6.059 -12.648 -10.641 1 98.56 144 LEU B N 1
ATOM 2789 C CA . LEU B 1 144 ? -6.535 -11.898 -9.477 1 98.56 144 LEU B CA 1
ATOM 2790 C C . LEU B 1 144 ? -7.379 -10.703 -9.914 1 98.56 144 LEU B C 1
ATOM 2792 O O . LEU B 1 144 ? -8.273 -10.281 -9.188 1 98.56 144 LEU B O 1
ATOM 2796 N N . VAL B 1 145 ? -6.914 -10.148 -11.086 1 97.62 145 VAL B N 1
ATOM 2797 C CA . VAL B 1 145 ? -7.66 -9.016 -11.625 1 97.62 145 VAL B CA 1
ATOM 2798 C C . VAL B 1 145 ? -8.148 -9.336 -13.039 1 97.62 145 VAL B C 1
ATOM 2800 O O . VAL B 1 145 ? -7.352 -9.367 -13.984 1 97.62 145 VAL B O 1
ATOM 2803 N N . GLY B 1 146 ? -9.234 -9.859 -13.25 1 91.81 146 GLY B N 1
ATOM 2804 C CA . GLY B 1 146 ? -9.844 -10.039 -14.562 1 91.81 146 GLY B CA 1
ATOM 2805 C C . GLY B 1 146 ? -9.328 -11.25 -15.305 1 91.81 146 GLY B C 1
ATOM 2806 O O . GLY B 1 146 ? -9.109 -12.305 -14.703 1 91.81 146 GLY B O 1
ATOM 2807 N N . SER B 1 147 ? -9.094 -11.078 -16.672 1 95.81 147 SER B N 1
ATOM 2808 C CA . SER B 1 147 ? -8.875 -12.234 -17.531 1 95.81 147 SER B CA 1
ATOM 2809 C C . SER B 1 147 ? -7.414 -12.352 -17.938 1 95.81 147 SER B C 1
ATOM 2811 O O . SER B 1 147 ? -7.031 -13.297 -18.625 1 95.81 147 SER B O 1
ATOM 2813 N N . GLN B 1 148 ? -6.613 -11.422 -17.516 1 96.5 148 GLN B N 1
ATOM 2814 C CA . GLN B 1 148 ? -5.184 -11.453 -17.812 1 96.5 148 GLN B CA 1
ATOM 2815 C C . GLN B 1 148 ? -4.359 -11.18 -16.547 1 96.5 148 GLN B C 1
ATOM 2817 O O . GLN B 1 148 ? -4.848 -10.562 -15.609 1 96.5 148 GLN B O 1
ATOM 2822 N N . ALA B 1 149 ? -3.107 -11.672 -16.609 1 98.19 149 ALA B N 1
ATOM 2823 C CA . ALA B 1 149 ? -2.221 -11.422 -15.484 1 98.19 149 ALA B CA 1
ATOM 2824 C C . ALA B 1 149 ? -1.859 -9.945 -15.375 1 98.19 149 ALA B C 1
ATOM 2826 O O . ALA B 1 149 ? -1.663 -9.273 -16.391 1 98.19 149 ALA B O 1
ATOM 2827 N N . THR B 1 150 ? -1.823 -9.469 -14.242 1 98.5 150 THR B N 1
ATOM 2828 C CA . THR B 1 150 ? -1.409 -8.102 -13.945 1 98.5 150 THR B CA 1
ATOM 2829 C C . THR B 1 150 ? -0.284 -8.094 -12.914 1 98.5 150 THR B C 1
ATOM 2831 O O . THR B 1 150 ? 0.202 -9.148 -12.508 1 98.5 150 THR B O 1
ATOM 2834 N N . LEU B 1 151 ? 0.126 -6.965 -12.492 1 98.5 151 LEU B N 1
ATOM 2835 C CA . LEU B 1 151 ? 1.136 -6.801 -11.445 1 98.5 151 LEU B CA 1
ATOM 2836 C C . LEU B 1 151 ? 0.691 -7.465 -10.148 1 98.5 151 LEU B C 1
ATOM 2838 O O . LEU B 1 151 ? 1.525 -7.93 -9.367 1 98.5 151 LEU B O 1
ATOM 2842 N N . ALA B 1 152 ? -0.664 -7.508 -9.906 1 98.69 152 ALA B N 1
ATOM 2843 C CA . ALA B 1 152 ? -1.22 -8.188 -8.734 1 98.69 152 ALA B CA 1
ATOM 2844 C C . ALA B 1 152 ? -0.813 -9.656 -8.711 1 98.69 152 ALA B C 1
ATOM 2846 O O . ALA B 1 152 ? -0.386 -10.172 -7.672 1 98.69 152 ALA B O 1
ATOM 2847 N N . ASP B 1 153 ? -0.917 -10.297 -9.852 1 98.62 153 ASP B N 1
ATOM 2848 C CA . ASP B 1 153 ? -0.581 -11.711 -9.961 1 98.62 153 ASP B CA 1
ATOM 2849 C C . ASP B 1 153 ? 0.919 -11.93 -9.781 1 98.62 153 ASP B C 1
ATOM 2851 O O . ASP B 1 153 ? 1.334 -12.859 -9.078 1 98.62 153 ASP B O 1
ATOM 2855 N N . LEU B 1 154 ? 1.676 -11.102 -10.406 1 98.19 154 LEU B N 1
ATOM 2856 C CA . LEU B 1 154 ? 3.127 -11.234 -10.328 1 98.19 154 LEU B CA 1
ATOM 2857 C C . LEU B 1 154 ? 3.605 -11.125 -8.891 1 98.19 154 LEU B C 1
ATOM 2859 O O . LEU B 1 154 ? 4.391 -11.953 -8.422 1 98.19 154 LEU B O 1
ATOM 2863 N N . PHE B 1 155 ? 3.148 -10.156 -8.211 1 98 155 PHE B N 1
ATOM 2864 C CA . PHE B 1 155 ? 3.598 -9.883 -6.848 1 98 155 PHE B CA 1
ATOM 2865 C C . PHE B 1 155 ? 3.156 -10.992 -5.898 1 98 155 PHE B C 1
ATOM 2867 O O . PHE B 1 155 ? 3.957 -11.492 -5.109 1 98 155 PHE B O 1
ATOM 2874 N N . ALA B 1 156 ? 1.886 -11.406 -6.008 1 97.19 156 ALA B N 1
ATOM 2875 C CA . ALA B 1 156 ? 1.353 -12.445 -5.133 1 97.19 156 ALA B CA 1
ATOM 2876 C C . ALA B 1 156 ? 2.027 -13.789 -5.406 1 97.19 156 ALA B C 1
ATOM 2878 O O . ALA B 1 156 ? 2.406 -14.5 -4.477 1 97.19 156 ALA B O 1
ATOM 2879 N N . ALA B 1 157 ? 2.186 -14.141 -6.676 1 95.38 157 ALA B N 1
ATOM 2880 C CA . ALA B 1 157 ? 2.805 -15.414 -7.027 1 95.38 157 ALA B CA 1
ATOM 2881 C C . ALA B 1 157 ? 4.242 -15.484 -6.516 1 95.38 157 ALA B C 1
ATOM 2883 O O . ALA B 1 157 ? 4.684 -16.531 -6.031 1 95.38 157 ALA B O 1
ATOM 2884 N N . ASN B 1 158 ? 4.859 -14.414 -6.648 1 92.5 158 ASN B N 1
ATOM 2885 C CA . ASN B 1 158 ? 6.227 -14.359 -6.145 1 92.5 158 ASN B CA 1
ATOM 2886 C C . ASN B 1 158 ? 6.273 -14.57 -4.633 1 92.5 158 ASN B C 1
ATOM 2888 O O . ASN B 1 158 ? 7.195 -15.211 -4.121 1 92.5 158 ASN B O 1
ATOM 2892 N N . PHE B 1 159 ? 5.379 -14.016 -3.938 1 91.88 159 PHE B N 1
ATOM 2893 C CA . PHE B 1 159 ? 5.293 -14.227 -2.496 1 91.88 159 PHE B CA 1
ATOM 2894 C C . PHE B 1 159 ? 5.094 -15.695 -2.172 1 91.88 159 PHE B C 1
ATOM 2896 O O . PHE B 1 159 ? 5.805 -16.266 -1.336 1 91.88 159 PHE B O 1
ATOM 2903 N N . PHE B 1 160 ? 4.133 -16.359 -2.844 1 92.62 160 PHE B N 1
ATOM 2904 C CA . PHE B 1 160 ? 3.865 -17.766 -2.594 1 92.62 160 PHE B CA 1
ATOM 2905 C C . PHE B 1 160 ? 5.094 -18.609 -2.908 1 92.62 160 PHE B C 1
ATOM 2907 O O . PHE B 1 160 ? 5.34 -19.625 -2.25 1 92.62 160 PHE B O 1
ATOM 2914 N N . ALA B 1 161 ? 5.855 -18.172 -3.842 1 90.19 161 ALA B N 1
ATOM 2915 C CA . ALA B 1 161 ? 7.047 -18.922 -4.242 1 90.19 161 ALA B CA 1
ATOM 2916 C C . ALA B 1 161 ? 8.156 -18.781 -3.207 1 90.19 161 ALA B C 1
ATOM 2918 O O . ALA B 1 161 ? 8.93 -19.703 -2.979 1 90.19 161 ALA B O 1
ATOM 2919 N N . LYS B 1 162 ? 8.219 -17.641 -2.564 1 84.25 162 LYS B N 1
ATOM 2920 C CA . LYS B 1 162 ? 9.383 -17.328 -1.732 1 84.25 162 LYS B CA 1
ATOM 2921 C C . LYS B 1 162 ? 9.07 -17.531 -0.253 1 84.25 162 LYS B C 1
ATOM 2923 O O . LYS B 1 162 ? 9.977 -17.719 0.561 1 84.25 162 LYS B O 1
ATOM 2928 N N . ALA B 1 163 ? 7.723 -17.484 -0.004 1 78.25 163 ALA B N 1
ATOM 2929 C CA . ALA B 1 163 ? 7.332 -17.766 1.375 1 78.25 163 ALA B CA 1
ATOM 2930 C C . ALA B 1 163 ? 7.371 -19.266 1.662 1 78.25 163 ALA B C 1
ATOM 2932 O O . ALA B 1 163 ? 6.879 -20.078 0.866 1 78.25 163 ALA B O 1
ATOM 2933 N N . ARG B 1 164 ? 8.242 -19.906 2.303 1 70.5 164 ARG B N 1
ATOM 2934 C CA . ARG B 1 164 ? 8.469 -21.328 2.543 1 70.5 164 ARG B CA 1
ATOM 2935 C C . ARG B 1 164 ? 7.371 -21.906 3.432 1 70.5 164 ARG B C 1
ATOM 2937 O O . ARG B 1 164 ? 6.738 -22.906 3.074 1 70.5 164 ARG B O 1
ATOM 2944 N N . ALA B 1 165 ? 7.156 -21.5 4.535 1 75.5 165 ALA B N 1
ATOM 2945 C CA . ALA B 1 165 ? 6.121 -22.016 5.43 1 75.5 165 ALA B CA 1
ATOM 2946 C C . ALA B 1 165 ? 4.945 -21.047 5.512 1 75.5 165 ALA B C 1
ATOM 2948 O O . ALA B 1 165 ? 5.137 -19.828 5.57 1 75.5 165 ALA B O 1
ATOM 2949 N N . PRO B 1 166 ? 3.848 -21.625 5.367 1 79.62 166 PRO B N 1
ATOM 2950 C CA . PRO B 1 166 ? 3.43 -23.031 5.379 1 79.62 166 PRO B CA 1
ATOM 2951 C C . PRO B 1 166 ? 3.09 -23.562 3.988 1 79.62 166 PRO B C 1
ATOM 2953 O O . PRO B 1 166 ? 2.457 -24.609 3.861 1 79.62 166 PRO B O 1
ATOM 2956 N N . PHE B 1 167 ? 3.512 -22.875 2.992 1 86.69 167 PHE B N 1
ATOM 2957 C CA . PHE B 1 167 ? 3.016 -23.125 1.643 1 86.69 167 PHE B CA 1
ATOM 2958 C C . PHE B 1 167 ? 3.783 -24.266 0.978 1 86.69 167 PHE B C 1
ATOM 2960 O O . PHE B 1 167 ? 4.492 -24.047 -0.008 1 86.69 167 PHE 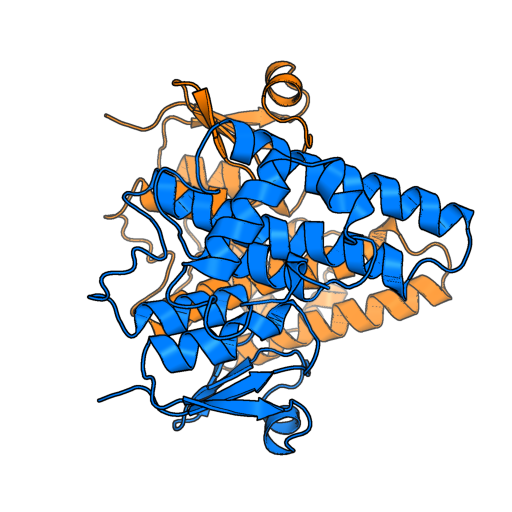B O 1
ATOM 2967 N N . ASP B 1 168 ? 3.486 -25.5 1.404 1 86.69 168 ASP B N 1
ATOM 2968 C CA . ASP B 1 168 ? 4.078 -26.688 0.79 1 86.69 168 ASP B CA 1
ATOM 2969 C C . ASP B 1 168 ? 3.074 -27.391 -0.114 1 86.69 168 ASP B C 1
ATOM 2971 O O . ASP B 1 168 ? 1.965 -26.906 -0.326 1 86.69 168 ASP B O 1
ATOM 2975 N N . LYS B 1 169 ? 3.514 -28.484 -0.666 1 87.06 169 LYS B N 1
ATOM 2976 C CA . LYS B 1 169 ? 2.688 -29.219 -1.619 1 87.06 169 LYS B CA 1
ATOM 2977 C C . LYS B 1 169 ? 1.356 -29.625 -0.995 1 87.06 169 LYS B C 1
ATOM 2979 O O . LYS B 1 169 ? 0.306 -29.516 -1.629 1 87.06 169 LYS B O 1
ATOM 2984 N N . ALA B 1 170 ? 1.423 -30.109 0.181 1 88.88 170 ALA B N 1
ATOM 2985 C CA . ALA B 1 170 ? 0.211 -30.547 0.871 1 88.88 170 ALA B CA 1
ATOM 2986 C C . ALA B 1 170 ? -0.73 -29.375 1.117 1 88.88 170 ALA B C 1
ATOM 2988 O O . ALA B 1 170 ? -1.952 -29.516 1.036 1 88.88 170 ALA B O 1
ATOM 2989 N N . TRP B 1 171 ? -0.118 -28.25 1.394 1 90 171 TRP B N 1
ATOM 2990 C CA . TRP B 1 171 ? -0.915 -27.047 1.618 1 90 171 TRP B CA 1
ATOM 2991 C C . TRP B 1 171 ? -1.629 -26.625 0.34 1 90 171 TRP B C 1
ATOM 2993 O O . TRP B 1 171 ? -2.826 -26.328 0.359 1 90 171 TRP B O 1
ATOM 3003 N N . PHE B 1 172 ? -0.92 -26.625 -0.795 1 91.19 172 PHE B N 1
ATOM 3004 C CA . PHE B 1 172 ? -1.495 -26.234 -2.072 1 91.19 172 PHE B CA 1
ATOM 3005 C C . PHE B 1 172 ? -2.615 -27.172 -2.486 1 91.19 172 PHE B C 1
ATOM 3007 O O . PHE B 1 172 ? -3.609 -26.75 -3.078 1 91.19 172 PHE B O 1
ATOM 3014 N N . ALA B 1 173 ? -2.504 -28.438 -2.172 1 92.38 173 ALA B N 1
ATOM 3015 C CA . ALA B 1 173 ? -3.516 -29.438 -2.52 1 92.38 173 ALA B CA 1
ATOM 3016 C C . ALA B 1 173 ? -4.863 -29.078 -1.896 1 92.38 173 ALA B C 1
ATOM 3018 O O . ALA B 1 173 ? -5.914 -29.422 -2.445 1 92.38 173 ALA B O 1
ATOM 3019 N N . LYS B 1 174 ? -4.828 -28.328 -0.853 1 94.56 174 LYS B N 1
ATOM 3020 C CA . LYS B 1 174 ? -6.043 -27.922 -0.156 1 94.56 174 LYS B CA 1
ATOM 3021 C C . LYS B 1 174 ? -6.598 -26.625 -0.741 1 94.56 174 LYS B C 1
ATOM 3023 O O . LYS B 1 174 ? -7.684 -26.188 -0.36 1 94.56 174 LYS B O 1
ATOM 3028 N N . HIS B 1 175 ? -5.898 -26.016 -1.665 1 96.12 175 HIS B N 1
ATOM 3029 C CA . HIS B 1 175 ? -6.27 -24.766 -2.32 1 96.12 175 HIS B CA 1
ATOM 3030 C C . HIS B 1 175 ? -6.125 -24.875 -3.834 1 96.12 175 HIS B C 1
ATOM 3032 O O . HIS B 1 175 ? -5.297 -24.188 -4.434 1 96.12 175 HIS B O 1
ATOM 3038 N N . PRO B 1 176 ? -7.027 -25.594 -4.449 1 97.19 176 PRO B N 1
ATOM 3039 C CA . PRO B 1 176 ? -6.828 -26 -5.84 1 97.19 176 PRO B CA 1
ATOM 3040 C C . PRO B 1 176 ? -6.852 -24.828 -6.816 1 97.19 176 PRO B C 1
ATOM 3042 O O . PRO B 1 176 ? -6.125 -24.844 -7.816 1 97.19 176 PRO B O 1
ATOM 3045 N N . ALA B 1 177 ? -7.75 -23.875 -6.574 1 97.94 177 ALA B N 1
ATOM 3046 C CA . ALA B 1 177 ? -7.77 -22.719 -7.477 1 97.94 177 ALA B CA 1
ATOM 3047 C C . ALA B 1 177 ? -6.457 -21.953 -7.414 1 97.94 177 ALA B C 1
ATOM 3049 O O . ALA B 1 177 ? -5.926 -21.531 -8.445 1 97.94 177 ALA B O 1
ATOM 3050 N N . LEU B 1 178 ? -5.992 -21.812 -6.238 1 97 178 LEU B N 1
ATOM 3051 C CA . LEU B 1 178 ? -4.719 -21.141 -6.035 1 97 178 LEU B CA 1
ATOM 3052 C C . LEU B 1 178 ? -3.576 -21.922 -6.672 1 97 178 LEU B C 1
ATOM 3054 O O . LEU B 1 178 ? -2.691 -21.328 -7.301 1 97 178 LEU B O 1
ATOM 3058 N N . GLU B 1 179 ? -3.598 -23.203 -6.461 1 95.56 179 GLU B N 1
ATOM 3059 C CA . GLU B 1 179 ? -2.562 -24.047 -7.039 1 95.56 179 GLU B CA 1
ATOM 3060 C C . GLU B 1 179 ? -2.537 -23.922 -8.562 1 95.56 179 GLU B C 1
ATOM 3062 O O . GLU B 1 179 ? -1.473 -23.75 -9.156 1 95.56 179 GLU B O 1
ATOM 3067 N N . LYS B 1 180 ? -3.684 -24.047 -9.156 1 96.44 180 LYS B N 1
ATOM 3068 C CA . LYS B 1 180 ? -3.795 -23.953 -10.609 1 96.44 180 LYS B CA 1
ATOM 3069 C C . LYS B 1 180 ? -3.279 -22.594 -11.109 1 96.44 180 LYS B C 1
ATOM 3071 O O . LYS B 1 180 ? -2.514 -22.547 -12.07 1 96.44 180 LYS B O 1
ATOM 3076 N N . TRP B 1 181 ? -3.699 -21.531 -10.461 1 97.31 181 TRP B N 1
ATOM 3077 C CA . TRP B 1 181 ? -3.277 -20.188 -10.781 1 97.31 181 TRP B CA 1
ATOM 3078 C C . TRP B 1 181 ? -1.764 -20.031 -10.664 1 97.31 181 TRP B C 1
ATOM 3080 O O . TRP B 1 181 ? -1.108 -19.516 -11.57 1 97.31 181 TRP B O 1
ATOM 3090 N N . PHE B 1 182 ? -1.222 -20.5 -9.562 1 95.94 182 PHE B N 1
ATOM 3091 C CA . PHE B 1 182 ? 0.207 -20.375 -9.305 1 95.94 182 PHE B CA 1
ATOM 3092 C C . PHE B 1 182 ? 1.021 -21.109 -10.359 1 95.94 182 PHE B C 1
ATOM 3094 O O . PHE B 1 182 ? 1.98 -20.562 -10.906 1 95.94 182 PHE B O 1
ATOM 3101 N N . LYS B 1 183 ? 0.641 -22.297 -10.633 1 94.5 183 LYS B N 1
ATOM 3102 C CA . LYS B 1 183 ? 1.333 -23.109 -11.641 1 94.5 183 LYS B CA 1
ATOM 3103 C C . LYS B 1 183 ? 1.301 -22.422 -13.008 1 94.5 183 LYS B C 1
ATOM 3105 O O . LYS B 1 183 ? 2.311 -22.391 -13.711 1 94.5 183 LYS B O 1
ATOM 3110 N N . LYS B 1 184 ? 0.146 -21.922 -13.359 1 95.44 184 LYS B N 1
ATOM 3111 C CA . LYS B 1 184 ? 0.005 -21.219 -14.625 1 95.44 184 LYS B CA 1
ATOM 3112 C C . LYS B 1 184 ? 0.963 -20.031 -14.703 1 95.44 184 LYS B C 1
ATOM 3114 O O . LYS B 1 184 ? 1.65 -19.859 -15.711 1 95.44 184 LYS B O 1
ATOM 3119 N N . ILE B 1 185 ? 1.003 -19.234 -13.68 1 96.31 185 ILE B N 1
ATOM 3120 C CA . ILE B 1 185 ? 1.877 -18.062 -13.648 1 96.31 185 ILE B CA 1
ATOM 3121 C C . ILE B 1 185 ? 3.336 -18.516 -13.719 1 96.31 185 ILE B C 1
ATOM 3123 O O . ILE B 1 185 ? 4.117 -17.984 -14.516 1 96.31 185 ILE B O 1
ATOM 3127 N N . ALA B 1 186 ? 3.68 -19.5 -12.898 1 94.5 186 ALA B N 1
ATOM 3128 C CA . ALA B 1 186 ? 5.059 -19.984 -12.797 1 94.5 186 ALA B CA 1
ATOM 3129 C C . ALA B 1 186 ? 5.531 -20.562 -14.125 1 94.5 186 ALA B C 1
ATOM 3131 O O . ALA B 1 186 ? 6.695 -20.391 -14.508 1 94.5 186 ALA B O 1
ATOM 3132 N N . ASP B 1 187 ? 4.672 -21.125 -14.844 1 93.94 187 ASP B N 1
ATOM 3133 C CA . ASP B 1 187 ? 5.07 -21.891 -16.031 1 93.94 187 ASP B CA 1
ATOM 3134 C C . ASP B 1 187 ? 5.02 -21.016 -17.281 1 93.94 187 ASP B C 1
ATOM 3136 O O . ASP B 1 187 ? 5.785 -21.234 -18.219 1 93.94 187 ASP B O 1
ATOM 3140 N N . THR B 1 188 ? 4.184 -20 -17.297 1 95.12 188 THR B N 1
ATOM 3141 C CA . THR B 1 188 ? 3.902 -19.438 -18.609 1 95.12 188 THR B CA 1
ATOM 3142 C C . THR B 1 188 ? 4.137 -17.922 -18.609 1 95.12 188 THR B C 1
ATOM 3144 O O . THR B 1 188 ? 4.289 -17.312 -19.672 1 95.12 188 THR B O 1
ATOM 3147 N N . ASP B 1 189 ? 4.062 -17.234 -17.5 1 97 189 ASP B N 1
ATOM 3148 C CA . ASP B 1 189 ? 4.129 -15.781 -17.469 1 97 189 ASP B CA 1
ATOM 3149 C C . ASP B 1 189 ? 5.5 -15.281 -17.922 1 97 189 ASP B C 1
ATOM 3151 O O . ASP B 1 189 ? 6.531 -15.773 -17.469 1 97 189 ASP B O 1
ATOM 3155 N N . PRO B 1 190 ? 5.543 -14.367 -18.781 1 97.38 190 PRO B N 1
ATOM 3156 C CA . PRO B 1 190 ? 6.824 -13.977 -19.375 1 97.38 190 PRO B CA 1
ATOM 3157 C C . PRO B 1 190 ? 7.758 -13.305 -18.359 1 97.38 190 PRO B C 1
ATOM 3159 O O . PRO B 1 190 ? 8.969 -13.266 -18.578 1 97.38 190 PRO B O 1
ATOM 3162 N N . VAL B 1 191 ? 7.246 -12.766 -17.297 1 97.62 191 VAL B N 1
ATOM 3163 C CA . VAL B 1 191 ? 8.078 -12.078 -16.312 1 97.62 191 VAL B CA 1
ATOM 3164 C C . VAL B 1 191 ? 8.625 -13.094 -15.305 1 97.62 191 VAL B C 1
ATOM 3166 O O . VAL B 1 191 ? 9.805 -13.055 -14.961 1 97.62 191 VAL B O 1
ATOM 3169 N N . LEU B 1 192 ? 7.77 -14.023 -14.906 1 96.62 192 LEU B N 1
ATOM 3170 C CA . LEU B 1 192 ? 8.125 -14.82 -13.734 1 96.62 192 LEU B CA 1
ATOM 3171 C C . LEU B 1 192 ? 8.555 -16.219 -14.148 1 96.62 192 LEU B C 1
ATOM 3173 O O . LEU B 1 192 ? 9.281 -16.891 -13.414 1 96.62 192 LEU B O 1
ATOM 3177 N N . SER B 1 193 ? 8.156 -16.766 -15.258 1 95.38 193 SER B N 1
ATOM 3178 C CA . SER B 1 193 ? 8.461 -18.141 -15.656 1 95.38 193 SER B CA 1
ATOM 3179 C C . SER B 1 193 ? 9.969 -18.375 -15.711 1 95.38 193 SER B C 1
ATOM 3181 O O . SER B 1 193 ? 10.438 -19.469 -15.375 1 95.38 193 SER B O 1
ATOM 3183 N N . PRO B 1 194 ? 10.734 -17.422 -16.078 1 94.31 194 PRO B N 1
ATOM 3184 C CA . PRO B 1 194 ? 12.188 -17.641 -16.141 1 94.31 194 PRO B CA 1
ATOM 3185 C C . PRO B 1 194 ? 12.789 -17.938 -14.766 1 94.31 194 PRO B C 1
ATOM 3187 O O . PRO B 1 194 ? 13.844 -18.562 -14.68 1 94.31 194 PRO B O 1
ATOM 3190 N N . VAL B 1 195 ? 12.156 -17.5 -13.68 1 92.25 195 VAL B N 1
ATOM 3191 C CA . VAL B 1 195 ? 12.773 -17.641 -12.367 1 92.25 195 VAL B CA 1
ATOM 3192 C C . VAL B 1 195 ? 11.977 -18.625 -11.516 1 92.25 195 VAL B C 1
ATOM 3194 O O . VAL B 1 195 ? 12.445 -19.094 -10.484 1 92.25 195 VAL B O 1
ATOM 3197 N N . LEU B 1 196 ? 10.766 -18.906 -11.898 1 90.62 196 LEU B N 1
ATOM 3198 C CA . LEU B 1 196 ? 9.922 -19.75 -11.055 1 90.62 196 LEU B CA 1
ATOM 3199 C C . LEU B 1 196 ? 9.703 -21.125 -11.695 1 90.62 196 LEU B C 1
ATOM 3201 O O . LEU B 1 196 ? 9.164 -22.031 -11.062 1 90.62 196 LEU B O 1
ATOM 3205 N N . LYS B 1 197 ? 10.094 -21.203 -12.844 1 85.62 197 LYS B N 1
ATOM 3206 C CA . LYS B 1 197 ? 9.852 -22.484 -13.5 1 85.62 197 LYS B CA 1
ATOM 3207 C C . LYS B 1 197 ? 10.453 -23.625 -12.703 1 85.62 197 LYS B C 1
ATOM 3209 O O . LYS B 1 197 ? 11.594 -23.547 -12.25 1 85.62 197 LYS B O 1
ATOM 3214 N N . GLY B 1 198 ? 9.711 -24.641 -12.406 1 73.5 198 GLY B N 1
ATOM 3215 C CA . GLY B 1 198 ? 10.141 -25.844 -11.711 1 73.5 198 GLY B CA 1
ATOM 3216 C C . GLY B 1 198 ? 9.977 -25.75 -10.203 1 73.5 198 GLY B C 1
ATOM 3217 O O . GLY B 1 198 ? 10.234 -26.719 -9.484 1 73.5 198 GLY B O 1
ATOM 3218 N N . THR B 1 199 ? 9.68 -24.578 -9.609 1 67.81 199 THR B N 1
ATOM 3219 C CA . THR B 1 199 ? 9.5 -24.375 -8.172 1 67.81 199 THR B CA 1
ATOM 3220 C C . THR B 1 199 ? 8.469 -25.359 -7.621 1 67.81 199 THR B C 1
ATOM 3222 O O . THR B 1 199 ? 8.57 -25.797 -6.477 1 67.81 199 THR B O 1
ATOM 3225 N N . PHE B 1 200 ? 7.367 -25.688 -8.172 1 64 200 PHE B N 1
ATOM 3226 C CA . PHE B 1 200 ? 6.34 -26.578 -7.652 1 64 200 PHE B CA 1
ATOM 3227 C C . PHE B 1 200 ? 6.715 -28.031 -7.895 1 64 200 PHE B C 1
ATOM 3229 O O . PHE B 1 200 ? 6.062 -28.953 -7.379 1 64 200 PHE B O 1
ATOM 3236 N N . GLN B 1 201 ? 7.633 -28.344 -8.727 1 53.25 201 GLN B N 1
ATOM 3237 C CA . GLN B 1 201 ? 7.945 -29.75 -9.008 1 53.25 201 GLN B CA 1
ATOM 3238 C C . GLN B 1 201 ? 8.594 -30.422 -7.801 1 53.25 201 GLN B C 1
ATOM 3240 O O . GLN B 1 201 ? 8.523 -31.641 -7.652 1 53.25 201 GLN B O 1
ATOM 3245 N N . ASN B 1 202 ? 9.133 -29.594 -6.871 1 45.81 202 ASN B N 1
ATOM 3246 C CA . ASN B 1 202 ? 9.836 -30.312 -5.82 1 45.81 202 ASN B CA 1
ATOM 3247 C C . ASN B 1 202 ? 9.008 -30.375 -4.535 1 45.81 202 ASN B C 1
ATOM 3249 O O . ASN B 1 202 ? 8.328 -29.422 -4.188 1 45.81 202 ASN B O 1
#

Radius of gyration: 20.76 Å; Cα contacts (8 Å, |Δi|>4): 606; chains: 2; bounding box: 53×56×54 Å

Secondary structure (DSSP, 8-state):
----EEEEE-TT-TTTTTHHHHHHHHT-SEEEEETTSHHHHHH-TT--SSEEEETTS-EEESHHHHHHHHHHT-TT-SS-TT-SHHHHHHHHHHHHHIIIIIIHHHHHHHHHS--SHHHHHHHHHHHHHHHHHHHHHHTTSSSSSTTS--HHHHHHHHHHHH--SS--HHHHHT-HHHHHHHHHHHHH-TTTHHHHTTGGG-/----EEEEE-TT-TTTTTHHHHHHHHT-SEEEEETTSHHHHHH-TT--SSEEEETTS-EEESHHHHHHHHHHT-TT-SS-TT-SHHHHHHHHHHHHHIIIIIIHHHHHHHHHS--SHHHHHHHHHHHHHHHHHHHHHHTTSSSSSTTS--HHHHHHHHHHHH--SS--HHHHHT-HHHHHHHHHHHHH-TTTHHHHTTTTT-

Nearest PDB structures (foldseek):
  6f05-assembly2_B  TM=8.283E-01  e=4.377E-09  Arabidopsis thaliana
  6f05-assembly5_F  TM=8.381E-01  e=1.322E-08  Arabidopsis thaliana
  6f05-assembly2_A  TM=8.093E-01  e=2.360E-08  Arabidopsis thaliana
  6weg-assembly2_D  TM=8.214E-01  e=5.273E-07  Francisella tularensis subsp. tularensis SCHU S4
  6wmt-assembly1_S  TM=7.903E-01  e=1.006E-05  Francisella tularensis subsp. holarctica LVS

Sequence (404 aa):
MSEEGTIYIYPGSPRSALLEPLVKYLNLDIEVLDKNDPNFLKAFPLHKAPSFLSKDGWKLHEVLAVLEYLVSLKPDDKYKFFGEGKRERAQVFQWLSFTNTDFLTATGTYAFRSPTPEAKAAALVVVERNVDEFEQQLKKTPYLVGSQATLADLFAANFFAKARAPFDKAWFAKHPALEKWFKKIADTDPVLSPVLKGTFQNMSEEGTIYIYPGSPRSALLEPLVKYLNLDIEVLDKNDPNFLKAFPLHKAPSFLSKDGWKLHEVLAVLEYLVSLKPDDKYKFFGEGKRERAQVFQWLSFTNTDFLTATGTYAFRSPTPEAKAAALVVVERNVDEFEQQLKKTPYLVGSQATLADLFAANFFAKARAPFDKAWFAKHPALEKWFKKIADTDPVLSPVLKGTFQN

InterPro domains:
  IPR004045 Glutathione S-transferase, N-terminal [PF02798] (4-71)
  IPR010987 Glutathione S-transferase, C-terminal-like [PS50405] (85-202)
  IPR036249 Thioredoxin-like superfamily [SSF52833] (5-73)
  IPR036282 Glutathione S-transferase, C-terminal domain superfamily [SSF47616] (76-189)
  IPR040079 Glutathione transferase family [SFLDS00019] (7-185)

Solvent-accessible surface area (backbone atoms only — not comparable to full-atom values): 21608 Å² total; per-residue (Å²): 133,83,72,45,34,36,34,27,24,43,87,80,37,42,80,27,60,52,53,60,42,47,40,58,66,70,65,52,60,54,46,78,42,56,54,82,41,71,66,44,54,73,72,32,84,82,67,62,63,26,28,37,38,34,72,87,66,53,75,45,44,45,51,70,13,49,52,53,37,61,54,61,77,47,76,82,51,85,72,42,48,49,52,69,62,66,68,33,30,22,46,25,40,20,46,44,48,43,41,60,57,48,43,45,47,30,37,45,37,34,70,74,69,32,91,42,72,68,47,25,54,56,26,44,54,50,33,51,55,50,49,46,55,52,32,58,45,34,70,74,26,80,23,83,50,53,87,45,72,28,48,30,39,53,52,48,47,41,29,57,71,51,41,66,67,77,59,42,73,74,50,36,68,77,33,56,45,42,39,53,42,45,51,50,42,25,66,63,35,85,52,46,18,85,78,35,52,68,63,80,78,108,133,82,72,44,34,37,35,28,26,43,87,81,37,42,79,27,60,53,52,60,42,46,39,59,66,69,65,50,61,53,47,78,42,57,53,81,41,71,65,45,53,74,74,32,84,85,67,63,62,27,27,38,40,35,72,89,66,52,74,45,44,45,51,68,13,49,50,53,36,60,54,60,75,47,78,82,52,85,71,42,48,46,53,68,62,66,67,34,31,23,46,25,42,19,46,45,48,42,42,61,58,49,44,46,48,30,38,46,37,34,70,73,68,33,91,40,71,67,48,24,54,56,29,44,53,53,35,50,54,50,50,46,55,52,32,56,44,35,68,74,27,78,23,83,48,52,88,47,72,27,49,31,38,53,52,48,47,40,28,57,71,50,40,63,67,76,60,42,72,73,49,35,70,75,33,57,45,44,41,54,41,44,50,51,42,26,65,63,33,85,52,46,18,86,79,35,52,67,64,82,78,108

pLDDT: mean 93.69, std 7.41, range [45.59, 98.75]